Protein AF-0000000066040208 (afdb_homodimer)

InterPro domains:
  IPR049735 NovE/LmbU-like transcriptional regulators [NF038070] (48-216)

Nearest PDB structures (foldseek):
  8dt0-assembly2_B  TM=1.950E-01  e=4.871E+00  synthetic construct
  1vz0-assembly3_D  TM=4.448E-01  e=1.339E+00  Thermus thermophilus HB27
  8dt0-assembly2_B  TM=1.892E-01  e=8.301E+00  synthetic construct

Structure (mmCIF, N/CA/C/O backbone):
data_AF-0000000066040208-model_v1
#
loop_
_entity.id
_entity.type
_entity.pdbx_description
1 polymer 'Transcriptional regulator NovE'
#
loop_
_atom_site.group_PDB
_atom_site.id
_atom_site.type_symbol
_atom_site.label_atom_id
_atom_site.label_alt_id
_atom_site.label_comp_id
_atom_site.label_asym_id
_atom_site.label_entity_id
_atom_site.lab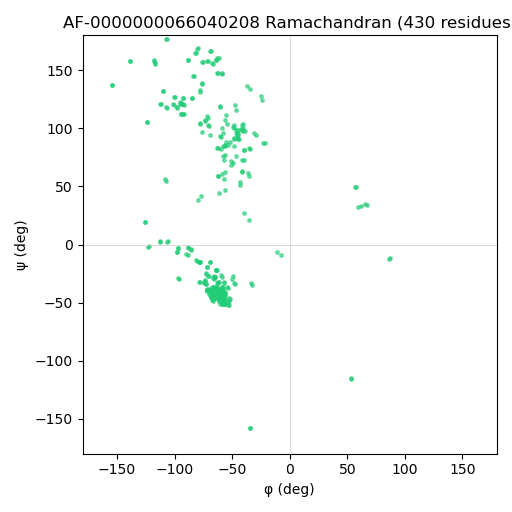el_seq_id
_atom_site.pdbx_PDB_ins_code
_atom_site.Cartn_x
_atom_site.Cartn_y
_atom_site.Cartn_z
_atom_site.occupancy
_atom_site.B_iso_or_equiv
_atom_site.auth_seq_id
_atom_site.auth_comp_id
_atom_site.auth_asym_id
_atom_site.auth_atom_id
_atom_site.pdbx_PDB_model_num
ATOM 1 N N . MET A 1 1 ? 72.5 6.465 -45.469 1 25.77 1 MET A N 1
ATOM 2 C CA . MET A 1 1 ? 71.562 6.246 -44.375 1 25.77 1 MET A CA 1
ATOM 3 C C . MET A 1 1 ? 70.188 6.02 -44.906 1 25.77 1 MET A C 1
ATOM 5 O O . MET A 1 1 ? 69.562 6.938 -45.438 1 25.77 1 MET A O 1
ATOM 9 N N . VAL A 1 2 ? 69.875 4.695 -45.406 1 23.52 2 VAL A N 1
ATOM 10 C CA . VAL A 1 2 ? 69 4.055 -46.406 1 23.52 2 VAL A CA 1
ATOM 11 C C . VAL A 1 2 ? 67.562 4.02 -45.844 1 23.52 2 VAL A C 1
ATOM 13 O O . VAL A 1 2 ? 67.312 3.521 -44.75 1 23.52 2 VAL A O 1
ATOM 16 N N . ALA A 1 3 ? 66.688 5.008 -46.219 1 26.25 3 ALA A N 1
ATOM 17 C CA . ALA A 1 3 ? 65.312 5.48 -46 1 26.25 3 ALA A CA 1
ATOM 18 C C . ALA A 1 3 ? 64.312 4.434 -46.438 1 26.25 3 ALA A C 1
ATOM 20 O O . ALA A 1 3 ? 63.969 4.352 -47.625 1 26.25 3 ALA A O 1
ATOM 21 N N . SER A 1 4 ? 64.625 3.104 -46.031 1 24.42 4 SER A N 1
ATOM 22 C CA . SER A 1 4 ? 63.812 2.021 -46.594 1 24.42 4 SER A CA 1
ATOM 23 C C . SER A 1 4 ? 62.344 2.186 -46.281 1 24.42 4 SER A C 1
ATOM 25 O O . SER A 1 4 ? 62 2.457 -45.125 1 24.42 4 SER A O 1
ATOM 27 N N . GLY A 1 5 ? 61.562 2.684 -47.219 1 23.16 5 GLY A N 1
ATOM 28 C CA . GLY A 1 5 ? 60.188 3.061 -47.375 1 23.16 5 GLY A CA 1
ATOM 29 C C . GLY A 1 5 ? 59.219 1.918 -47.125 1 23.16 5 GLY A C 1
ATOM 30 O O . GLY A 1 5 ? 59.094 1 -47.938 1 23.16 5 GLY A O 1
ATOM 31 N N . ARG A 1 6 ? 59.25 1.332 -45.844 1 22.78 6 ARG A N 1
ATOM 32 C CA . ARG A 1 6 ? 58.5 0.112 -45.594 1 22.78 6 ARG A CA 1
ATOM 33 C C . ARG A 1 6 ? 57.031 0.295 -45.938 1 22.78 6 ARG A C 1
ATOM 35 O O . ARG A 1 6 ? 56.438 1.33 -45.625 1 22.78 6 ARG A O 1
ATOM 42 N N . THR A 1 7 ? 56.594 -0.316 -47.062 1 23.72 7 THR A N 1
ATOM 43 C CA . THR A 1 7 ? 55.312 -0.448 -47.719 1 23.72 7 THR A CA 1
ATOM 44 C C . THR A 1 7 ? 54.25 -0.99 -46.781 1 23.72 7 THR A C 1
ATOM 46 O O . THR A 1 7 ? 54.375 -2.086 -46.219 1 23.72 7 THR A O 1
ATOM 49 N N . ALA A 1 8 ? 53.562 -0.103 -45.969 1 25.5 8 ALA A N 1
ATOM 50 C CA . ALA A 1 8 ? 52.531 -0.403 -45 1 25.5 8 ALA A CA 1
ATOM 51 C C . ALA A 1 8 ? 51.344 -1.074 -45.656 1 25.5 8 ALA A C 1
ATOM 53 O O . ALA A 1 8 ? 50.719 -0.506 -46.562 1 25.5 8 ALA A O 1
ATOM 54 N N . SER A 1 9 ? 51.438 -2.428 -45.875 1 20.25 9 SER A N 1
ATOM 55 C CA . SER A 1 9 ? 50.375 -3.238 -46.469 1 20.25 9 SER A CA 1
ATOM 56 C C . SER A 1 9 ? 49.062 -3.082 -45.688 1 20.25 9 SER A C 1
ATOM 58 O O . SER A 1 9 ? 49.031 -3.281 -44.469 1 20.25 9 SER A O 1
ATOM 60 N N . LYS A 1 10 ? 48.25 -2.1 -46.031 1 25.98 10 LYS A N 1
ATOM 61 C CA . LYS A 1 10 ? 46.938 -1.775 -45.5 1 25.98 10 LYS A CA 1
ATOM 62 C C . LYS A 1 10 ? 46 -2.963 -45.625 1 25.98 10 LYS A C 1
ATOM 64 O O . LYS A 1 10 ?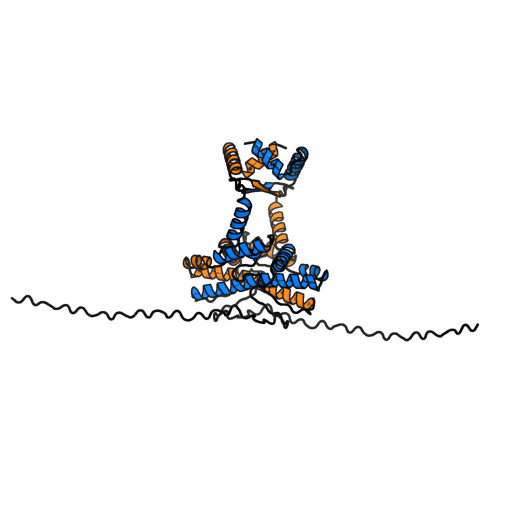 45.625 -3.373 -46.719 1 25.98 10 LYS A O 1
ATOM 69 N N . GLY A 1 11 ? 46.312 -4.117 -44.938 1 19.62 11 GLY A N 1
ATOM 70 C CA . GLY A 1 11 ? 45.406 -5.23 -45.031 1 19.62 11 GLY A CA 1
ATOM 71 C C . GLY A 1 11 ? 43.938 -4.832 -44.812 1 19.62 11 GLY A C 1
ATOM 72 O O . GLY A 1 11 ? 43.688 -3.85 -44.125 1 19.62 11 GLY A O 1
ATOM 73 N N . ARG A 1 12 ? 43.062 -5.062 -45.812 1 23.22 12 ARG A N 1
ATOM 74 C CA . ARG A 1 12 ? 41.656 -4.906 -46 1 23.22 12 ARG A CA 1
ATOM 75 C C . ARG A 1 12 ? 40.844 -5.555 -44.875 1 23.22 12 ARG A C 1
ATOM 77 O O . ARG A 1 12 ? 41.062 -6.734 -44.562 1 23.22 12 ARG A O 1
ATOM 84 N N . GLY A 1 13 ? 40.594 -4.723 -43.781 1 21.97 13 GLY A N 1
ATOM 85 C CA . GLY A 1 13 ? 39.781 -5.082 -42.656 1 21.97 13 GLY A CA 1
ATOM 86 C C . GLY A 1 13 ? 38.438 -5.684 -43.031 1 21.97 13 GLY A C 1
ATOM 87 O O . GLY A 1 13 ? 37.719 -5.141 -43.875 1 21.97 13 GLY A O 1
ATOM 88 N N . ASN A 1 14 ? 38.438 -7.066 -43.281 1 24.3 14 ASN A N 1
ATOM 89 C CA . ASN A 1 14 ? 37.188 -7.824 -43.5 1 24.3 14 ASN A CA 1
ATOM 90 C C . ASN A 1 14 ? 36.094 -7.379 -42.562 1 24.3 14 ASN A C 1
ATOM 92 O O . ASN A 1 14 ? 36.312 -7.23 -41.344 1 24.3 14 ASN A O 1
ATOM 96 N N . GLY A 1 15 ? 35.219 -6.496 -43.094 1 23.95 15 GLY A N 1
ATOM 97 C CA . GLY A 1 15 ? 34 -5.953 -42.469 1 23.95 15 GLY A CA 1
ATOM 98 C C . GLY A 1 15 ? 33.094 -7.02 -41.906 1 23.95 15 GLY A C 1
ATOM 99 O O . GLY A 1 15 ? 32.594 -7.883 -42.625 1 23.95 15 GLY A O 1
ATOM 100 N N . ALA A 1 16 ? 33.562 -7.676 -40.719 1 26.22 16 ALA A N 1
ATOM 101 C CA . ALA A 1 16 ? 32.688 -8.586 -40 1 26.22 16 ALA A CA 1
ATOM 102 C C . ALA A 1 16 ? 31.266 -8.039 -39.938 1 26.22 16 ALA A C 1
ATOM 104 O O . ALA A 1 16 ? 31.062 -6.855 -39.656 1 26.22 16 ALA A O 1
ATOM 105 N N . THR A 1 17 ? 30.375 -8.641 -40.812 1 28.53 17 THR A N 1
ATOM 106 C CA . THR A 1 17 ? 28.938 -8.422 -40.875 1 28.53 17 THR A CA 1
ATOM 107 C C . THR A 1 17 ? 28.328 -8.531 -39.469 1 28.53 17 THR A C 1
ATOM 109 O O . THR A 1 17 ? 28.594 -9.477 -38.75 1 28.53 17 THR A O 1
ATOM 112 N N . PRO A 1 18 ? 28.047 -7.371 -38.844 1 27.77 18 PRO A N 1
ATOM 113 C CA . PRO A 1 18 ? 27.422 -7.414 -37.531 1 27.77 18 PRO A CA 1
ATOM 114 C C . PRO A 1 18 ? 26.219 -8.352 -37.469 1 27.77 18 PRO A C 1
ATOM 116 O O . PRO A 1 18 ? 25.359 -8.32 -38.344 1 27.77 18 PRO A O 1
ATOM 119 N N . VAL A 1 19 ? 26.484 -9.594 -37.125 1 27.17 19 VAL A N 1
ATOM 120 C CA . VAL A 1 19 ? 25.359 -10.492 -36.875 1 27.17 19 VAL A CA 1
ATOM 121 C C . VAL A 1 19 ? 24.328 -9.789 -36 1 27.17 19 VAL A C 1
ATOM 123 O O . VAL A 1 19 ? 24.656 -9.336 -34.906 1 27.17 19 VAL A O 1
ATOM 126 N N . ARG A 1 20 ? 23.375 -9.148 -36.656 1 24.7 20 ARG A N 1
ATOM 127 C CA . ARG A 1 20 ? 22.219 -8.578 -35.969 1 24.7 20 ARG A CA 1
ATOM 128 C C . ARG A 1 20 ? 21.609 -9.57 -34.969 1 24.7 20 ARG A C 1
ATOM 130 O O . ARG A 1 20 ? 21.281 -10.695 -35.344 1 24.7 20 ARG A O 1
ATOM 137 N N . PRO A 1 21 ? 21.984 -9.477 -33.719 1 24.02 21 PRO A N 1
ATOM 138 C CA . PRO A 1 21 ? 21.359 -10.43 -32.812 1 24.02 21 PRO A CA 1
ATOM 139 C C . PRO A 1 21 ? 19.844 -10.547 -33.031 1 24.02 21 PRO A C 1
ATOM 141 O O . PRO A 1 21 ? 19.172 -9.547 -33.281 1 24.02 21 PRO A O 1
ATOM 144 N N . THR A 1 22 ? 19.391 -11.531 -33.75 1 22.77 22 THR A N 1
ATOM 145 C CA . THR A 1 22 ? 17.969 -11.812 -33.875 1 22.77 22 THR A CA 1
ATOM 146 C C . THR A 1 22 ? 17.281 -11.766 -32.531 1 22.77 22 THR A C 1
ATOM 148 O O . THR A 1 22 ? 17.734 -12.414 -31.578 1 22.77 22 THR A O 1
ATOM 151 N N . ALA A 1 23 ? 16.719 -10.609 -32.188 1 24.62 23 ALA A N 1
ATOM 152 C CA . ALA A 1 23 ? 15.836 -10.422 -31.047 1 24.62 23 ALA A CA 1
ATOM 153 C C . ALA A 1 23 ? 14.875 -11.602 -30.891 1 24.62 23 ALA A C 1
ATOM 155 O O . ALA A 1 23 ? 14.023 -11.828 -31.75 1 24.62 23 ALA A O 1
ATOM 156 N N . GLY A 1 24 ? 15.383 -12.75 -30.453 1 20.69 24 GLY A N 1
ATOM 157 C CA . GLY A 1 24 ? 14.508 -13.883 -30.203 1 20.69 24 GLY A CA 1
ATOM 158 C C . GLY A 1 24 ? 13.148 -13.484 -29.672 1 20.69 24 GLY A C 1
ATOM 159 O O . GLY A 1 24 ? 13 -12.414 -29.078 1 20.69 24 GLY A O 1
ATOM 160 N N . ASP A 1 25 ? 12.078 -14.047 -30.219 1 24.59 25 ASP A N 1
ATOM 161 C CA . ASP A 1 25 ? 10.641 -13.938 -29.984 1 24.59 25 ASP A CA 1
ATOM 162 C C . ASP A 1 25 ? 10.312 -14.078 -28.5 1 24.59 25 ASP A C 1
ATOM 164 O O . ASP A 1 25 ? 10.547 -15.125 -27.906 1 24.59 25 ASP A O 1
ATOM 168 N N . ALA A 1 26 ? 10.664 -13.109 -27.688 1 26.81 26 ALA A N 1
ATOM 169 C CA . ALA A 1 26 ? 10.172 -13.125 -26.312 1 26.81 26 ALA A CA 1
ATOM 170 C C . ALA A 1 26 ? 8.719 -13.578 -26.25 1 26.81 26 ALA A C 1
ATOM 172 O O . ALA A 1 26 ? 7.824 -12.891 -26.766 1 26.81 26 ALA A O 1
ATOM 173 N N . THR A 1 27 ? 8.453 -14.891 -26.297 1 26.38 27 THR A N 1
ATOM 174 C CA . THR A 1 27 ? 7.117 -15.422 -26.078 1 26.38 27 THR A CA 1
ATOM 175 C C . THR A 1 27 ? 6.43 -14.695 -24.922 1 26.38 27 THR A C 1
ATOM 177 O O . THR A 1 27 ? 6.996 -14.562 -23.844 1 26.38 27 THR A O 1
ATOM 180 N N . PRO A 1 28 ? 5.617 -13.773 -25.219 1 28.23 28 PRO A N 1
ATOM 181 C CA . PRO A 1 28 ? 4.828 -13.094 -24.188 1 28.23 28 PRO A CA 1
ATOM 182 C C . PRO A 1 28 ? 4.305 -14.047 -23.125 1 28.23 28 PRO A C 1
ATOM 184 O O . PRO A 1 28 ? 3.949 -15.188 -23.438 1 28.23 28 PRO A O 1
ATOM 187 N N . VAL A 1 29 ? 4.848 -14.156 -22.047 1 33.56 29 VAL A N 1
ATOM 188 C CA . VAL A 1 29 ? 4.094 -14.828 -20.984 1 33.56 29 VAL A CA 1
ATOM 189 C C . VAL A 1 29 ? 2.598 -14.609 -21.203 1 33.56 29 VAL A C 1
ATOM 191 O O . VAL A 1 29 ? 2.146 -13.477 -21.375 1 33.56 29 VAL A O 1
ATOM 194 N N . ASP A 1 30 ? 1.855 -15.516 -21.875 1 32.94 30 ASP A N 1
ATOM 195 C CA . ASP A 1 30 ? 0.416 -15.531 -22.109 1 32.94 30 ASP A CA 1
ATOM 196 C C . ASP A 1 30 ? -0.35 -14.977 -20.922 1 32.94 30 ASP A C 1
ATOM 198 O O . ASP A 1 30 ? -0.497 -15.656 -19.891 1 32.94 30 ASP A O 1
ATOM 202 N N . SER A 1 31 ? -0.16 -13.82 -20.5 1 38.56 31 SER A N 1
ATOM 203 C CA . SER A 1 31 ? -0.802 -13 -19.469 1 38.56 31 SER A CA 1
ATOM 204 C C . SER A 1 31 ? -2.291 -13.312 -19.375 1 38.56 31 SER A C 1
ATOM 206 O O . SER A 1 31 ? -2.922 -13.031 -18.359 1 38.56 31 SER A O 1
ATOM 208 N N . GLY A 1 32 ? -2.973 -13.664 -20.469 1 37.25 32 GLY A N 1
ATOM 209 C CA . GLY A 1 32 ? -4.414 -13.773 -20.625 1 37.25 32 GLY A CA 1
ATOM 210 C C . GLY A 1 32 ? -4.977 -15.062 -20.047 1 37.25 32 GLY A C 1
ATOM 211 O O . GLY A 1 32 ? -6.172 -15.344 -20.188 1 37.25 32 GLY A O 1
ATOM 212 N N . GLN A 1 33 ? -4.273 -16.125 -20.062 1 38.84 33 GLN A N 1
ATOM 213 C CA . GLN A 1 33 ? -5.039 -17.328 -19.797 1 38.84 33 GLN A CA 1
ATOM 214 C C . GLN A 1 33 ? -5.426 -17.438 -18.328 1 38.84 33 GLN A C 1
ATOM 216 O O . GLN A 1 33 ? -4.578 -17.25 -17.453 1 38.84 33 GLN A O 1
ATOM 221 N N . PRO A 1 34 ? -6.703 -17.203 -18.047 1 44.62 34 PRO A N 1
ATOM 222 C CA . PRO A 1 34 ? -7.109 -17.578 -16.688 1 44.62 34 PRO A CA 1
ATOM 223 C C . PRO A 1 34 ? -6.387 -18.828 -16.188 1 44.62 34 PRO A C 1
ATOM 225 O O . PRO A 1 34 ? -6.266 -19.812 -16.906 1 44.62 34 PRO A O 1
ATOM 228 N N . SER A 1 35 ? -5.23 -18.75 -15.695 1 45.94 35 SER A N 1
ATOM 229 C CA . SER A 1 35 ? -4.785 -20.016 -15.133 1 45.94 35 SER A CA 1
ATOM 230 C C . SER A 1 35 ? -5.719 -20.484 -14.016 1 45.94 35 SER A C 1
ATOM 232 O O . SER A 1 35 ? -5.961 -19.75 -13.055 1 45.94 35 SER A O 1
ATOM 234 N N . ASP A 1 36 ? -6.656 -21.266 -14.414 1 47.22 36 ASP A N 1
ATOM 235 C CA . ASP A 1 36 ? -7.391 -22 -13.383 1 47.22 36 ASP A CA 1
ATOM 236 C C . ASP A 1 36 ? -6.445 -22.516 -12.305 1 47.22 36 ASP A C 1
ATOM 238 O O . ASP A 1 36 ? -5.672 -23.453 -12.547 1 47.22 36 ASP A O 1
ATOM 242 N N . THR A 1 37 ? -5.875 -21.578 -11.719 1 52.66 37 THR A N 1
ATOM 243 C CA . THR A 1 37 ? -5.047 -22.109 -10.641 1 52.66 37 THR A CA 1
ATOM 244 C C . THR A 1 37 ? -5.918 -22.656 -9.516 1 52.66 37 THR A C 1
ATOM 246 O O . THR A 1 37 ? -6.852 -22 -9.062 1 52.66 37 THR A O 1
ATOM 249 N N . THR A 1 38 ? -6.016 -23.984 -9.508 1 50.84 38 THR A N 1
ATOM 250 C CA . THR A 1 38 ? -6.637 -24.656 -8.375 1 50.84 38 THR A CA 1
ATOM 251 C C . THR A 1 38 ? -5.941 -24.281 -7.066 1 50.84 38 THR A C 1
ATOM 253 O O . THR A 1 38 ? -4.742 -24.516 -6.902 1 50.84 38 THR A O 1
ATOM 256 N N . TYR A 1 39 ? -6.402 -23.25 -6.629 1 51.97 39 TYR A N 1
ATOM 257 C CA . TYR A 1 39 ? -5.883 -22.984 -5.293 1 51.97 39 TYR A CA 1
ATOM 258 C C . TYR A 1 39 ? -6.488 -23.938 -4.273 1 51.97 39 TYR A C 1
ATOM 260 O O . TYR A 1 39 ? -7.699 -23.906 -4.035 1 51.97 39 TYR A O 1
ATOM 268 N N . GLY A 1 40 ? -5.68 -24.781 -3.797 1 51.97 40 GLY A N 1
ATOM 269 C CA . GLY A 1 40 ? -6.039 -25.672 -2.713 1 51.97 40 GLY A CA 1
ATOM 270 C C . GLY A 1 40 ? -7.219 -26.578 -3.045 1 51.97 40 GLY A C 1
ATOM 271 O O . GLY A 1 40 ? -8.062 -26.844 -2.189 1 51.97 40 GLY A O 1
ATOM 272 N N . GLY A 1 41 ? -7.367 -26.953 -4.238 1 57.03 41 GLY A N 1
ATOM 273 C CA . GLY A 1 41 ? -8.469 -27.828 -4.59 1 57.03 41 GLY A CA 1
ATOM 274 C C . GLY A 1 41 ? -9.75 -27.078 -4.918 1 57.03 41 GLY A C 1
ATOM 275 O O . GLY A 1 41 ? -10.773 -27.703 -5.219 1 57.03 41 GLY A O 1
ATOM 276 N N . LEU A 1 42 ? -9.656 -25.875 -4.59 1 63.47 42 LEU A N 1
ATOM 277 C CA . LEU A 1 42 ? -10.844 -25.078 -4.891 1 63.47 42 LEU A CA 1
ATOM 278 C C . LEU A 1 42 ? -10.812 -24.578 -6.328 1 63.47 42 LEU A C 1
ATOM 280 O O . LEU A 1 42 ? -9.742 -24.281 -6.863 1 63.47 42 LEU A O 1
ATOM 284 N N . GLU A 1 43 ? -11.812 -24.828 -7.074 1 73.75 43 GLU A N 1
ATOM 285 C CA . GLU A 1 43 ? -11.938 -24.344 -8.445 1 73.75 43 GLU A CA 1
ATOM 286 C C . GLU A 1 43 ? -11.984 -22.812 -8.492 1 73.75 43 GLU A C 1
ATOM 288 O O . GLU A 1 43 ? -13.047 -22.219 -8.664 1 73.75 43 GLU A O 1
ATOM 293 N N . VAL A 1 44 ? -11.008 -22.188 -8.016 1 82.5 44 VAL A N 1
ATOM 294 C CA . VAL A 1 44 ? -10.906 -20.734 -8.086 1 82.5 44 VAL A CA 1
ATOM 295 C C . VAL A 1 44 ? -10.133 -20.328 -9.336 1 82.5 44 VAL A C 1
ATOM 297 O O . VAL A 1 44 ? -9.125 -20.953 -9.68 1 82.5 44 VAL A O 1
ATOM 300 N N . SER A 1 45 ? -10.75 -19.484 -10.086 1 85.56 45 SER A N 1
ATOM 301 C CA . SER A 1 45 ? -10.078 -18.953 -11.266 1 85.56 45 SER A CA 1
ATOM 302 C C . SER A 1 45 ? -9.547 -17.547 -11.008 1 85.56 45 SER A C 1
ATOM 304 O O . SER A 1 45 ? -10.281 -16.672 -10.539 1 85.56 45 SER A O 1
ATOM 306 N N . ALA A 1 46 ? -8.258 -17.406 -11.164 1 87.56 46 ALA A N 1
ATOM 307 C CA . ALA A 1 46 ? -7.59 -16.125 -10.938 1 87.56 46 ALA A CA 1
ATOM 308 C C . ALA A 1 46 ? -7.164 -15.5 -12.258 1 87.56 46 ALA A C 1
ATOM 310 O O . ALA A 1 46 ? -6.508 -16.141 -13.086 1 87.56 46 ALA A O 1
ATOM 311 N N . GLU A 1 47 ? -7.695 -14.359 -12.555 1 88.25 47 GLU A N 1
ATOM 312 C CA . GLU A 1 47 ? -7.289 -13.508 -13.664 1 88.25 47 GLU A CA 1
ATOM 313 C C . GLU A 1 47 ? -6.523 -12.281 -13.172 1 88.25 47 GLU A C 1
ATOM 315 O O . GLU A 1 47 ? -6.336 -12.102 -11.969 1 88.25 47 GLU A O 1
ATOM 320 N N . ARG A 1 48 ? -6.07 -11.508 -14.141 1 88 48 ARG A N 1
ATOM 321 C CA . ARG A 1 48 ? -5.25 -10.344 -13.805 1 88 48 ARG A CA 1
ATOM 322 C C . ARG A 1 48 ? -5.996 -9.398 -12.867 1 88 48 ARG A C 1
ATOM 324 O O . ARG A 1 48 ? -5.43 -8.922 -11.883 1 88 48 ARG A O 1
ATOM 331 N N . THR A 1 49 ? -7.258 -9.219 -13.164 1 92.56 49 THR A N 1
ATOM 332 C CA . THR A 1 49 ? -7.961 -8.234 -12.344 1 92.56 49 THR A CA 1
ATOM 333 C C . THR A 1 49 ? -9.211 -8.852 -11.719 1 92.56 49 THR A C 1
ATOM 335 O O . THR A 1 49 ? -10.156 -8.141 -11.367 1 92.56 49 THR A O 1
ATOM 338 N N . ARG A 1 50 ? -9.234 -10.195 -11.664 1 91.88 50 ARG A N 1
ATOM 339 C CA . ARG A 1 50 ? -10.461 -10.797 -11.164 1 91.88 50 ARG A CA 1
ATOM 340 C C . ARG A 1 50 ? -10.188 -12.172 -10.562 1 91.88 50 ARG A C 1
ATOM 342 O O . ARG A 1 50 ? -9.391 -12.945 -11.094 1 91.88 50 ARG A O 1
ATOM 349 N N . LEU A 1 51 ? -10.805 -12.391 -9.453 1 92.44 51 LEU A N 1
ATOM 350 C CA . LEU A 1 51 ? -10.852 -13.719 -8.844 1 92.44 51 LEU A CA 1
ATOM 351 C C . LEU A 1 51 ? -12.266 -14.289 -8.883 1 92.44 51 LEU A C 1
ATOM 353 O O . LEU A 1 51 ? -13.211 -13.664 -8.398 1 92.44 51 LEU A O 1
ATOM 357 N N . ARG A 1 52 ? -12.383 -15.367 -9.484 1 90.88 52 ARG A N 1
ATOM 358 C CA . ARG A 1 52 ? -13.68 -16.047 -9.539 1 90.88 52 ARG A CA 1
ATOM 359 C C . ARG A 1 52 ? -13.766 -17.141 -8.492 1 90.88 52 ARG A C 1
ATOM 361 O O . ARG A 1 52 ? -12.969 -18.078 -8.5 1 90.88 52 ARG A O 1
ATOM 368 N N . ILE A 1 53 ? -14.695 -16.938 -7.641 1 90.94 53 ILE A N 1
ATOM 369 C CA . ILE A 1 53 ? -14.867 -17.859 -6.527 1 90.94 53 ILE A CA 1
ATOM 370 C C . ILE A 1 53 ? -16.156 -18.656 -6.707 1 90.94 53 ILE A C 1
ATOM 372 O O . ILE A 1 53 ? -17.219 -18.078 -6.988 1 90.94 53 ILE A O 1
ATOM 376 N N . PRO A 1 54 ? -16.016 -19.891 -6.539 1 87.94 54 PRO A N 1
ATOM 377 C CA . PRO A 1 54 ? -17.25 -20.688 -6.652 1 87.94 54 PRO A CA 1
ATOM 378 C C . PRO A 1 54 ? -18.297 -20.328 -5.598 1 87.94 54 PRO A C 1
ATOM 380 O O . PRO A 1 54 ? -17.938 -19.969 -4.477 1 87.94 54 PRO A O 1
ATOM 383 N N . ARG A 1 55 ? -19.562 -20.422 -5.895 1 84.94 55 ARG A N 1
ATOM 384 C CA . ARG A 1 55 ? -20.688 -19.969 -5.066 1 84.94 55 ARG A CA 1
ATOM 385 C C . ARG A 1 55 ? -20.766 -20.781 -3.777 1 84.94 55 ARG A C 1
ATOM 387 O O . ARG A 1 55 ? -21.203 -20.266 -2.742 1 84.94 55 ARG A O 1
ATOM 394 N N . ASP A 1 56 ? -20.312 -22.031 -3.748 1 85.06 56 ASP A N 1
ATOM 395 C CA . ASP A 1 56 ? -20.516 -22.859 -2.562 1 85.06 56 ASP A CA 1
ATOM 396 C C . ASP A 1 56 ? -19.219 -23.078 -1.806 1 85.06 56 ASP A C 1
ATOM 398 O O . ASP A 1 56 ? -18.906 -24.188 -1.376 1 85.06 56 ASP A O 1
ATOM 402 N N . LEU A 1 57 ? -18.609 -22.016 -1.448 1 88.56 57 LEU A N 1
ATOM 403 C CA . LEU A 1 57 ? -17.359 -22.109 -0.709 1 88.56 57 LEU A CA 1
ATOM 404 C C . LEU A 1 57 ? -17.609 -22.016 0.793 1 88.56 57 LEU A C 1
ATOM 406 O O . LEU A 1 57 ? -18.297 -21.109 1.257 1 88.56 57 LEU A O 1
ATOM 410 N N . SER A 1 58 ? -17.156 -23.078 1.506 1 90.19 58 SER A N 1
ATOM 411 C CA . SER A 1 58 ? -17.297 -23.031 2.957 1 90.19 58 SER A CA 1
ATOM 412 C C . SER A 1 58 ? -16.484 -21.891 3.553 1 90.19 58 SER A C 1
ATOM 414 O O . SER A 1 58 ? -15.562 -21.375 2.916 1 90.19 58 SER A O 1
ATOM 416 N N . LEU A 1 59 ? -16.828 -21.5 4.766 1 91.44 59 LEU A N 1
ATOM 417 C CA . LEU A 1 59 ? -16.109 -20.438 5.465 1 91.44 59 LEU A CA 1
ATOM 418 C C . LEU A 1 59 ? -14.641 -20.828 5.668 1 91.44 59 LEU A C 1
ATOM 420 O O . LEU A 1 59 ? -13.75 -19.984 5.512 1 91.44 59 LEU A O 1
ATOM 424 N N . GLU A 1 60 ? -14.469 -22.016 6.016 1 90.31 60 GLU A N 1
ATOM 425 C CA . GLU A 1 60 ? -13.102 -22.484 6.234 1 90.31 60 GLU A CA 1
ATOM 426 C C . GLU A 1 60 ? -12.281 -22.406 4.949 1 90.31 60 GLU A C 1
ATOM 428 O O . GLU A 1 60 ? -11.133 -21.969 4.969 1 90.31 60 GLU A O 1
ATOM 433 N N . ALA A 1 61 ? -12.906 -22.875 3.896 1 90.25 61 ALA A N 1
ATOM 434 C CA . ALA A 1 61 ? -12.219 -22.812 2.605 1 90.25 61 ALA A CA 1
ATOM 435 C C . ALA A 1 61 ? -11.977 -21.375 2.172 1 90.25 61 ALA A C 1
ATOM 437 O O . ALA A 1 61 ? -10.945 -21.078 1.564 1 90.25 61 ALA A O 1
ATOM 438 N N . TRP A 1 62 ? -12.906 -20.516 2.449 1 92.75 62 TRP A N 1
ATOM 439 C CA . TRP A 1 62 ? -12.773 -19.094 2.158 1 92.75 62 TRP A CA 1
ATOM 440 C C . TRP A 1 62 ? -11.617 -18.484 2.941 1 92.75 62 TRP A C 1
ATOM 442 O O . TRP A 1 62 ? -10.82 -17.719 2.391 1 92.75 62 TRP A O 1
ATOM 452 N N . CYS A 1 63 ? -11.484 -18.844 4.16 1 91.62 63 CYS A N 1
ATOM 453 C CA . CYS A 1 63 ? -10.398 -18.328 4.988 1 91.62 63 CYS A CA 1
ATOM 454 C C . CYS A 1 63 ? -9.047 -18.812 4.48 1 91.62 63 CYS A C 1
ATOM 456 O O . CYS A 1 63 ? -8.086 -18.047 4.434 1 91.62 63 CYS A O 1
ATOM 458 N N . ARG A 1 64 ? -9.016 -20.047 4.125 1 90 64 ARG A N 1
ATOM 459 C CA . ARG A 1 64 ? -7.781 -20.625 3.594 1 90 64 ARG A CA 1
ATOM 460 C C . ARG A 1 64 ? -7.363 -19.922 2.307 1 90 64 ARG A C 1
ATOM 462 O O . ARG A 1 64 ? -6.184 -19.625 2.109 1 90 64 ARG A O 1
ATOM 469 N N . LEU A 1 65 ? -8.344 -19.703 1.499 1 91.19 65 LEU A N 1
ATOM 470 C CA . LEU A 1 65 ? -8.086 -18.984 0.257 1 91.19 65 LEU A CA 1
ATOM 471 C C . LEU A 1 65 ? -7.539 -17.578 0.539 1 91.19 65 LEU A C 1
ATOM 473 O O . LEU A 1 65 ? -6.547 -17.172 -0.063 1 91.19 65 LEU A O 1
ATOM 477 N N . GLY A 1 66 ? -8.164 -16.891 1.426 1 91.94 66 GLY A N 1
ATOM 478 C CA . GLY A 1 66 ? -7.688 -15.578 1.816 1 91.94 66 GLY A CA 1
ATOM 479 C C . GLY A 1 66 ? -6.266 -15.586 2.346 1 91.94 66 GLY A C 1
ATOM 480 O O . GLY A 1 66 ? -5.457 -14.734 1.98 1 91.94 66 GLY A O 1
ATOM 481 N N . GLY A 1 67 ? -6.02 -16.547 3.18 1 89.12 67 GLY A N 1
ATOM 482 C CA . GLY A 1 67 ? -4.668 -16.703 3.695 1 89.12 67 GLY A CA 1
ATOM 483 C C . GLY A 1 67 ? -3.627 -16.859 2.604 1 89.12 67 GLY A C 1
ATOM 484 O O . GLY A 1 67 ? -2.559 -16.25 2.666 1 89.12 67 GLY A O 1
ATOM 485 N N . ARG A 1 68 ? -3.918 -17.578 1.654 1 88.81 68 ARG A N 1
ATOM 486 C CA . ARG A 1 68 ? -2.998 -17.812 0.547 1 88.81 68 ARG A CA 1
ATOM 487 C C . ARG A 1 68 ? -2.797 -16.547 -0.278 1 88.81 68 ARG A C 1
ATOM 489 O O . ARG A 1 68 ? -1.667 -16.219 -0.644 1 88.81 68 ARG A O 1
ATOM 496 N N . ILE A 1 69 ? -3.869 -15.898 -0.564 1 91.06 69 ILE A N 1
ATOM 497 C CA . ILE A 1 69 ? -3.785 -14.688 -1.373 1 91.06 69 ILE A CA 1
ATOM 498 C C . ILE A 1 69 ? -2.988 -13.625 -0.623 1 91.06 69 ILE A C 1
ATOM 500 O O . ILE A 1 69 ? -2.123 -12.961 -1.203 1 91.06 69 ILE A O 1
ATOM 504 N N . LEU A 1 70 ? -3.336 -13.516 0.614 1 90.44 70 LEU A N 1
ATOM 505 C CA . LEU A 1 70 ? -2.652 -12.516 1.429 1 90.44 70 LEU A CA 1
ATOM 506 C C . LEU A 1 70 ? -1.167 -12.844 1.554 1 90.44 70 LEU A C 1
ATOM 508 O O . LEU A 1 70 ? -0.327 -11.938 1.559 1 90.44 70 LEU A O 1
ATOM 512 N N . ALA A 1 71 ? -0.82 -14.109 1.644 1 87.31 71 ALA A N 1
ATOM 513 C CA . ALA A 1 71 ? 0.576 -14.531 1.701 1 87.31 71 ALA A CA 1
ATOM 514 C C . ALA A 1 71 ? 1.311 -14.18 0.411 1 87.31 71 ALA A C 1
ATOM 516 O O . ALA A 1 71 ? 2.441 -13.688 0.447 1 87.31 71 ALA A O 1
ATOM 517 N N . VAL A 1 72 ? 0.682 -14.422 -0.657 1 87.5 72 VAL A N 1
ATOM 518 C CA . VAL A 1 72 ? 1.277 -14.094 -1.948 1 87.5 72 VAL A CA 1
ATOM 519 C C . VAL A 1 72 ? 1.466 -12.586 -2.064 1 87.5 72 VAL A C 1
ATOM 521 O O . VAL A 1 72 ? 2.504 -12.117 -2.535 1 87.5 72 VAL A O 1
ATOM 524 N N . CYS A 1 73 ? 0.507 -11.906 -1.694 1 90.12 73 CYS A N 1
ATOM 525 C CA . CYS A 1 73 ? 0.557 -10.453 -1.741 1 90.12 73 CYS A CA 1
ATOM 526 C C . CYS A 1 73 ? 1.729 -9.922 -0.924 1 90.12 73 CYS A C 1
ATOM 528 O O . CYS A 1 73 ? 2.5 -9.086 -1.407 1 90.12 73 CYS A O 1
ATOM 530 N N . ASP A 1 74 ? 1.831 -10.406 0.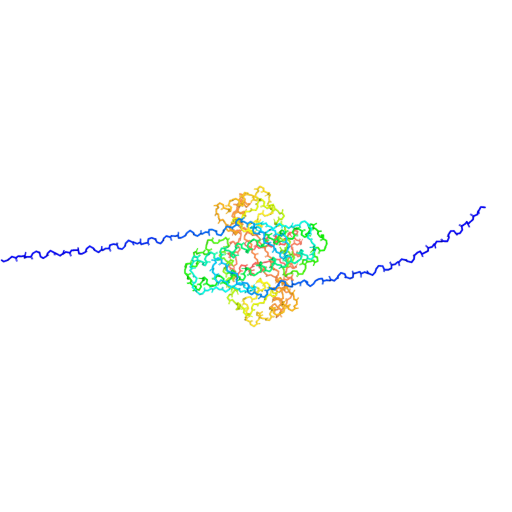226 1 90.12 74 ASP A N 1
ATOM 531 C CA . ASP A 1 74 ? 2.91 -9.945 1.095 1 90.12 74 ASP A CA 1
ATOM 532 C C . ASP A 1 74 ? 4.273 -10.375 0.552 1 90.12 74 ASP A C 1
ATOM 534 O O . ASP A 1 74 ? 5.219 -9.586 0.542 1 90.12 74 ASP A O 1
ATOM 538 N N . SER A 1 75 ? 4.414 -11.57 0.139 1 90.69 75 SER A N 1
ATOM 539 C CA . SER A 1 75 ? 5.672 -12.086 -0.398 1 90.69 75 SER A CA 1
ATOM 540 C C . SER A 1 75 ? 6.113 -11.289 -1.621 1 90.69 75 SER A C 1
ATOM 542 O O . SER A 1 75 ? 7.305 -11.008 -1.788 1 90.69 75 SER A O 1
ATOM 544 N N . SER A 1 76 ? 5.203 -10.969 -2.4 1 91.25 76 SER A N 1
ATOM 545 C CA . SER A 1 76 ? 5.531 -10.305 -3.656 1 91.25 76 SER A CA 1
ATOM 546 C C . SER A 1 76 ? 6.195 -8.953 -3.412 1 91.25 76 SER A C 1
ATOM 548 O O . SER A 1 76 ? 7.066 -8.539 -4.18 1 91.25 76 SER A O 1
ATOM 550 N N . VAL A 1 77 ? 5.812 -8.344 -2.389 1 92.88 77 VAL A N 1
ATOM 551 C CA . VAL A 1 77 ? 6.43 -7.059 -2.078 1 92.88 77 VAL A CA 1
ATOM 552 C C . VAL A 1 77 ? 7.895 -7.266 -1.699 1 92.88 77 VAL A C 1
ATOM 554 O O . VAL A 1 77 ? 8.766 -6.496 -2.113 1 92.88 77 VAL A O 1
ATOM 557 N N . TRP A 1 78 ? 8.203 -8.289 -0.896 1 94.06 78 TRP A N 1
ATOM 558 C CA . TRP A 1 78 ? 9.594 -8.656 -0.611 1 94.06 78 TRP A CA 1
ATOM 559 C C . TRP A 1 78 ? 10.336 -8.992 -1.896 1 94.06 78 TRP A C 1
ATOM 561 O O . TRP A 1 78 ? 11.492 -8.594 -2.078 1 94.06 78 TRP A O 1
ATOM 571 N N . TRP A 1 79 ? 9.719 -9.719 -2.773 1 94.31 79 TRP A N 1
ATOM 572 C CA . TRP A 1 79 ? 10.328 -10.086 -4.047 1 94.31 79 TRP A CA 1
ATOM 573 C C . TRP A 1 79 ? 10.664 -8.852 -4.867 1 94.31 79 TRP A C 1
ATOM 575 O O . TRP A 1 79 ? 11.742 -8.773 -5.469 1 94.31 79 TRP A O 1
ATOM 585 N N . ILE A 1 80 ? 9.742 -7.895 -4.883 1 93.88 80 ILE A N 1
ATOM 586 C CA . ILE A 1 80 ? 10 -6.637 -5.578 1 93.88 80 ILE A CA 1
ATOM 587 C C . ILE A 1 80 ? 11.227 -5.953 -4.969 1 93.88 80 ILE A C 1
ATOM 589 O O . ILE A 1 80 ? 12.102 -5.473 -5.695 1 93.88 80 ILE A O 1
ATOM 593 N N . GLY A 1 81 ? 11.242 -5.906 -3.664 1 95.75 81 GLY A N 1
ATOM 594 C CA . GLY A 1 81 ? 12.383 -5.316 -2.992 1 95.75 81 GLY A CA 1
ATOM 595 C C . GLY A 1 81 ? 13.703 -5.973 -3.365 1 95.75 81 GLY A C 1
ATOM 596 O O . GLY A 1 81 ? 14.656 -5.289 -3.74 1 95.75 81 GLY A O 1
ATOM 597 N N . ASP A 1 82 ? 13.773 -7.25 -3.275 1 95.25 82 ASP A N 1
ATOM 598 C CA . ASP A 1 82 ? 14.977 -7.996 -3.609 1 95.25 82 ASP A CA 1
ATOM 599 C C . ASP A 1 82 ? 15.336 -7.828 -5.082 1 95.25 82 ASP A C 1
ATOM 601 O O . ASP A 1 82 ? 16.516 -7.723 -5.43 1 95.25 82 ASP A O 1
ATOM 605 N N . TRP A 1 83 ? 14.352 -7.832 -5.918 1 94.81 83 TRP A N 1
ATOM 606 C CA . TRP A 1 83 ? 14.516 -7.609 -7.352 1 94.81 83 TRP A CA 1
ATOM 607 C C . TRP A 1 83 ? 15.141 -6.242 -7.617 1 94.81 83 TRP A C 1
ATOM 609 O O . TRP A 1 83 ? 16.094 -6.129 -8.383 1 94.81 83 TRP A O 1
ATOM 619 N N . LEU A 1 84 ? 14.656 -5.246 -6.957 1 94.62 84 LEU A N 1
ATOM 620 C CA . LEU A 1 84 ? 15.156 -3.883 -7.113 1 94.62 84 LEU A CA 1
ATOM 621 C C . LEU A 1 84 ? 16.594 -3.773 -6.613 1 94.62 84 LEU A C 1
ATOM 623 O O . LEU A 1 84 ? 17.438 -3.166 -7.273 1 94.62 84 LEU A O 1
ATOM 627 N N . VAL A 1 85 ? 16.828 -4.355 -5.43 1 94.31 85 VAL A N 1
ATOM 628 C CA . VAL A 1 85 ? 18.156 -4.312 -4.848 1 94.31 85 VAL A CA 1
ATOM 629 C C . VAL A 1 85 ? 19.156 -4.988 -5.789 1 94.31 85 VAL A C 1
ATOM 631 O O . VAL A 1 85 ? 20.25 -4.465 -6.035 1 94.31 85 VAL A O 1
ATOM 634 N N . PHE A 1 86 ? 18.828 -6.113 -6.34 1 94.5 86 PHE A N 1
ATOM 635 C CA . PHE A 1 86 ? 19.672 -6.809 -7.309 1 94.5 86 PHE A CA 1
ATOM 636 C C . PHE A 1 86 ? 19.969 -5.918 -8.508 1 94.5 86 PHE A C 1
ATOM 638 O O . PHE A 1 86 ? 21.125 -5.777 -8.922 1 94.5 86 PHE A O 1
ATOM 645 N N . GLY A 1 87 ? 18.906 -5.352 -9.086 1 93.69 87 GLY A N 1
ATOM 646 C CA . GLY A 1 87 ? 19.062 -4.508 -10.258 1 93.69 87 GLY A CA 1
ATOM 647 C C . GLY A 1 87 ? 19.953 -3.305 -10.016 1 93.69 87 GLY A C 1
ATOM 648 O O . GLY A 1 87 ? 20.781 -2.967 -10.852 1 93.69 87 GLY A O 1
ATOM 649 N N . GLN A 1 88 ? 19.703 -2.721 -8.906 1 91.12 88 GLN A N 1
ATOM 650 C CA . GLN A 1 88 ? 20.5 -1.55 -8.547 1 91.12 88 GLN A CA 1
ATOM 651 C C . GLN A 1 88 ? 21.984 -1.9 -8.445 1 91.12 88 GLN A C 1
ATOM 653 O O . GLN A 1 88 ? 22.844 -1.138 -8.891 1 91.12 88 GLN A O 1
ATOM 658 N N . ASN A 1 89 ? 22.281 -2.992 -7.898 1 91.75 89 ASN A N 1
ATOM 659 C CA . ASN A 1 89 ? 23.656 -3.438 -7.707 1 91.75 89 ASN A CA 1
ATOM 660 C C . ASN A 1 89 ? 24.297 -3.885 -9.023 1 91.75 89 ASN A C 1
ATOM 662 O O . ASN A 1 89 ? 25.484 -3.686 -9.242 1 91.75 89 ASN A O 1
ATOM 666 N N . GLN A 1 90 ? 23.516 -4.387 -9.867 1 92.31 90 GLN A N 1
ATOM 667 C CA . GLN A 1 90 ? 24.062 -5.074 -11.031 1 92.31 90 GLN A CA 1
ATOM 668 C C . GLN A 1 90 ? 24.125 -4.141 -12.242 1 92.31 90 GLN A C 1
ATOM 670 O O . GLN A 1 90 ? 25.016 -4.262 -13.078 1 92.31 90 GLN A O 1
ATOM 675 N N . TYR A 1 91 ? 23.234 -3.18 -12.328 1 92.44 91 TYR A N 1
ATOM 676 C CA . TYR A 1 91 ? 23.078 -2.537 -13.633 1 92.44 91 TYR A CA 1
ATOM 677 C C . TYR A 1 91 ? 23.328 -1.035 -13.523 1 92.44 91 TYR A C 1
ATOM 679 O O . TYR A 1 91 ? 23.219 -0.315 -14.523 1 92.44 91 TYR A O 1
ATOM 687 N N . GLY A 1 92 ? 23.594 -0.499 -12.438 1 86.25 92 GLY A N 1
ATOM 688 C CA . GLY A 1 92 ? 23.922 0.907 -12.281 1 86.25 92 GLY A CA 1
ATOM 689 C C . GLY A 1 92 ? 22.891 1.84 -12.883 1 86.25 92 GLY A C 1
ATOM 690 O O . GLY A 1 92 ? 21.703 1.728 -12.586 1 86.25 92 GLY A O 1
ATOM 691 N N . ASP A 1 93 ? 23.234 2.605 -13.891 1 84.25 93 ASP A N 1
ATOM 692 C CA . ASP A 1 93 ? 22.406 3.65 -14.477 1 84.25 93 ASP A CA 1
ATOM 693 C C . ASP A 1 93 ? 21.25 3.049 -15.281 1 84.25 93 ASP A C 1
ATOM 695 O O . ASP A 1 93 ? 20.188 3.664 -15.406 1 84.25 93 ASP A O 1
ATOM 699 N N . ARG A 1 94 ? 21.531 1.9 -15.891 1 87 94 ARG A N 1
ATOM 700 C CA . ARG A 1 94 ? 20.5 1.27 -16.688 1 87 94 ARG A CA 1
ATOM 701 C C . ARG A 1 94 ? 19.312 0.84 -15.828 1 87 94 ARG A C 1
ATOM 703 O O . ARG A 1 94 ? 18.188 0.702 -16.328 1 87 94 ARG A O 1
ATOM 710 N N . TYR A 1 95 ? 19.531 0.67 -14.578 1 88 95 TYR A N 1
ATOM 711 C CA . TYR A 1 95 ? 18.516 0.342 -13.586 1 88 95 TYR A CA 1
ATOM 712 C C . TYR A 1 95 ? 17.453 1.432 -13.516 1 88 95 TYR A C 1
ATOM 714 O O . TYR A 1 95 ? 16.25 1.144 -13.555 1 88 95 TYR A O 1
ATOM 722 N N . ARG A 1 96 ? 17.844 2.609 -13.461 1 83.62 96 ARG A N 1
ATOM 723 C CA . ARG A 1 96 ? 16.922 3.725 -13.305 1 83.62 96 ARG A CA 1
ATOM 724 C C . ARG A 1 96 ? 16.031 3.867 -14.531 1 83.62 96 ARG A C 1
ATOM 726 O O . ARG A 1 96 ? 14.828 4.133 -14.406 1 83.62 96 ARG A O 1
ATOM 733 N N . ARG A 1 97 ? 16.562 3.676 -15.594 1 83.19 97 ARG A N 1
ATOM 734 C CA . ARG A 1 97 ? 15.805 3.777 -16.828 1 83.19 97 ARG A CA 1
ATOM 735 C C . ARG A 1 97 ? 14.75 2.678 -16.922 1 83.19 97 ARG A C 1
ATOM 737 O O . ARG A 1 97 ? 13.617 2.924 -17.344 1 83.19 97 ARG A O 1
ATOM 744 N N . ALA A 1 98 ? 15.18 1.551 -16.531 1 85 98 ALA A N 1
ATOM 745 C CA . ALA A 1 98 ? 14.273 0.407 -16.578 1 85 98 ALA A CA 1
ATOM 746 C C . ALA A 1 98 ? 13.125 0.571 -15.586 1 85 98 ALA A C 1
ATOM 748 O O . ALA A 1 98 ? 11.992 0.168 -15.867 1 85 98 ALA A O 1
ATOM 749 N N . MET A 1 99 ? 13.336 1.287 -14.477 1 84.94 99 MET A N 1
ATOM 750 C CA . MET A 1 99 ? 12.32 1.485 -13.445 1 84.94 99 MET A CA 1
ATOM 751 C C . MET A 1 99 ? 11.219 2.41 -13.938 1 84.94 99 MET A C 1
ATOM 753 O O . MET A 1 99 ? 10.062 2.271 -13.539 1 84.94 99 MET A O 1
ATOM 757 N N . LYS A 1 100 ? 11.57 3.248 -14.836 1 78.06 100 LYS A N 1
ATOM 758 C CA . LYS A 1 100 ? 10.609 4.23 -15.336 1 78.06 100 LYS A CA 1
ATOM 759 C C . LYS A 1 100 ? 9.508 3.557 -16.156 1 78.06 100 LYS A C 1
ATOM 761 O O . LYS A 1 100 ? 8.445 4.141 -16.375 1 78.06 100 LYS A O 1
ATOM 766 N N . GLU A 1 101 ? 9.797 2.367 -16.5 1 77.44 101 GLU A N 1
ATOM 767 C CA . GLU A 1 101 ? 8.844 1.651 -17.344 1 77.44 101 GLU A CA 1
ATOM 768 C C . GLU A 1 101 ? 7.801 0.924 -16.516 1 77.44 101 GLU A C 1
ATOM 770 O O . GLU A 1 101 ? 6.828 0.386 -17.047 1 77.44 101 GLU A O 1
ATOM 775 N N . THR A 1 102 ? 7.992 1.021 -15.219 1 78.31 102 THR A N 1
ATOM 776 C CA . THR A 1 102 ? 7.027 0.35 -14.352 1 78.31 102 THR A CA 1
ATOM 777 C C . THR A 1 102 ? 5.852 1.269 -14.039 1 78.31 102 THR A C 1
ATOM 779 O O . THR A 1 102 ? 5.938 2.484 -14.227 1 78.31 102 THR A O 1
ATOM 782 N N . LYS A 1 103 ? 4.711 0.675 -13.648 1 75.81 103 LYS A N 1
ATOM 783 C CA . LYS A 1 103 ? 3.516 1.449 -13.336 1 75.81 103 LYS A CA 1
ATOM 784 C C . LYS A 1 103 ? 3.588 2.025 -11.93 1 75.81 103 LYS A C 1
ATOM 786 O O . LYS A 1 103 ? 2.768 2.865 -11.547 1 75.81 103 LYS A O 1
ATOM 791 N N . LEU A 1 104 ? 4.508 1.54 -11.117 1 79.75 104 LEU A N 1
ATOM 792 C CA . LEU A 1 104 ? 4.699 2.078 -9.781 1 79.75 104 LEU A CA 1
ATOM 793 C C . LEU A 1 104 ? 5.578 3.322 -9.812 1 79.75 104 LEU A C 1
ATOM 795 O O . LEU A 1 104 ? 6.469 3.434 -10.656 1 79.75 104 LEU A O 1
ATOM 799 N N . ASP A 1 105 ? 5.262 4.195 -8.961 1 80.88 105 ASP A N 1
ATOM 800 C CA . ASP A 1 105 ? 6.082 5.402 -8.914 1 80.88 105 ASP A CA 1
ATOM 801 C C . ASP A 1 105 ? 7.461 5.105 -8.328 1 80.88 105 ASP A C 1
ATOM 803 O O . ASP A 1 105 ? 7.629 4.141 -7.578 1 80.88 105 ASP A O 1
ATOM 807 N N . TYR A 1 106 ? 8.344 5.973 -8.664 1 81.44 106 TYR A N 1
ATOM 808 C CA . TYR A 1 106 ? 9.75 5.789 -8.328 1 81.44 106 TYR A CA 1
ATOM 809 C C . TYR A 1 106 ? 9.953 5.75 -6.82 1 81.44 106 TYR A C 1
ATOM 811 O O . TYR A 1 106 ? 10.75 4.961 -6.316 1 81.44 106 TYR A O 1
ATOM 819 N N . GLN A 1 107 ? 9.25 6.562 -6.109 1 84.12 107 GLN A N 1
ATOM 820 C CA . GLN A 1 107 ? 9.414 6.633 -4.66 1 84.12 107 GLN A CA 1
ATOM 821 C C . GLN A 1 107 ? 8.992 5.324 -3.998 1 84.12 107 GLN A C 1
ATOM 823 O O . GLN A 1 107 ? 9.641 4.859 -3.062 1 84.12 107 GLN A O 1
ATOM 828 N N . THR A 1 108 ? 7.918 4.781 -4.41 1 86.06 108 THR A N 1
ATOM 829 C CA . THR A 1 108 ? 7.453 3.492 -3.904 1 86.06 108 THR A CA 1
ATOM 830 C C . THR A 1 108 ? 8.508 2.412 -4.125 1 86.06 108 THR A C 1
ATOM 832 O O . THR A 1 108 ? 8.836 1.661 -3.203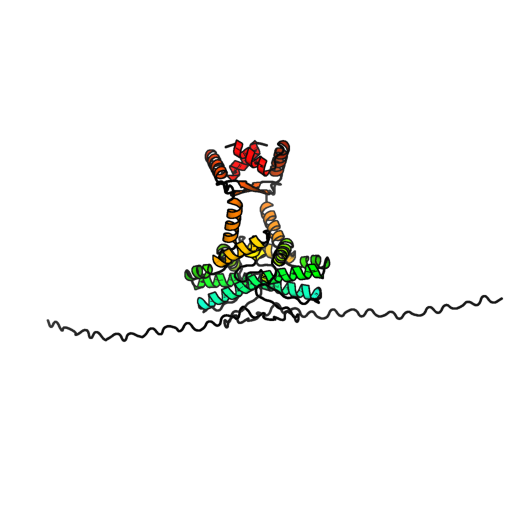 1 86.06 108 THR A O 1
ATOM 835 N N . LEU A 1 109 ? 9.055 2.381 -5.324 1 89.44 109 LEU A N 1
ATOM 836 C CA . LEU A 1 109 ? 10.078 1.396 -5.66 1 89.44 109 LEU A CA 1
ATOM 837 C C . LEU A 1 109 ? 11.336 1.613 -4.824 1 89.44 109 LEU A C 1
ATOM 839 O O . LEU A 1 109 ? 11.93 0.653 -4.336 1 89.44 109 LEU A O 1
ATOM 843 N N . ARG A 1 110 ? 11.664 2.822 -4.605 1 89 110 ARG A N 1
ATOM 844 C CA . ARG A 1 110 ? 12.828 3.139 -3.789 1 89 110 ARG A CA 1
ATOM 845 C C . ARG A 1 110 ? 12.617 2.715 -2.34 1 89 110 ARG A C 1
ATOM 847 O O . ARG A 1 110 ? 13.539 2.211 -1.692 1 89 110 ARG A O 1
ATOM 854 N N . ASN A 1 111 ? 11.406 2.906 -1.896 1 90.19 111 ASN A N 1
ATOM 855 C CA . ASN A 1 111 ? 11.078 2.496 -0.536 1 90.19 111 ASN A CA 1
ATOM 856 C C . ASN A 1 111 ? 11.164 0.982 -0.369 1 90.19 111 ASN A C 1
ATOM 858 O O . ASN A 1 111 ? 11.688 0.495 0.634 1 90.19 111 ASN A O 1
ATOM 862 N N . TYR A 1 112 ? 10.656 0.295 -1.345 1 92.75 112 TYR A N 1
ATOM 863 C CA . TYR A 1 112 ? 10.719 -1.161 -1.295 1 92.75 112 TYR A CA 1
ATOM 864 C C . TYR A 1 112 ? 12.164 -1.642 -1.256 1 92.75 112 TYR A C 1
ATOM 866 O O . TYR A 1 112 ? 12.516 -2.516 -0.459 1 92.75 112 TYR A O 1
ATOM 874 N N . ALA A 1 113 ? 12.977 -1.027 -2.076 1 94.19 113 ALA A N 1
ATOM 875 C CA . ALA A 1 113 ? 14.391 -1.388 -2.104 1 94.19 113 ALA A CA 1
ATOM 876 C C . ALA A 1 113 ? 15.07 -1.041 -0.781 1 94.19 113 ALA A C 1
ATOM 878 O O . ALA A 1 113 ? 15.898 -1.809 -0.28 1 94.19 113 ALA A O 1
ATOM 879 N N . TRP A 1 114 ? 14.758 0.087 -0.253 1 95.88 114 TRP A N 1
ATOM 880 C CA . TRP A 1 114 ? 15.336 0.554 1.004 1 95.88 114 TRP A CA 1
ATOM 881 C C . TRP A 1 114 ? 15.039 -0.424 2.137 1 95.88 114 TRP A C 1
ATOM 883 O O . TRP A 1 114 ? 15.945 -0.815 2.879 1 95.88 114 TRP A O 1
ATOM 893 N N . VAL A 1 115 ? 13.859 -0.851 2.248 1 96.38 115 VAL A N 1
ATOM 894 C CA . VAL A 1 115 ? 13.477 -1.781 3.303 1 96.38 115 VAL A CA 1
ATOM 895 C C . VAL A 1 115 ? 14.172 -3.123 3.088 1 96.38 115 VAL A C 1
ATOM 897 O O . VAL A 1 115 ? 14.695 -3.717 4.035 1 96.38 115 VAL A O 1
ATOM 900 N N . ALA A 1 116 ? 14.133 -3.615 1.861 1 96.19 116 ALA A N 1
ATOM 901 C CA . ALA A 1 116 ? 14.781 -4.887 1.548 1 96.19 116 ALA A CA 1
ATOM 902 C C . ALA A 1 116 ? 16.266 -4.855 1.908 1 96.19 116 ALA A C 1
ATOM 904 O O . ALA A 1 116 ? 16.828 -5.871 2.322 1 96.19 116 ALA A O 1
ATOM 905 N N . ARG A 1 117 ? 16.875 -3.707 1.781 1 95.06 117 ARG A N 1
ATOM 906 C CA . ARG A 1 117 ? 18.297 -3.559 2.125 1 95.06 117 ARG A CA 1
ATOM 907 C C . ARG A 1 117 ? 18.484 -3.549 3.637 1 95.06 117 ARG A C 1
ATOM 909 O O . ARG A 1 117 ? 19.516 -4.012 4.137 1 95.06 117 ARG A O 1
ATOM 916 N N . LYS A 1 118 ? 17.531 -3.047 4.297 1 96.31 118 LYS A N 1
ATOM 917 C CA . LYS A 1 118 ? 17.641 -2.883 5.746 1 96.31 118 LYS A CA 1
ATOM 918 C C . LYS A 1 118 ? 17.547 -4.227 6.461 1 96.31 118 LYS A C 1
ATOM 920 O O . LYS A 1 118 ? 18.078 -4.391 7.562 1 96.31 118 LYS A O 1
ATOM 925 N N . PHE A 1 119 ? 16.906 -5.156 5.812 1 97 119 PHE A N 1
ATOM 926 C CA . PHE A 1 119 ? 16.672 -6.434 6.473 1 97 119 PHE A CA 1
ATOM 927 C C . PHE A 1 119 ? 17.234 -7.582 5.641 1 97 119 PHE A C 1
ATOM 929 O O . PHE A 1 119 ? 16.609 -7.996 4.656 1 97 119 PHE A O 1
ATOM 936 N N . GLU A 1 120 ? 18.406 -8.109 6.156 1 94 120 GLU A N 1
ATOM 937 C CA . GLU A 1 120 ? 18.844 -9.359 5.547 1 94 120 GLU A CA 1
ATOM 938 C C . GLU A 1 120 ? 17.797 -10.445 5.688 1 94 120 GLU A C 1
ATOM 940 O O . GLU A 1 120 ? 17.031 -10.469 6.664 1 94 120 GLU A O 1
ATOM 945 N N . PRO A 1 121 ? 17.734 -11.328 4.668 1 92.44 121 PRO A N 1
ATOM 946 C CA . PRO A 1 121 ? 16.672 -12.336 4.641 1 92.44 121 PRO A CA 1
ATOM 947 C C . PRO A 1 121 ? 16.516 -13.062 5.973 1 92.44 121 PRO A C 1
ATOM 949 O O . PRO A 1 121 ? 15.391 -13.352 6.395 1 92.44 121 PRO A O 1
ATOM 952 N N . SER A 1 122 ? 17.562 -13.289 6.707 1 92.81 122 SER A N 1
ATOM 953 C CA . SER A 1 122 ? 17.5 -14.031 7.965 1 92.81 122 SER A CA 1
ATOM 954 C C . SER A 1 122 ? 16.828 -13.211 9.062 1 92.81 122 SER A C 1
ATOM 956 O O . SER A 1 122 ? 16.359 -13.758 10.062 1 92.81 122 SER A O 1
ATOM 958 N N . ARG A 1 123 ? 16.766 -11.93 8.883 1 96.12 123 ARG A N 1
ATOM 959 C CA . ARG A 1 123 ? 16.188 -11.055 9.898 1 96.12 123 ARG A CA 1
ATOM 960 C C . ARG A 1 123 ? 14.742 -10.711 9.578 1 96.12 123 ARG A C 1
ATOM 962 O O . ARG A 1 123 ? 14.07 -10.039 10.367 1 96.12 123 ARG A O 1
ATOM 969 N N . ARG A 1 124 ? 14.32 -11.125 8.453 1 95.62 124 ARG A N 1
ATOM 970 C CA . ARG A 1 124 ? 12.938 -10.875 8.047 1 95.62 124 ARG A CA 1
ATOM 971 C C . ARG A 1 124 ? 11.984 -11.844 8.742 1 95.62 124 ARG A C 1
ATOM 973 O O . ARG A 1 124 ? 12.297 -13.023 8.898 1 95.62 124 ARG A O 1
ATOM 980 N N . ARG A 1 125 ? 10.914 -11.289 9.281 1 94.69 125 ARG A N 1
ATOM 981 C CA . ARG A 1 125 ? 9.906 -12.102 9.969 1 94.69 125 ARG A CA 1
ATOM 982 C C . ARG A 1 125 ? 8.758 -12.453 9.023 1 94.69 125 ARG A C 1
ATOM 984 O O . ARG A 1 125 ? 8.047 -11.57 8.547 1 94.69 125 ARG A O 1
ATOM 991 N N . ASP A 1 126 ? 8.555 -13.734 8.852 1 90.38 126 ASP A N 1
ATOM 992 C CA . ASP A 1 126 ? 7.535 -14.172 7.902 1 90.38 126 ASP A CA 1
ATOM 993 C C . ASP A 1 126 ? 6.137 -14.055 8.5 1 90.38 126 ASP A C 1
ATOM 995 O O . ASP A 1 126 ? 5.141 -14.102 7.781 1 90.38 126 ASP A O 1
ATOM 999 N N . SER A 1 127 ? 6.062 -13.891 9.805 1 89.56 127 SER A N 1
ATOM 1000 C CA . SER A 1 127 ? 4.773 -13.766 10.469 1 89.56 127 SER A CA 1
ATOM 1001 C C . SER A 1 127 ? 4.289 -12.312 10.461 1 89.56 127 SER A C 1
ATOM 1003 O O . SER A 1 127 ? 3.184 -12.023 10.922 1 89.56 127 SER A O 1
ATOM 1005 N N . LEU A 1 128 ? 5.078 -11.414 9.977 1 93.06 128 LEU A N 1
ATOM 1006 C CA . LEU A 1 128 ? 4.73 -10 9.852 1 93.06 128 LEU A CA 1
ATOM 1007 C C . LEU A 1 128 ? 4.746 -9.57 8.391 1 93.06 128 LEU A C 1
ATOM 1009 O O . LEU A 1 128 ? 5.328 -10.25 7.539 1 93.06 128 LEU A O 1
ATOM 1013 N N . THR A 1 129 ? 4.031 -8.492 8.141 1 91.88 129 THR A N 1
ATOM 1014 C CA . THR A 1 129 ? 4 -8 6.766 1 91.88 129 THR A CA 1
ATOM 1015 C C . THR A 1 129 ? 5.242 -7.164 6.461 1 91.88 129 THR A C 1
ATOM 1017 O O . THR A 1 129 ? 5.961 -6.758 7.375 1 91.88 129 THR A O 1
ATOM 1020 N N . PHE A 1 130 ? 5.473 -6.941 5.141 1 93.94 130 PHE A N 1
ATOM 1021 C CA . PHE A 1 130 ? 6.52 -6.043 4.664 1 93.94 130 PHE A CA 1
ATOM 1022 C C . PHE A 1 130 ? 6.379 -4.664 5.301 1 93.94 130 PHE A C 1
ATOM 1024 O O . PHE A 1 130 ? 7.379 -4.047 5.68 1 93.94 130 PHE A O 1
ATOM 1031 N N . GLN A 1 131 ? 5.148 -4.234 5.48 1 92.88 131 GLN A N 1
ATOM 1032 C CA . GLN A 1 131 ? 4.863 -2.906 6.016 1 92.88 131 GLN A CA 1
ATOM 1033 C C . GLN A 1 131 ? 5.301 -2.795 7.473 1 92.88 131 GLN A C 1
ATOM 1035 O O . GLN A 1 131 ? 5.723 -1.726 7.918 1 92.88 131 GLN A O 1
ATOM 1040 N N . HIS A 1 132 ? 5.152 -3.812 8.25 1 95.25 132 HIS A N 1
ATOM 1041 C CA . HIS A 1 132 ? 5.707 -3.816 9.594 1 95.25 132 HIS A CA 1
ATOM 1042 C C . HIS A 1 132 ? 7.195 -3.482 9.586 1 95.25 132 HIS A C 1
ATOM 1044 O O . HIS A 1 132 ? 7.656 -2.648 10.367 1 95.25 132 HIS A O 1
ATOM 1050 N N . HIS A 1 133 ? 7.91 -4.156 8.727 1 97.19 133 HIS A N 1
ATOM 1051 C CA . HIS A 1 133 ? 9.352 -3.936 8.602 1 97.19 133 HIS A CA 1
ATOM 1052 C C . HIS A 1 133 ? 9.648 -2.51 8.156 1 97.19 133 HIS A C 1
ATOM 1054 O O . HIS A 1 133 ? 10.586 -1.884 8.656 1 97.19 133 HIS A O 1
ATOM 1060 N N . MET A 1 134 ? 8.836 -2.018 7.258 1 95.69 134 MET A N 1
ATOM 1061 C CA . MET A 1 134 ? 8.992 -0.642 6.797 1 95.69 134 MET A CA 1
ATOM 1062 C C . MET A 1 134 ? 8.883 0.34 7.957 1 95.69 134 MET A C 1
ATOM 1064 O O . MET A 1 134 ? 9.633 1.317 8.023 1 95.69 134 MET A O 1
ATOM 1068 N N . GLU A 1 135 ? 8.008 0.047 8.914 1 93.81 135 GLU A N 1
ATOM 1069 C CA . GLU A 1 135 ? 7.758 0.938 10.047 1 93.81 135 GLU A CA 1
ATOM 1070 C C . GLU A 1 135 ? 8.992 1.084 10.922 1 93.81 135 GLU A C 1
ATOM 1072 O O . GLU A 1 135 ? 9.195 2.121 11.562 1 93.81 135 GLU A O 1
ATOM 1077 N N . VAL A 1 136 ? 9.812 0.114 10.945 1 96.38 136 VAL A N 1
ATOM 1078 C CA . VAL A 1 136 ? 10.93 0.125 11.883 1 96.38 136 VAL A CA 1
ATOM 1079 C C . VAL A 1 136 ? 12.242 0.246 11.117 1 96.38 136 VAL A C 1
ATOM 1081 O O . VAL A 1 136 ? 13.32 0.215 11.719 1 96.38 136 VAL A O 1
ATOM 1084 N N . ALA A 1 137 ? 12.203 0.385 9.836 1 96.56 137 ALA A N 1
ATOM 1085 C CA . ALA A 1 137 ? 13.383 0.283 8.977 1 96.56 137 ALA A CA 1
ATOM 1086 C C . ALA A 1 137 ? 14.406 1.361 9.32 1 96.56 137 ALA A C 1
ATOM 1088 O O . ALA A 1 137 ? 15.609 1.141 9.203 1 96.56 137 ALA A O 1
ATOM 1089 N N . ALA A 1 138 ? 13.938 2.486 9.734 1 94.88 138 ALA A N 1
ATOM 1090 C CA . ALA A 1 138 ? 14.82 3.623 9.992 1 94.88 138 ALA A CA 1
ATOM 1091 C C . ALA A 1 138 ? 15.547 3.471 11.32 1 94.88 138 ALA A C 1
ATOM 1093 O O . ALA A 1 138 ? 16.516 4.184 11.594 1 94.88 138 ALA A O 1
ATOM 1094 N N . LEU A 1 139 ? 15.156 2.605 12.18 1 93.62 139 LEU A N 1
ATOM 1095 C CA . LEU A 1 139 ? 15.727 2.408 13.516 1 93.62 139 LEU A CA 1
ATOM 1096 C C . LEU A 1 139 ? 17 1.575 13.438 1 93.62 139 LEU A C 1
ATOM 1098 O O . LEU A 1 139 ? 17.344 1.061 12.375 1 93.62 139 LEU A O 1
ATOM 1102 N N . SER A 1 140 ? 17.719 1.56 14.602 1 94.94 140 SER A N 1
ATOM 1103 C CA . SER A 1 140 ? 18.891 0.693 14.672 1 94.94 140 SER A CA 1
ATOM 1104 C C . SER A 1 140 ? 18.5 -0.776 14.555 1 94.94 140 SER A C 1
ATOM 1106 O O . SER A 1 140 ? 17.344 -1.141 14.812 1 94.94 140 SER A O 1
ATOM 1108 N N . GLU A 1 141 ? 19.406 -1.646 14.188 1 95.44 141 GLU A N 1
ATOM 1109 C CA . GLU A 1 141 ? 19.125 -3.068 14.008 1 95.44 141 GLU A CA 1
ATOM 1110 C C . GLU A 1 141 ? 18.578 -3.686 15.289 1 95.44 141 GLU A C 1
ATOM 1112 O O . GLU A 1 141 ? 17.641 -4.488 15.242 1 95.44 141 GLU A O 1
ATOM 1117 N N . ALA A 1 142 ? 19.172 -3.275 16.391 1 94.19 142 ALA A N 1
ATOM 1118 C CA . ALA A 1 142 ? 18.703 -3.809 17.656 1 94.19 142 ALA A CA 1
ATOM 1119 C C . ALA A 1 142 ? 17.266 -3.387 17.953 1 94.19 142 ALA A C 1
ATOM 1121 O O . ALA A 1 142 ? 16.453 -4.195 18.406 1 94.19 142 ALA A O 1
ATOM 1122 N N . GLU A 1 143 ? 16.969 -2.172 17.672 1 94.69 143 GLU A N 1
ATOM 1123 C CA . GLU A 1 143 ? 15.617 -1.671 17.875 1 94.69 143 GLU A CA 1
ATOM 1124 C C . GLU A 1 143 ? 14.641 -2.32 16.906 1 94.69 143 GLU A C 1
ATOM 1126 O O . GLU A 1 143 ? 13.5 -2.617 17.281 1 94.69 143 GLU A O 1
ATOM 1131 N N . GLN A 1 144 ? 15.086 -2.477 15.719 1 96.62 144 GLN A N 1
ATOM 1132 C CA . GLN A 1 144 ? 14.266 -3.18 14.742 1 96.62 144 GLN A CA 1
ATOM 1133 C C . GLN A 1 144 ? 13.828 -4.547 15.266 1 96.62 144 GLN A C 1
ATOM 1135 O O . GLN A 1 144 ? 12.641 -4.859 15.289 1 96.62 144 GLN A O 1
ATOM 1140 N N . ASP A 1 145 ? 14.828 -5.277 15.695 1 96.19 145 ASP A N 1
ATOM 1141 C CA . ASP A 1 145 ? 14.539 -6.629 16.172 1 96.19 145 ASP A CA 1
ATOM 1142 C C . ASP A 1 145 ? 13.648 -6.602 17.406 1 96.19 145 ASP A C 1
ATOM 1144 O O . ASP A 1 145 ? 12.742 -7.43 17.547 1 96.19 145 ASP A O 1
ATOM 1148 N N . HIS A 1 146 ? 13.875 -5.648 18.203 1 95.44 146 HIS A N 1
ATOM 1149 C CA . HIS A 1 146 ? 13.078 -5.492 19.422 1 95.44 146 HIS A CA 1
ATOM 1150 C C . HIS A 1 146 ? 11.602 -5.293 19.078 1 95.44 146 HIS A C 1
ATOM 1152 O O . HIS A 1 146 ? 10.75 -6.027 19.578 1 95.44 146 HIS A O 1
ATOM 1158 N N . TRP A 1 147 ? 11.375 -4.387 18.234 1 96.25 147 TRP A N 1
ATOM 1159 C CA . TRP A 1 147 ? 10 -4.027 17.906 1 96.25 147 TRP A CA 1
ATOM 1160 C C . TRP A 1 147 ? 9.328 -5.125 17.094 1 96.25 147 TRP A C 1
ATOM 1162 O O . TRP A 1 147 ? 8.156 -5.441 17.297 1 96.25 147 TRP A O 1
ATOM 1172 N N . LEU A 1 148 ? 10.039 -5.727 16.188 1 97.06 148 LEU A N 1
ATOM 1173 C CA . LEU A 1 148 ? 9.469 -6.801 15.383 1 97.06 148 LEU A CA 1
ATOM 1174 C C . LEU A 1 148 ? 9.156 -8.023 16.25 1 97.06 148 LEU A C 1
ATOM 1176 O O . LEU A 1 148 ? 8.133 -8.68 16.047 1 97.06 148 LEU A O 1
ATOM 1180 N N . ASP A 1 149 ? 10.039 -8.281 17.156 1 95.5 149 ASP A N 1
ATOM 1181 C CA . ASP A 1 149 ? 9.781 -9.398 18.062 1 95.5 149 ASP A CA 1
ATOM 1182 C C . ASP A 1 149 ? 8.516 -9.164 18.891 1 95.5 149 ASP A C 1
ATOM 1184 O O . ASP A 1 149 ? 7.715 -10.078 19.078 1 95.5 149 ASP A O 1
ATOM 1188 N N . PHE A 1 150 ? 8.312 -7.973 19.297 1 94.69 150 PHE A N 1
ATOM 1189 C CA . PHE A 1 150 ? 7.109 -7.633 20.047 1 94.69 150 PHE A CA 1
ATOM 1190 C C . PHE A 1 150 ? 5.875 -7.73 19.156 1 94.69 150 PHE A C 1
ATOM 1192 O O . PHE A 1 150 ? 4.828 -8.219 19.594 1 94.69 150 PHE A O 1
ATOM 1199 N N . ALA A 1 151 ? 6.02 -7.195 18.031 1 94.19 151 ALA A N 1
ATOM 1200 C CA . ALA A 1 151 ? 4.887 -7.246 17.109 1 94.19 151 ALA A CA 1
ATOM 1201 C C . ALA A 1 151 ? 4.465 -8.688 16.844 1 94.19 151 ALA A C 1
ATOM 1203 O O . ALA A 1 151 ? 3.271 -8.984 16.734 1 94.19 151 ALA A O 1
ATOM 1204 N N . VAL A 1 152 ? 5.473 -9.602 16.734 1 92.56 152 VAL A N 1
ATOM 1205 C CA . VAL A 1 152 ? 5.18 -11.016 16.516 1 92.56 152 VAL A CA 1
ATOM 1206 C C . VAL A 1 152 ? 4.492 -11.586 17.75 1 92.56 152 VAL A C 1
ATOM 1208 O O . VAL A 1 152 ? 3.439 -12.227 17.641 1 92.56 152 VAL A O 1
ATOM 1211 N N . ARG A 1 153 ? 5.035 -11.328 18.875 1 92.31 153 ARG A N 1
ATOM 1212 C CA . ARG A 1 153 ? 4.566 -11.914 20.125 1 92.31 153 ARG A CA 1
ATOM 1213 C C . ARG A 1 153 ? 3.16 -11.43 20.469 1 92.31 153 ARG A C 1
ATOM 1215 O O . ARG A 1 153 ? 2.324 -12.203 20.938 1 92.31 153 ARG A O 1
ATOM 1222 N N . LEU A 1 154 ? 2.904 -10.18 20.156 1 91.31 154 LEU A N 1
ATOM 1223 C CA . LEU A 1 154 ? 1.639 -9.586 20.578 1 91.31 154 LEU A CA 1
ATOM 1224 C C . LEU A 1 154 ? 0.689 -9.438 19.391 1 91.31 154 LEU A C 1
ATOM 1226 O O . LEU A 1 154 ? -0.375 -8.828 19.516 1 91.31 154 LEU A O 1
ATOM 1230 N N . ASN A 1 155 ? 1.163 -9.914 18.266 1 88.25 155 ASN A N 1
ATOM 1231 C CA . ASN A 1 155 ? 0.339 -9.914 17.062 1 88.25 155 ASN A CA 1
ATOM 1232 C C . ASN A 1 155 ? -0.155 -8.508 16.719 1 88.25 155 ASN A C 1
ATOM 1234 O O . ASN A 1 155 ? -1.348 -8.305 16.484 1 88.25 155 ASN A O 1
ATOM 1238 N N . TRP A 1 156 ? 0.744 -7.551 16.688 1 88.12 156 TRP A N 1
ATOM 1239 C CA . TRP A 1 156 ? 0.391 -6.168 16.375 1 88.12 156 TRP A CA 1
ATOM 1240 C C . TRP A 1 156 ? 0.162 -5.988 14.883 1 88.12 156 TRP A C 1
ATOM 1242 O O . TRP A 1 156 ? 0.897 -6.547 14.062 1 88.12 156 TRP A O 1
ATOM 1252 N N . SER A 1 157 ? -0.898 -5.211 14.617 1 85.38 157 SER A N 1
ATOM 1253 C CA . SER A 1 157 ? -0.993 -4.676 13.266 1 85.38 157 SER A CA 1
ATOM 1254 C C . SER A 1 157 ? 0.102 -3.646 13 1 85.38 157 SER A C 1
ATOM 1256 O O . SER A 1 157 ? 0.79 -3.211 13.93 1 85.38 157 SER A O 1
ATOM 1258 N N . ARG A 1 158 ? 0.286 -3.312 11.758 1 89.75 158 ARG A N 1
ATOM 1259 C CA . ARG A 1 158 ? 1.256 -2.277 11.414 1 89.75 158 ARG A CA 1
ATOM 1260 C C . ARG A 1 158 ? 0.949 -0.973 12.141 1 89.75 158 ARG A C 1
ATOM 1262 O O . ARG A 1 158 ? 1.855 -0.315 12.656 1 89.75 158 ARG A O 1
ATOM 1269 N N . ASN A 1 159 ? -0.34 -0.612 12.172 1 85.19 159 ASN A N 1
ATOM 1270 C CA . ASN A 1 159 ? -0.735 0.623 12.836 1 85.19 159 ASN A CA 1
ATOM 1271 C C . ASN A 1 159 ? -0.454 0.562 14.336 1 85.19 159 ASN A C 1
ATOM 1273 O O . ASN A 1 159 ? -0.016 1.549 14.93 1 85.19 159 ASN A O 1
ATOM 1277 N N . GLU A 1 160 ? -0.805 -0.537 14.875 1 85.19 160 GLU A N 1
ATOM 1278 C CA . GLU A 1 160 ? -0.521 -0.706 16.297 1 85.19 160 GLU A CA 1
ATOM 1279 C C . GLU A 1 160 ? 0.977 -0.62 16.578 1 85.19 160 GLU A C 1
ATOM 1281 O O . GLU A 1 160 ? 1.398 0.008 17.547 1 85.19 160 GLU A O 1
ATOM 1286 N N . LEU A 1 161 ? 1.817 -1.192 15.836 1 92.75 161 LEU A N 1
ATOM 1287 C CA . LEU A 1 161 ? 3.27 -1.105 15.953 1 92.75 161 LEU A CA 1
ATOM 1288 C C . LEU A 1 161 ? 3.734 0.345 15.883 1 92.75 161 LEU A C 1
ATOM 1290 O O . LEU A 1 161 ? 4.527 0.789 16.719 1 92.75 161 LEU A O 1
ATOM 1294 N N . ARG A 1 162 ? 3.254 1.037 14.891 1 90.38 162 ARG A N 1
ATOM 1295 C CA . ARG A 1 162 ? 3.588 2.447 14.727 1 90.38 162 ARG A CA 1
ATOM 1296 C C . ARG A 1 162 ? 3.232 3.248 15.969 1 90.38 162 ARG A C 1
ATOM 1298 O O . ARG A 1 162 ? 4.02 4.082 16.422 1 90.38 162 ARG A O 1
ATOM 1305 N N . LYS A 1 163 ? 2.068 2.994 16.406 1 85.81 163 LYS A N 1
ATOM 1306 C CA . LYS A 1 163 ? 1.608 3.672 17.625 1 85.81 163 LYS A CA 1
ATOM 1307 C C . LYS A 1 163 ? 2.553 3.41 18.797 1 85.81 163 LYS A C 1
ATOM 1309 O O . LYS A 1 163 ? 2.91 4.332 19.531 1 85.81 163 LYS A O 1
ATOM 1314 N N . GLN A 1 164 ? 2.908 2.182 19.016 1 88 164 GLN A N 1
ATOM 1315 C CA . GLN A 1 164 ? 3.775 1.785 20.109 1 88 164 GLN A CA 1
ATOM 1316 C C . GLN A 1 164 ? 5.164 2.406 19.969 1 88 164 GLN A C 1
ATOM 1318 O O . GLN A 1 164 ? 5.754 2.85 20.969 1 88 164 GLN A O 1
ATOM 1323 N N . ILE A 1 165 ? 5.703 2.436 18.875 1 90.38 165 ILE A N 1
ATOM 1324 C CA . ILE A 1 165 ? 7.008 3.035 18.609 1 90.38 165 ILE A CA 1
ATOM 1325 C C . ILE A 1 165 ? 6.965 4.523 18.938 1 90.38 165 ILE A C 1
ATOM 1327 O O . ILE A 1 165 ? 7.863 5.043 19.609 1 90.38 165 ILE A O 1
ATOM 1331 N N . ARG A 1 166 ? 5.934 5.156 18.422 1 85 166 ARG A N 1
ATOM 1332 C CA . ARG A 1 166 ? 5.777 6.586 18.688 1 85 166 ARG A CA 1
ATOM 1333 C C . ARG A 1 166 ? 5.664 6.863 20.172 1 85 166 ARG A C 1
ATOM 1335 O O . ARG A 1 166 ? 6.23 7.836 20.672 1 85 166 ARG A O 1
ATOM 1342 N N . ALA A 1 167 ? 4.883 6.09 20.844 1 80.38 167 ALA A N 1
ATOM 1343 C CA . ALA A 1 167 ? 4.699 6.223 22.281 1 80.38 167 ALA A CA 1
ATOM 1344 C C . ALA A 1 167 ? 6.02 6.027 23.031 1 80.38 167 ALA A C 1
ATOM 1346 O O . ALA A 1 167 ? 6.273 6.691 24.031 1 80.38 167 ALA A O 1
ATOM 1347 N N . SER A 1 168 ? 6.836 5.086 22.625 1 78.44 168 SER A N 1
ATOM 1348 C CA . SER A 1 168 ? 8.117 4.809 23.266 1 78.44 168 SER A CA 1
ATOM 1349 C C . SER A 1 168 ? 9.102 5.957 23.062 1 78.44 168 SER A C 1
ATOM 1351 O O . SER A 1 168 ? 9.938 6.23 23.922 1 78.44 168 SER A O 1
ATOM 1353 N N . LEU A 1 169 ? 9.023 6.426 21.891 1 71.06 169 LEU A N 1
ATOM 1354 C CA . LEU A 1 169 ? 9.898 7.551 21.578 1 71.06 169 LEU A CA 1
ATOM 1355 C C . LEU A 1 169 ? 9.445 8.805 22.328 1 71.06 169 LEU A C 1
ATOM 1357 O O . LEU A 1 169 ? 10.273 9.633 22.719 1 71.06 169 LEU A O 1
ATOM 1361 N N . SER A 1 170 ? 8.062 8.93 22.359 1 60.34 170 SER A N 1
ATOM 1362 C CA . SER A 1 170 ? 7.516 10.055 23.109 1 60.34 170 SER A CA 1
ATOM 1363 C C . SER A 1 170 ? 7.684 9.844 24.609 1 60.34 170 SER A C 1
ATOM 1365 O O . SER A 1 170 ? 7.68 10.812 25.375 1 60.34 170 SER A O 1
ATOM 1367 N N . GLY A 1 171 ? 7.5 8.633 25.141 1 53.12 171 GLY A N 1
ATOM 1368 C CA . GLY A 1 171 ? 7.617 8.375 26.578 1 53.12 171 GLY A CA 1
ATOM 1369 C C . GLY A 1 171 ? 8.891 8.93 27.172 1 53.12 171 GLY A C 1
ATOM 1370 O O . GLY A 1 171 ? 9.164 8.727 28.359 1 53.12 171 GLY A O 1
ATOM 1371 N N . GLU A 1 172 ? 10.055 9.203 26.781 1 44.84 172 GLU A N 1
ATOM 1372 C CA . GLU A 1 172 ? 10.633 10.211 27.656 1 44.84 172 GLU A CA 1
ATOM 1373 C C . GLU A 1 172 ? 9.562 11.195 28.141 1 44.84 172 GLU A C 1
ATOM 1375 O O . GLU A 1 172 ? 8.43 11.172 27.656 1 44.84 172 GLU A O 1
ATOM 1380 N N . GLU A 1 173 ? 9.844 12.672 28.672 1 36.91 173 GLU A N 1
ATOM 1381 C CA . GLU A 1 173 ? 8.773 13.484 29.25 1 36.91 173 GLU A CA 1
ATOM 1382 C C . GLU A 1 173 ? 7.492 13.375 28.438 1 36.91 173 GLU A C 1
ATOM 1384 O O . GLU A 1 173 ? 7.375 13.984 27.375 1 36.91 173 GLU A O 1
ATOM 1389 N N . ASP A 1 174 ? 7.059 12.398 28.219 1 40.81 174 ASP A N 1
ATOM 1390 C CA . ASP A 1 174 ? 5.742 12.117 27.656 1 40.81 174 ASP A CA 1
ATOM 1391 C C . ASP A 1 174 ? 4.703 13.117 28.156 1 40.81 174 ASP A C 1
ATOM 1393 O O . ASP A 1 174 ? 4.094 12.922 29.203 1 40.81 174 ASP A O 1
ATOM 1397 N N . ASP A 1 175 ? 5.02 14.25 28.625 1 37.22 175 ASP A N 1
ATOM 1398 C CA . ASP A 1 175 ? 4.016 15.312 28.703 1 37.22 175 ASP A CA 1
ATOM 1399 C C . ASP A 1 175 ? 2.908 15.094 27.672 1 37.22 175 ASP A C 1
ATOM 1401 O O . ASP A 1 175 ? 3.139 14.492 26.625 1 37.22 175 ASP A O 1
ATOM 1405 N N . LEU A 1 176 ? 1.56 15.086 28.016 1 39.53 176 LEU A N 1
ATOM 1406 C CA . LEU A 1 176 ? 0.23 15.227 27.422 1 39.53 176 LEU A CA 1
ATOM 1407 C C . LEU A 1 176 ? 0.317 15.734 25.984 1 39.53 176 LEU A C 1
ATOM 1409 O O . LEU A 1 176 ? -0.702 16.078 25.375 1 39.53 176 LEU A O 1
ATOM 1413 N N . ARG A 1 177 ? 1.435 16.094 25.5 1 38.53 177 ARG A N 1
ATOM 1414 C CA . ARG A 1 177 ? 1.47 16.906 24.281 1 38.53 177 ARG A CA 1
ATOM 1415 C C . ARG A 1 177 ? 1.265 16.031 23.047 1 38.53 177 ARG A C 1
ATOM 1417 O O . ARG A 1 177 ? 2.229 15.516 22.484 1 38.53 177 ARG A O 1
ATOM 1424 N N . CYS A 1 178 ? 0.407 15.023 23.094 1 41.41 178 CYS A N 1
ATOM 1425 C CA . CYS A 1 178 ? -0.129 14.391 21.906 1 41.41 178 CYS A CA 1
ATOM 1426 C C . CYS A 1 178 ? -0.061 15.328 20.703 1 41.41 178 CYS A C 1
ATOM 1428 O O . CYS A 1 178 ? -0.676 16.406 20.719 1 41.41 178 CYS A O 1
ATOM 1430 N N . GLU A 1 179 ? 0.97 15.273 20.125 1 43.88 179 GLU A N 1
ATOM 1431 C CA . GLU A 1 179 ? 1.115 16.141 18.953 1 43.88 179 GLU A CA 1
ATOM 1432 C C . GLU A 1 179 ? 0.097 15.781 17.875 1 43.88 179 GLU A C 1
ATOM 1434 O O . GLU A 1 179 ? -0.03 14.617 17.5 1 43.88 179 GLU A O 1
ATOM 1439 N N . VAL A 1 180 ? -1.013 16.328 18.109 1 50.03 180 VAL A N 1
ATOM 1440 C CA . VAL A 1 180 ? -2.051 16.25 17.078 1 50.03 180 VAL A CA 1
ATOM 1441 C C . VAL A 1 180 ? -1.564 16.922 15.805 1 50.03 180 VAL A C 1
ATOM 1443 O O . VAL A 1 180 ? -0.979 18 15.844 1 50.03 180 VAL A O 1
ATOM 1446 N N . GLN A 1 181 ? -1.502 16.172 14.797 1 54.34 181 GLN A N 1
ATOM 1447 C CA . GLN A 1 181 ? -1.24 16.734 13.477 1 54.34 181 GLN A CA 1
ATOM 1448 C C . GLN A 1 181 ? -2.496 17.375 12.898 1 54.34 181 GLN A C 1
ATOM 1450 O O . GLN A 1 181 ? -3.557 16.75 12.852 1 54.34 181 GLN A O 1
ATOM 1455 N N . LEU A 1 182 ? -2.559 18.656 12.914 1 60.75 182 LEU A N 1
ATOM 1456 C CA . LEU A 1 182 ? -3.65 19.406 12.297 1 60.75 182 LEU A CA 1
ATOM 1457 C C . LEU A 1 182 ? -3.303 19.781 10.859 1 60.75 182 LEU A C 1
ATOM 1459 O O . LEU A 1 182 ? -2.236 20.344 10.602 1 60.75 182 LEU A O 1
ATOM 1463 N N . ASN A 1 183 ? -4.09 19.344 9.914 1 59.59 183 ASN A N 1
ATOM 1464 C CA . ASN A 1 183 ? -3.924 19.641 8.5 1 59.59 183 ASN A CA 1
ATOM 1465 C C . ASN A 1 183 ? -4.727 20.859 8.078 1 59.59 183 ASN A C 1
ATOM 1467 O O . ASN A 1 183 ? -5.953 20.875 8.211 1 59.59 183 ASN A O 1
ATOM 1471 N N . LEU A 1 184 ? -4.004 21.906 7.734 1 69.12 184 LEU A N 1
ATOM 1472 C CA . LEU A 1 184 ? -4.633 23.125 7.23 1 69.12 184 LEU A CA 1
ATOM 1473 C C . LEU A 1 184 ? -4.551 23.188 5.711 1 69.12 184 LEU A C 1
ATOM 1475 O O . LEU A 1 184 ? -3.486 22.953 5.133 1 69.12 184 LEU A O 1
ATOM 1479 N N . GLN A 1 185 ? -5.605 23.359 5.145 1 63.22 185 GLN A N 1
ATOM 1480 C CA . GLN A 1 185 ? -5.668 23.578 3.703 1 63.22 185 GLN A CA 1
ATOM 1481 C C . GLN A 1 185 ? -5.684 25.078 3.371 1 63.22 185 GLN A C 1
ATOM 1483 O O . GLN A 1 185 ? -6.547 25.812 3.848 1 63.22 185 GLN A O 1
ATOM 1488 N N . LEU A 1 186 ? -4.621 25.516 2.766 1 70.88 186 LEU A N 1
ATOM 1489 C CA . LEU A 1 186 ? -4.609 26.938 2.424 1 70.88 186 LEU A CA 1
ATOM 1490 C C . LEU A 1 186 ? -4.027 27.156 1.031 1 70.88 186 LEU A C 1
ATOM 1492 O O . LEU A 1 186 ? -3.383 26.266 0.477 1 70.88 186 LEU A O 1
ATOM 1496 N N . ASP A 1 187 ? -4.375 28.297 0.458 1 67.44 187 ASP A N 1
ATOM 1497 C CA . ASP A 1 187 ? -3.869 28.641 -0.866 1 67.44 187 ASP A CA 1
ATOM 1498 C C . ASP A 1 187 ? -2.412 29.094 -0.797 1 67.44 187 ASP A C 1
ATOM 1500 O O . ASP A 1 187 ? -1.911 29.422 0.278 1 67.44 187 ASP A O 1
ATOM 1504 N N . GLU A 1 188 ? -1.696 29 -1.897 1 68.88 188 GLU A N 1
ATOM 1505 C CA . GLU A 1 188 ? -0.275 29.328 -1.987 1 68.88 188 GLU A CA 1
ATOM 1506 C C . GLU A 1 188 ? -0.014 30.781 -1.615 1 68.88 188 GLU A C 1
ATOM 1508 O O . GLU A 1 188 ? 1.006 31.094 -0.999 1 68.88 188 GLU A O 1
ATOM 1513 N N . LEU A 1 189 ? -0.834 31.641 -2.047 1 72.31 189 LEU A N 1
ATOM 1514 C CA . LEU A 1 189 ? -0.648 33.062 -1.747 1 72.31 189 LEU A CA 1
ATOM 1515 C C . LEU A 1 189 ? -0.678 33.312 -0.243 1 72.31 189 LEU A C 1
ATOM 1517 O O . LEU A 1 189 ? 0.153 34.031 0.285 1 72.31 189 LEU A O 1
ATOM 1521 N N . ARG A 1 190 ? -1.639 32.656 0.405 1 78 190 ARG A N 1
ATOM 1522 C CA . ARG A 1 190 ? -1.742 32.781 1.856 1 78 190 ARG A CA 1
ATOM 1523 C C . ARG A 1 190 ? -0.502 32.188 2.535 1 78 190 ARG A C 1
ATOM 1525 O O . ARG A 1 190 ? 0.032 32.781 3.471 1 78 190 ARG A O 1
ATOM 1532 N N . LEU A 1 191 ? -0.101 31.062 1.982 1 80.19 191 LEU A N 1
ATOM 1533 C CA . LEU A 1 191 ? 1.08 30.422 2.551 1 80.19 191 LEU A CA 1
ATOM 1534 C C . LEU A 1 191 ? 2.305 31.328 2.414 1 80.19 191 LEU A C 1
ATOM 1536 O O . LEU A 1 191 ? 3.117 31.422 3.338 1 80.19 191 LEU A O 1
ATOM 1540 N N . GLU A 1 192 ? 2.436 31.953 1.345 1 80.06 192 GLU A N 1
ATOM 1541 C CA . GLU A 1 192 ? 3.582 32.812 1.126 1 80.06 192 GLU A CA 1
ATOM 1542 C C . GLU A 1 192 ? 3.547 34.031 2.066 1 80.06 192 GLU A C 1
ATOM 1544 O O . GLU A 1 192 ? 4.586 34.438 2.582 1 80.06 192 GLU A O 1
ATOM 1549 N N . ARG A 1 193 ? 2.404 34.594 2.27 1 84.56 193 ARG A N 1
ATOM 1550 C CA . ARG A 1 193 ? 2.258 35.688 3.213 1 84.56 193 ARG A CA 1
ATOM 1551 C C . ARG A 1 193 ? 2.66 35.25 4.621 1 84.56 193 ARG A C 1
ATOM 1553 O O . ARG A 1 193 ? 3.33 36 5.332 1 84.56 193 ARG A O 1
ATOM 1560 N N . TRP A 1 194 ? 2.217 34 4.949 1 86 194 TRP A N 1
ATOM 1561 C CA . TRP A 1 194 ? 2.553 33.469 6.273 1 86 194 TRP A CA 1
ATOM 1562 C C . TRP A 1 194 ? 4.051 33.219 6.395 1 86 194 TRP A C 1
ATOM 1564 O O . TRP A 1 194 ? 4.652 33.531 7.434 1 86 194 TRP A O 1
ATOM 1574 N N . ARG A 1 195 ? 4.625 32.75 5.379 1 84.56 195 ARG A N 1
ATOM 1575 C CA . ARG A 1 195 ? 6.059 32.469 5.383 1 84.56 195 ARG A CA 1
ATOM 1576 C C . ARG A 1 195 ? 6.871 33.75 5.547 1 84.56 195 ARG A C 1
ATOM 1578 O O . ARG A 1 195 ? 7.871 33.75 6.27 1 84.56 195 ARG A O 1
ATOM 1585 N N . GLU A 1 196 ? 6.434 34.781 4.859 1 87.06 196 GLU A N 1
ATOM 1586 C CA . GLU A 1 196 ? 7.105 36.062 4.973 1 87.06 196 GLU A CA 1
ATOM 1587 C C . GLU A 1 196 ? 7.004 36.625 6.391 1 87.06 196 GLU A C 1
ATOM 1589 O O . GLU A 1 196 ? 7.98 37.156 6.926 1 87.06 196 GLU A O 1
ATOM 1594 N N . ALA A 1 197 ? 5.844 36.5 6.945 1 89.62 197 ALA A N 1
ATOM 1595 C CA . ALA A 1 197 ? 5.652 36.969 8.312 1 89.62 197 ALA A CA 1
ATOM 1596 C C . ALA A 1 197 ? 6.516 36.156 9.289 1 89.62 197 ALA A C 1
ATOM 1598 O O . ALA A 1 197 ? 7.105 36.75 10.211 1 89.62 197 ALA A O 1
ATOM 1599 N N . ALA A 1 198 ? 6.598 34.875 9.062 1 88.62 198 ALA A N 1
ATOM 1600 C CA . ALA A 1 198 ? 7.414 34 9.906 1 88.62 198 ALA A CA 1
ATOM 1601 C C . ALA A 1 198 ? 8.891 34.375 9.805 1 88.62 198 ALA A C 1
ATOM 1603 O O . ALA A 1 198 ? 9.602 34.438 10.812 1 88.62 198 ALA A O 1
ATOM 1604 N N . ARG A 1 199 ? 9.273 34.625 8.648 1 84.5 199 ARG A N 1
ATOM 1605 C CA . ARG A 1 199 ? 10.656 35.031 8.398 1 84.5 199 ARG A CA 1
ATOM 1606 C C . ARG A 1 199 ? 10.992 36.344 9.102 1 84.5 199 ARG A C 1
ATOM 1608 O O . ARG A 1 199 ? 12.086 36.5 9.648 1 84.5 199 ARG A O 1
ATOM 1615 N N . GLY A 1 200 ? 10.062 37.25 8.969 1 87.06 200 GLY A N 1
ATOM 1616 C CA . GLY A 1 200 ? 10.234 38.531 9.633 1 87.06 200 GLY A CA 1
ATOM 1617 C C . GLY A 1 200 ? 10.391 38.406 11.141 1 87.06 200 GLY A C 1
ATOM 1618 O O . GLY A 1 200 ? 11 39.281 11.781 1 87.06 200 GLY A O 1
ATOM 1619 N N . SER A 1 201 ? 9.836 37.375 11.734 1 88 201 SER A N 1
ATOM 1620 C CA . SER A 1 201 ? 9.898 37.156 13.172 1 88 201 SER A CA 1
ATOM 1621 C C . SER A 1 201 ? 11.016 36.188 13.531 1 88 201 SER A C 1
ATOM 1623 O O . SER A 1 201 ? 11.133 35.75 14.688 1 88 201 SER A O 1
ATOM 1625 N N . ASN A 1 202 ? 11.781 35.594 12.492 1 88.88 202 ASN A N 1
ATOM 1626 C CA . ASN A 1 202 ? 12.883 34.656 12.633 1 88.88 202 ASN A CA 1
ATOM 1627 C C . ASN A 1 202 ? 12.414 33.312 13.195 1 88.88 202 ASN A C 1
ATOM 1629 O O . ASN A 1 202 ? 13.062 32.75 14.062 1 88.88 202 ASN A O 1
ATOM 1633 N N . LEU A 1 203 ? 11.227 32.844 12.891 1 85.88 203 LEU A N 1
ATOM 1634 C CA . LEU A 1 203 ? 10.664 31.562 13.273 1 85.88 203 LEU A CA 1
ATOM 1635 C C . LEU A 1 203 ? 10.383 30.719 12.039 1 85.88 203 LEU A C 1
ATOM 1637 O O . LEU A 1 203 ? 10.234 31.234 10.938 1 85.88 203 LEU A O 1
ATOM 1641 N N . THR A 1 204 ? 10.359 29.438 12.25 1 86 204 THR A N 1
ATOM 1642 C CA . THR A 1 204 ? 9.82 28.578 11.211 1 86 204 THR A CA 1
ATOM 1643 C C . THR A 1 204 ? 8.32 28.828 11.023 1 86 204 THR A C 1
ATOM 1645 O O . THR A 1 204 ? 7.648 29.312 11.938 1 86 204 THR A O 1
ATOM 1648 N N . LEU A 1 205 ? 7.848 28.5 9.82 1 87.25 205 LEU A N 1
ATOM 1649 C CA . LEU A 1 205 ? 6.43 28.688 9.531 1 87.25 205 LEU A CA 1
ATOM 1650 C C . LEU A 1 205 ? 5.566 28.016 10.602 1 87.25 205 LEU A C 1
ATOM 1652 O O . LEU A 1 205 ? 4.637 28.625 11.125 1 87.25 205 LEU A O 1
ATOM 1656 N N . THR A 1 206 ? 5.871 26.875 10.93 1 84 206 THR A N 1
ATOM 1657 C CA . THR A 1 206 ? 5.051 26.125 11.867 1 84 206 THR A CA 1
ATOM 1658 C C . THR A 1 206 ? 5.152 26.703 13.273 1 84 206 THR A C 1
ATOM 1660 O O . THR A 1 206 ? 4.148 26.828 13.984 1 84 206 THR A O 1
ATOM 1663 N N . ASP A 1 207 ? 6.297 27.016 13.633 1 84.44 207 ASP A N 1
ATOM 1664 C CA . ASP A 1 207 ? 6.48 27.625 14.945 1 84.44 207 ASP A CA 1
ATOM 1665 C C . ASP A 1 207 ? 5.762 28.969 15.031 1 84.44 207 ASP A C 1
ATOM 1667 O O . ASP A 1 207 ? 5.188 29.312 16.062 1 84.44 207 ASP A O 1
ATOM 1671 N N . TRP A 1 208 ? 5.957 29.703 13.945 1 88.62 208 TRP A N 1
ATOM 1672 C CA . TRP A 1 208 ? 5.285 31 13.906 1 88.62 208 TRP A CA 1
ATOM 1673 C C . TRP A 1 208 ? 3.775 30.844 14.039 1 88.62 208 TRP A C 1
ATOM 1675 O O . TRP A 1 208 ? 3.137 31.547 14.828 1 88.62 208 TRP A O 1
ATOM 1685 N N . ILE A 1 209 ? 3.197 29.938 13.281 1 86.94 209 ILE A N 1
ATOM 1686 C CA . ILE A 1 209 ? 1.762 29.688 13.32 1 86.94 209 ILE A CA 1
ATOM 1687 C C . ILE A 1 209 ? 1.343 29.312 14.742 1 86.94 209 ILE A C 1
ATOM 1689 O O . ILE A 1 209 ? 0.355 29.844 15.258 1 86.94 209 ILE A O 1
ATOM 1693 N N . LEU A 1 210 ? 2.041 28.438 15.352 1 85.75 210 LEU A N 1
ATOM 1694 C CA . LEU A 1 210 ? 1.722 28.016 16.719 1 85.75 210 LEU A CA 1
ATOM 1695 C C . LEU A 1 210 ? 1.742 29.203 17.672 1 85.75 210 LEU A C 1
ATOM 1697 O O . LEU A 1 210 ? 0.853 29.344 18.516 1 85.75 210 LEU A O 1
ATOM 1701 N N . SER A 1 211 ? 2.748 30.031 17.516 1 88.19 211 SER A N 1
ATOM 1702 C CA . SER A 1 211 ? 2.887 31.188 18.391 1 88.19 211 SER A CA 1
ATOM 1703 C C . SER A 1 211 ? 1.73 32.156 18.188 1 88.19 211 SER A C 1
ATOM 1705 O O . SER A 1 211 ? 1.202 32.719 19.156 1 88.19 211 SER A O 1
ATOM 1707 N N . VAL A 1 212 ? 1.391 32.438 16.922 1 89.38 212 VAL A N 1
ATOM 1708 C CA . VAL A 1 212 ? 0.324 33.375 16.594 1 89.38 212 VAL A CA 1
ATOM 1709 C C . VAL A 1 212 ? -1.004 32.844 17.156 1 89.38 212 VAL A C 1
ATOM 1711 O O . VAL A 1 212 ? -1.764 33.625 17.766 1 89.38 212 VAL A O 1
ATOM 1714 N N . VAL A 1 213 ? -1.306 31.562 17 1 88.31 213 VAL A N 1
ATOM 1715 C CA . VAL A 1 213 ? -2.582 30.984 17.406 1 88.31 213 VAL A CA 1
ATOM 1716 C C . VAL A 1 213 ? -2.65 30.906 18.922 1 88.31 213 VAL A C 1
ATOM 1718 O O . VAL A 1 213 ? -3.693 31.172 19.531 1 88.31 213 VAL A O 1
ATOM 1721 N N . ASP A 1 214 ? -1.515 30.578 19.469 1 87.88 214 ASP A N 1
ATOM 1722 C CA . ASP A 1 214 ? -1.456 30.562 20.922 1 87.88 214 ASP A CA 1
ATOM 1723 C C . ASP A 1 214 ? -1.735 31.938 21.516 1 87.88 214 ASP A C 1
ATOM 1725 O O . ASP A 1 214 ? -2.352 32.062 22.562 1 87.88 214 ASP A O 1
ATOM 1729 N N . GLY A 1 215 ? -1.16 32.906 20.875 1 85 215 GLY A N 1
ATOM 1730 C CA . GLY A 1 215 ? -1.344 34.281 21.328 1 85 215 GLY A CA 1
ATOM 1731 C C . GLY A 1 215 ? -2.783 34.75 21.234 1 85 215 GLY A C 1
ATOM 1732 O O . GLY A 1 215 ? -3.162 35.75 21.875 1 85 215 GLY A O 1
ATOM 1733 N N . ALA A 1 216 ? -3.549 34.062 20.359 1 84.31 216 ALA A N 1
ATOM 1734 C CA . ALA A 1 216 ? -4.934 34.469 20.141 1 84.31 216 ALA A CA 1
ATOM 1735 C C . ALA A 1 216 ? -5.867 33.781 21.125 1 84.31 216 ALA A C 1
ATOM 1737 O O . ALA A 1 216 ? -7.066 34.062 21.172 1 84.31 216 ALA A O 1
ATOM 1738 N N . VAL A 1 217 ? -5.328 32.812 21.859 1 83.12 217 VAL A N 1
ATOM 1739 C CA . VAL A 1 217 ? -6.137 32.125 22.859 1 83.12 217 VAL A CA 1
ATOM 1740 C C . VAL A 1 217 ? -6.059 32.844 24.188 1 83.12 217 VAL A C 1
ATOM 1742 O O . VAL A 1 217 ? -4.996 33.344 24.562 1 83.12 217 VAL A O 1
ATOM 1745 N N . MET B 1 1 ? -62.281 -51.312 44.125 1 24.72 1 MET B N 1
ATOM 1746 C CA . MET B 1 1 ? -61.812 -51.75 42.812 1 24.72 1 MET B CA 1
ATOM 1747 C C . MET B 1 1 ? -60.469 -51.094 42.469 1 24.72 1 MET B C 1
ATOM 1749 O O . MET B 1 1 ? -60.188 -50 42.906 1 24.72 1 MET B O 1
ATOM 1753 N N . VAL B 1 2 ? -59.531 -51.906 41.844 1 23.95 2 VAL B N 1
ATOM 1754 C CA . VAL B 1 2 ? -58.125 -52.188 41.562 1 23.95 2 VAL B CA 1
ATOM 1755 C C . VAL B 1 2 ? -57.531 -51.125 40.625 1 23.95 2 VAL B C 1
ATOM 1757 O O . VAL B 1 2 ? -58.062 -50.906 39.531 1 23.95 2 VAL B O 1
ATOM 1760 N N . ALA B 1 3 ? -56.875 -50.062 41.188 1 28.3 3 ALA B N 1
ATOM 1761 C CA . ALA B 1 3 ? -56.156 -48.844 40.812 1 28.3 3 ALA B CA 1
ATOM 1762 C C . ALA B 1 3 ? -55 -49.156 39.875 1 28.3 3 ALA B C 1
ATOM 1764 O O . ALA B 1 3 ? -53.906 -49.562 40.344 1 28.3 3 ALA B O 1
ATOM 1765 N N . SER B 1 4 ? -55.312 -50.031 38.781 1 24.8 4 SER B N 1
ATOM 1766 C CA . SER B 1 4 ? -54.25 -50.656 38.031 1 24.8 4 SER B CA 1
ATOM 1767 C C . SER B 1 4 ? -53.281 -49.594 37.469 1 24.8 4 SER B C 1
ATOM 1769 O O . SER B 1 4 ? -53.719 -48.531 37.031 1 24.8 4 SER B O 1
ATOM 1771 N N . GLY B 1 5 ? -52.031 -49.531 37.969 1 24.02 5 GLY B N 1
ATOM 1772 C CA . GLY B 1 5 ? -50.75 -48.875 37.938 1 24.02 5 GLY B CA 1
ATOM 1773 C C . GLY B 1 5 ? -50.094 -48.875 36.594 1 24.02 5 GLY B C 1
ATOM 1774 O O . GLY B 1 5 ? -49.562 -49.875 36.125 1 24.02 5 GLY B O 1
ATOM 1775 N N . ARG B 1 6 ? -50.844 -48.312 35.5 1 22.94 6 ARG B N 1
ATOM 1776 C CA . ARG B 1 6 ? -50.312 -48.469 34.125 1 22.94 6 ARG B CA 1
ATOM 1777 C C . ARG B 1 6 ? -48.906 -47.938 34.062 1 22.94 6 ARG B C 1
ATOM 1779 O O . ARG B 1 6 ? -48.625 -46.812 34.5 1 22.94 6 ARG B O 1
ATOM 1786 N N . THR B 1 7 ? -47.875 -48.844 34.031 1 24.69 7 THR B N 1
ATOM 1787 C CA . THR B 1 7 ? -46.406 -48.844 33.938 1 24.69 7 THR B CA 1
ATOM 1788 C C . THR B 1 7 ? -45.938 -48.125 32.656 1 24.69 7 THR B C 1
ATOM 1790 O O . THR B 1 7 ? -46.219 -48.594 31.562 1 24.69 7 THR B O 1
ATOM 1793 N N . ALA B 1 8 ? -45.969 -46.75 32.594 1 25.92 8 ALA B N 1
ATOM 1794 C CA . ALA B 1 8 ? -45.562 -45.969 31.438 1 25.92 8 ALA B CA 1
ATOM 1795 C C . ALA B 1 8 ? -44.125 -46.25 31.047 1 25.92 8 ALA B C 1
ATOM 1797 O O . ALA B 1 8 ? -43.219 -46.062 31.844 1 25.92 8 ALA B O 1
ATOM 1798 N N . SER B 1 9 ? -43.906 -47.344 30.219 1 20.83 9 SER B N 1
ATOM 1799 C CA . SER B 1 9 ? -42.562 -47.781 29.766 1 20.83 9 SER B CA 1
ATOM 1800 C C . SER B 1 9 ? -41.875 -46.656 29.016 1 20.83 9 SER B C 1
ATOM 1802 O O . SER B 1 9 ? -42.438 -46.062 28.094 1 20.83 9 SER B O 1
ATOM 1804 N N . LYS B 1 10 ? -41.031 -45.875 29.672 1 27 10 LYS B N 1
ATOM 1805 C CA . LYS B 1 10 ? -40.156 -44.781 29.25 1 27 10 LYS B CA 1
ATOM 1806 C C . LYS B 1 10 ? -39.219 -45.25 28.141 1 27 10 LYS B C 1
ATOM 1808 O O . LYS B 1 10 ? -38.438 -46.188 28.344 1 27 10 LYS B O 1
ATOM 1813 N N . GLY B 1 11 ? -39.75 -45.375 26.859 1 20.02 11 GLY B N 1
ATOM 1814 C CA . GLY B 1 11 ? -38.875 -45.75 25.734 1 20.02 11 GLY B CA 1
ATOM 1815 C C . GLY B 1 11 ? -37.594 -44.969 25.688 1 20.02 11 GLY B C 1
ATOM 1816 O O . GLY B 1 11 ? -37.531 -43.812 26.109 1 20.02 11 GLY B O 1
ATOM 1817 N N . ARG B 1 12 ? -36.406 -45.688 25.875 1 23.73 12 ARG B N 1
ATOM 1818 C CA . ARG B 1 12 ? -35 -45.375 25.891 1 23.73 12 ARG B CA 1
ATOM 1819 C C . ARG B 1 12 ? -34.562 -44.719 24.594 1 23.73 12 ARG B C 1
ATOM 1821 O O . ARG B 1 12 ? -34.656 -45.312 23.516 1 23.73 12 ARG B O 1
ATOM 1828 N N . GLY B 1 13 ? -34.969 -43.406 24.406 1 22.72 13 GLY B N 1
ATOM 1829 C CA . GLY B 1 13 ? -34.531 -42.719 23.188 1 22.72 13 GLY B CA 1
ATOM 1830 C C . GLY B 1 13 ? -33.031 -42.875 22.938 1 22.72 13 GLY B C 1
ATOM 1831 O O . GLY B 1 13 ? -32.25 -42.906 23.875 1 22.72 13 GLY B O 1
ATOM 1832 N N . ASN B 1 14 ? -32.656 -43.781 21.969 1 24.75 14 ASN B N 1
ATOM 1833 C CA . ASN B 1 14 ? -31.328 -44.094 21.422 1 24.75 14 ASN B CA 1
ATOM 1834 C C . ASN B 1 14 ? -30.547 -42.812 21.141 1 24.75 14 ASN B C 1
ATOM 1836 O O . ASN B 1 14 ? -31.047 -41.875 20.5 1 24.75 14 ASN B O 1
ATOM 1840 N N . GLY B 1 15 ? -29.781 -42.375 22.156 1 24.08 15 GLY B N 1
ATOM 1841 C CA . GLY B 1 15 ? -28.844 -41.281 22.141 1 24.08 15 GLY B CA 1
ATOM 1842 C C . GLY B 1 15 ? -27.922 -41.281 20.938 1 24.08 15 GLY B C 1
ATOM 1843 O O . GLY B 1 15 ? -27.156 -42.219 20.734 1 24.08 15 GLY B O 1
ATOM 1844 N N . ALA B 1 16 ? -28.469 -40.844 19.719 1 27.39 16 ALA B N 1
ATOM 1845 C CA . ALA B 1 16 ? -27.625 -40.625 18.547 1 27.39 16 ALA B CA 1
ATOM 1846 C C . ALA B 1 16 ? -26.297 -40 18.922 1 27.39 16 ALA B C 1
ATOM 1848 O O . ALA B 1 16 ? -26.281 -39 19.672 1 27.39 16 ALA B O 1
ATOM 1849 N N . THR B 1 17 ? -25.266 -40.875 19.047 1 28.7 17 THR B N 1
ATOM 1850 C CA . THR B 1 17 ? -23.875 -40.5 19.266 1 28.7 17 THR B CA 1
ATOM 1851 C C . THR B 1 17 ? -23.453 -39.375 18.297 1 28.7 17 THR B C 1
ATOM 1853 O O . THR B 1 17 ? -23.688 -39.469 17.094 1 28.7 17 THR B O 1
ATOM 1856 N N . PRO B 1 18 ? -23.469 -38.125 18.766 1 28.16 18 PRO B N 1
ATOM 1857 C CA . PRO B 1 18 ? -23.031 -37.031 17.875 1 28.16 18 PRO B CA 1
ATOM 1858 C C . PRO B 1 18 ? -21.703 -37.344 17.188 1 28.16 18 PRO B C 1
ATOM 1860 O O . PRO B 1 18 ? -20.766 -37.844 17.828 1 28.16 18 PRO B O 1
ATOM 1863 N N . VAL B 1 19 ? -21.797 -37.938 16.016 1 27.33 19 VAL B N 1
ATOM 1864 C CA . VAL B 1 19 ? -20.578 -38.125 15.219 1 27.33 19 VAL B CA 1
ATOM 1865 C C . VAL B 1 19 ? -19.766 -36.812 15.227 1 27.33 19 VAL B C 1
ATOM 1867 O O . VAL B 1 19 ? -20.25 -35.781 14.82 1 27.33 19 VAL B O 1
ATOM 1870 N N . ARG B 1 20 ? -18.859 -36.719 16.219 1 25.48 20 ARG B N 1
ATOM 1871 C CA . ARG B 1 20 ? -17.906 -35.625 16.234 1 25.48 20 ARG B CA 1
ATOM 1872 C C . ARG B 1 20 ? -17.234 -35.438 14.875 1 25.48 20 ARG B C 1
ATOM 1874 O O . ARG B 1 20 ? -16.688 -36.406 14.32 1 25.48 20 ARG B O 1
ATOM 1881 N N . PRO B 1 21 ? -17.703 -34.469 14.094 1 24.3 21 PRO B N 1
ATOM 1882 C CA . PRO B 1 21 ? -17.016 -34.281 12.812 1 24.3 21 PRO B CA 1
ATOM 1883 C C . PRO B 1 21 ? -15.5 -34.312 12.938 1 24.3 21 PRO B C 1
ATOM 1885 O O . PRO B 1 21 ? -14.945 -33.781 13.906 1 24.3 21 PRO B O 1
ATOM 1888 N N . THR B 1 22 ? -14.867 -35.438 12.695 1 23.2 22 THR B N 1
ATOM 1889 C CA . THR B 1 22 ? -13.406 -35.5 12.648 1 23.2 22 THR B CA 1
ATOM 1890 C C . THR B 1 22 ? -12.836 -34.344 11.836 1 23.2 22 THR B C 1
ATOM 1892 O O . THR B 1 22 ? -13.25 -34.094 10.695 1 23.2 22 THR B O 1
ATOM 1895 N N . ALA B 1 23 ? -12.477 -33.25 12.531 1 25.11 23 ALA B N 1
ATOM 1896 C CA . ALA B 1 23 ? -11.711 -32.125 11.977 1 25.11 23 ALA B CA 1
ATOM 1897 C C . ALA B 1 23 ? -10.594 -32.656 11.07 1 25.11 23 ALA B C 1
ATOM 1899 O O . ALA B 1 23 ? -9.648 -33.281 11.531 1 25.11 23 ALA B O 1
ATOM 1900 N N . GLY B 1 24 ? -10.961 -33.156 9.883 1 21.03 24 GLY B N 1
ATOM 1901 C CA . GLY B 1 24 ? -9.945 -33.594 8.938 1 21.03 24 GLY B CA 1
ATOM 1902 C C . GLY B 1 24 ? -8.703 -32.719 8.945 1 21.03 24 GLY B C 1
ATOM 1903 O O . GLY B 1 24 ? -8.758 -31.547 9.367 1 21.03 24 GLY B O 1
ATOM 1904 N N . ASP B 1 25 ? -7.52 -33.312 8.914 1 25.08 25 ASP B N 1
ATOM 1905 C CA . ASP B 1 25 ? -6.125 -32.875 8.93 1 25.08 25 ASP B CA 1
ATOM 1906 C C . ASP B 1 25 ? -5.883 -31.812 7.875 1 25.08 25 ASP B C 1
ATOM 1908 O O . ASP B 1 25 ? -5.996 -32.062 6.676 1 25.08 25 ASP B O 1
ATOM 1912 N N . ALA B 1 26 ? -6.441 -30.625 8.031 1 26.7 26 ALA B N 1
ATOM 1913 C CA . ALA B 1 26 ? -6.035 -29.531 7.152 1 26.7 26 ALA B CA 1
ATOM 1914 C C . ALA B 1 26 ? -4.527 -29.562 6.898 1 26.7 26 ALA B C 1
ATOM 1916 O O . ALA B 1 26 ? -3.734 -29.359 7.82 1 26.7 26 ALA B O 1
ATOM 1917 N N . THR B 1 27 ? -4.07 -30.406 5.969 1 26.5 27 THR B N 1
ATOM 1918 C CA . THR B 1 27 ? -2.68 -30.391 5.527 1 26.5 27 THR B CA 1
ATOM 1919 C C . THR B 1 27 ? -2.189 -28.953 5.344 1 26.5 27 THR B C 1
ATOM 1921 O O . THR B 1 27 ? -2.834 -28.156 4.664 1 26.5 27 THR B O 1
ATOM 1924 N N . PRO B 1 28 ? -1.517 -28.453 6.27 1 28.34 28 PRO B N 1
ATOM 1925 C CA . PRO B 1 28 ? -0.911 -27.125 6.145 1 28.34 28 PRO B CA 1
ATOM 1926 C C . PRO B 1 28 ? -0.296 -26.875 4.77 1 28.34 28 PRO B C 1
ATOM 1928 O O . PRO B 1 28 ? 0.249 -27.797 4.16 1 28.34 28 PRO B O 1
ATOM 1931 N N . VAL B 1 29 ? -0.87 -26.188 3.932 1 33.56 29 VAL B N 1
ATOM 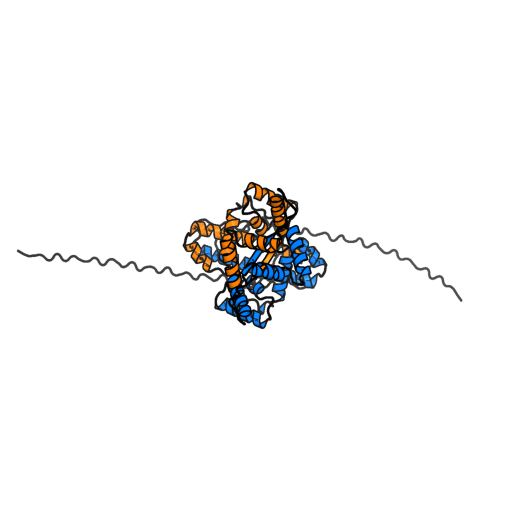1932 C CA . VAL B 1 29 ? -0.091 -25.75 2.779 1 33.56 29 VAL B CA 1
ATOM 1933 C C . VAL B 1 29 ? 1.371 -25.578 3.182 1 33.56 29 VAL B C 1
ATOM 1935 O O . VAL B 1 29 ? 1.67 -24.922 4.184 1 33.56 29 VAL B O 1
ATOM 1938 N N . ASP B 1 30 ? 2.264 -26.547 2.986 1 32.88 30 ASP B N 1
ATOM 1939 C CA . ASP B 1 30 ? 3.707 -26.531 3.209 1 32.88 30 ASP B CA 1
ATOM 1940 C C . ASP B 1 30 ? 4.305 -25.172 2.855 1 32.88 30 ASP B C 1
ATOM 1942 O O . ASP B 1 30 ? 4.445 -24.828 1.679 1 32.88 30 ASP B O 1
ATOM 1946 N N . SER B 1 31 ? 3.975 -24.141 3.43 1 38.16 31 SER B N 1
ATOM 1947 C CA . SER B 1 31 ? 4.438 -22.766 3.383 1 38.16 31 SER B CA 1
ATOM 1948 C C . SER B 1 31 ? 5.938 -22.688 3.117 1 38.16 31 SER B C 1
ATOM 1950 O O . SER B 1 31 ? 6.449 -21.656 2.684 1 38.16 31 SER B O 1
ATOM 1952 N N . GLY B 1 32 ? 6.762 -23.609 3.615 1 37.03 32 GLY B N 1
ATOM 1953 C CA . GLY B 1 32 ? 8.211 -23.578 3.709 1 37.03 32 GLY B CA 1
ATOM 1954 C C . GLY B 1 32 ? 8.906 -23.891 2.396 1 37.03 32 GLY B C 1
ATOM 1955 O O . GLY B 1 32 ? 10.133 -23.969 2.342 1 37.03 32 GLY B O 1
ATOM 1956 N N . GLN B 1 33 ? 8.359 -24.703 1.579 1 39.03 33 GLN B N 1
ATOM 1957 C CA . GLN B 1 33 ? 9.281 -25.172 0.552 1 39.03 33 GLN B CA 1
ATOM 1958 C C . GLN B 1 33 ? 9.562 -24.094 -0.48 1 39.03 33 GLN B C 1
ATOM 1960 O O . GLN B 1 33 ? 8.633 -23.453 -0.987 1 39.03 33 GLN B O 1
ATOM 1965 N N . PRO B 1 34 ? 10.781 -23.531 -0.431 1 44.28 34 PRO B N 1
ATOM 1966 C CA . PRO B 1 34 ? 11.133 -22.703 -1.588 1 44.28 34 PRO B CA 1
ATOM 1967 C C . PRO B 1 34 ? 10.562 -23.25 -2.896 1 44.28 34 PRO B C 1
ATOM 1969 O O . PRO B 1 34 ? 10.633 -24.453 -3.152 1 44.28 34 PRO B O 1
ATOM 1972 N N . SER B 1 35 ? 9.375 -23 -3.227 1 46.03 35 SER B N 1
ATOM 1973 C CA . SER B 1 35 ? 9.078 -23.484 -4.57 1 46.03 35 SER B CA 1
ATOM 1974 C C . SER B 1 35 ? 9.984 -22.828 -5.605 1 46.03 35 SER B C 1
ATOM 1976 O O . SER B 1 35 ? 10.047 -21.594 -5.688 1 46.03 35 SER B O 1
ATOM 1978 N N . ASP B 1 36 ? 11.062 -23.5 -5.875 1 47.06 36 ASP B N 1
ATOM 1979 C CA . ASP B 1 36 ? 11.812 -23.094 -7.055 1 47.06 36 ASP B CA 1
ATOM 1980 C C . ASP B 1 36 ? 10.883 -22.766 -8.219 1 47.06 36 ASP B C 1
ATOM 1982 O O . ASP B 1 36 ? 10.25 -23.656 -8.789 1 47.06 36 ASP B O 1
ATOM 1986 N N . THR B 1 37 ? 10.141 -21.781 -7.938 1 53.06 37 THR B N 1
ATOM 1987 C CA . THR B 1 37 ? 9.344 -21.453 -9.109 1 53.06 37 THR B CA 1
ATOM 1988 C C . THR B 1 37 ? 10.203 -20.828 -10.203 1 53.06 37 THR B C 1
ATOM 1990 O O . THR B 1 37 ? 10.992 -19.922 -9.93 1 53.06 37 THR B O 1
ATOM 1993 N N . THR B 1 38 ? 10.492 -21.656 -11.188 1 51.47 38 THR B N 1
ATOM 1994 C CA . THR B 1 38 ? 11.133 -21.141 -12.398 1 51.47 38 THR B CA 1
ATOM 1995 C C . THR B 1 38 ? 10.305 -20.016 -13.016 1 51.47 38 THR B C 1
ATOM 1997 O O . THR B 1 38 ? 9.156 -20.234 -13.398 1 51.47 38 THR B O 1
ATOM 2000 N N . TYR B 1 39 ? 10.578 -18.953 -12.5 1 52.69 39 TYR B N 1
ATOM 2001 C CA . TYR B 1 39 ? 9.938 -17.859 -13.211 1 52.69 39 TYR B CA 1
ATOM 2002 C C . TYR B 1 39 ? 10.586 -17.625 -14.578 1 52.69 39 TYR B C 1
ATOM 2004 O O . TYR B 1 39 ? 11.758 -17.25 -14.664 1 52.69 39 TYR B O 1
ATOM 2012 N N . GLY B 1 40 ? 9.867 -17.969 -15.555 1 52.34 40 GLY B N 1
ATOM 2013 C CA . GLY B 1 40 ? 10.266 -17.688 -16.938 1 52.34 40 GLY B CA 1
ATOM 2014 C C . GLY B 1 40 ? 11.562 -18.359 -17.328 1 52.34 40 GLY B C 1
ATOM 2015 O O . GLY B 1 40 ? 12.375 -17.781 -18.047 1 52.34 40 GLY B O 1
ATOM 2016 N N . GLY B 1 41 ? 11.836 -19.5 -16.812 1 57.12 41 GLY B N 1
ATOM 2017 C CA . GLY B 1 41 ? 13.062 -20.188 -17.188 1 57.12 41 GLY B CA 1
ATOM 2018 C C . GLY B 1 41 ? 14.258 -19.766 -16.344 1 57.12 41 GLY B C 1
ATOM 2019 O O . GLY B 1 41 ? 15.367 -20.25 -16.562 1 57.12 41 GLY B O 1
ATOM 2020 N N . LEU B 1 42 ? 13.992 -18.734 -15.664 1 63.28 42 LEU B N 1
ATOM 2021 C CA . LEU B 1 42 ? 15.086 -18.281 -14.812 1 63.28 42 LEU B CA 1
ATOM 2022 C C . LEU B 1 42 ? 15.086 -19.016 -13.484 1 63.28 42 LEU B C 1
ATOM 2024 O O . LEU B 1 42 ? 14.023 -19.359 -12.953 1 63.28 42 LEU B O 1
ATOM 2028 N N . GLU B 1 43 ? 16.156 -19.594 -13.125 1 73.19 43 GLU B N 1
ATOM 2029 C CA . GLU B 1 43 ? 16.312 -20.281 -11.852 1 73.19 43 GLU B CA 1
ATOM 2030 C C . GLU B 1 43 ? 16.141 -19.312 -10.68 1 73.19 43 GLU B C 1
ATOM 2032 O O . GLU B 1 43 ? 17.125 -18.891 -10.07 1 73.19 43 GLU B O 1
ATOM 2037 N N . VAL B 1 44 ? 15.078 -18.703 -10.586 1 82.44 44 VAL B N 1
ATOM 2038 C CA . VAL B 1 44 ? 14.781 -17.812 -9.461 1 82.44 44 VAL B CA 1
ATOM 2039 C C . VAL B 1 44 ? 14.039 -18.594 -8.375 1 82.44 44 VAL B C 1
ATOM 2041 O O . VAL B 1 44 ? 13.156 -19.391 -8.672 1 82.44 44 VAL B O 1
ATOM 2044 N N . SER B 1 45 ? 14.578 -18.516 -7.219 1 85.25 45 SER B N 1
ATOM 2045 C CA . SER B 1 45 ? 13.914 -19.141 -6.078 1 85.25 45 SER B CA 1
ATOM 2046 C C . SER B 1 45 ? 13.164 -18.109 -5.242 1 85.25 45 SER B C 1
ATOM 2048 O O . SER B 1 45 ? 13.734 -17.078 -4.855 1 85.25 45 SER B O 1
ATOM 2050 N N . ALA B 1 46 ? 11.883 -18.312 -5.137 1 87.38 46 ALA B N 1
ATOM 2051 C CA . ALA B 1 46 ? 11.023 -17.406 -4.379 1 87.38 46 ALA B CA 1
ATOM 2052 C C . ALA B 1 46 ? 10.594 -18.031 -3.059 1 87.38 46 ALA B C 1
ATOM 2054 O O . ALA B 1 46 ? 10.078 -19.156 -3.035 1 87.38 46 ALA B O 1
ATOM 2055 N N . GLU B 1 47 ? 10.977 -17.422 -1.979 1 88.19 47 GLU B N 1
ATOM 2056 C CA . GLU B 1 47 ? 10.523 -17.766 -0.633 1 88.19 47 GLU B CA 1
ATOM 2057 C C . GLU B 1 47 ? 9.555 -16.703 -0.096 1 88.19 47 GLU B C 1
ATOM 2059 O O . GLU B 1 47 ? 9.281 -15.711 -0.771 1 88.19 47 GLU B O 1
ATOM 2064 N N . ARG B 1 48 ? 9.047 -16.984 1.099 1 88.06 48 ARG B N 1
ATOM 2065 C CA . ARG B 1 48 ? 8.047 -16.109 1.684 1 88.06 48 ARG B CA 1
ATOM 2066 C C . ARG B 1 48 ? 8.586 -14.68 1.814 1 88.06 48 ARG B C 1
ATOM 2068 O O . ARG B 1 48 ? 7.895 -13.719 1.485 1 88.06 48 ARG B O 1
ATOM 2075 N N . THR B 1 49 ? 9.828 -14.594 2.229 1 92.69 49 THR B N 1
ATOM 2076 C CA . THR B 1 49 ? 10.328 -13.242 2.463 1 92.69 49 THR B CA 1
ATOM 2077 C C . THR B 1 49 ? 11.609 -13 1.675 1 92.69 49 THR B C 1
ATOM 2079 O O . THR B 1 49 ? 12.422 -12.141 2.039 1 92.69 49 THR B O 1
ATOM 2082 N N . ARG B 1 50 ? 11.828 -13.828 0.637 1 91.81 50 ARG B N 1
ATOM 2083 C CA . ARG B 1 50 ? 13.094 -13.672 -0.063 1 91.81 50 ARG B CA 1
ATOM 2084 C C . ARG B 1 50 ? 12.992 -14.156 -1.506 1 91.81 50 ARG B C 1
ATOM 2086 O O . ARG B 1 50 ? 12.344 -15.172 -1.78 1 91.81 50 ARG B O 1
ATOM 2093 N N . LEU B 1 51 ? 13.562 -13.391 -2.359 1 92.31 51 LEU B N 1
ATOM 2094 C CA . LEU B 1 51 ? 13.758 -13.797 -3.748 1 92.31 51 LEU B CA 1
ATOM 2095 C C . LEU B 1 51 ? 15.242 -13.992 -4.051 1 92.31 51 LEU B C 1
ATOM 2097 O O . LEU B 1 51 ? 16.047 -13.086 -3.846 1 92.31 51 LEU B O 1
ATOM 2101 N N . ARG B 1 52 ? 15.562 -15.125 -4.441 1 90.75 52 ARG B N 1
ATOM 2102 C CA . ARG B 1 52 ? 16.938 -15.414 -4.816 1 90.75 52 ARG B CA 1
ATOM 2103 C C . ARG B 1 52 ? 17.125 -15.336 -6.328 1 90.75 52 ARG B C 1
ATOM 2105 O O . ARG B 1 52 ? 16.484 -16.078 -7.078 1 90.75 52 ARG B O 1
ATOM 2112 N N . ILE B 1 53 ? 17.938 -14.438 -6.676 1 90.88 53 ILE B N 1
ATOM 2113 C CA . ILE B 1 53 ? 18.172 -14.188 -8.094 1 90.88 53 ILE B CA 1
ATOM 2114 C C . ILE B 1 53 ? 19.578 -14.648 -8.477 1 90.88 53 ILE B C 1
ATOM 2116 O O . ILE B 1 53 ? 20.547 -14.32 -7.793 1 90.88 53 ILE B O 1
ATOM 2120 N N . PRO B 1 54 ? 19.594 -15.344 -9.523 1 87.88 54 PRO B N 1
ATOM 2121 C CA . PRO B 1 54 ? 20.938 -15.773 -9.961 1 87.88 54 PRO B CA 1
ATOM 2122 C C . PRO B 1 54 ? 21.844 -14.594 -10.328 1 87.88 54 PRO B C 1
ATOM 2124 O O . PRO B 1 54 ? 21.359 -13.578 -10.828 1 87.88 54 PRO B O 1
ATOM 2127 N N . ARG B 1 55 ? 23.141 -14.688 -10.117 1 85 55 ARG B N 1
ATOM 2128 C CA . ARG B 1 55 ? 24.109 -13.617 -10.258 1 85 55 ARG B CA 1
ATOM 2129 C C . ARG B 1 55 ? 24.234 -13.172 -11.711 1 85 55 ARG B C 1
ATOM 2131 O O . ARG B 1 55 ? 24.531 -12.008 -11.984 1 85 55 ARG B O 1
ATOM 2138 N N . ASP B 1 56 ? 23.969 -14.039 -12.68 1 85 56 ASP B N 1
ATOM 2139 C CA . ASP B 1 56 ? 24.219 -13.68 -14.078 1 85 56 ASP B CA 1
ATOM 2140 C C . ASP B 1 56 ? 22.906 -13.438 -14.82 1 85 56 ASP B C 1
ATOM 2142 O O . ASP B 1 56 ? 22.75 -13.883 -15.961 1 85 56 ASP B O 1
ATOM 2146 N N . LEU B 1 57 ? 22.125 -12.578 -14.305 1 88.25 57 LEU B N 1
ATOM 2147 C CA . LEU B 1 57 ? 20.859 -12.281 -14.953 1 88.25 57 LEU B CA 1
ATOM 2148 C C . LEU B 1 57 ? 21 -11.062 -15.867 1 88.25 57 LEU B C 1
ATOM 2150 O O . LEU B 1 57 ? 21.516 -10.023 -15.453 1 88.25 57 LEU B O 1
ATOM 2154 N N . SER B 1 58 ? 20.688 -11.289 -17.188 1 90 58 SER B N 1
ATOM 2155 C CA . SER B 1 58 ? 20.719 -10.164 -18.109 1 90 58 SER B CA 1
ATOM 2156 C C . SER B 1 58 ? 19.703 -9.086 -17.703 1 90 58 SER B C 1
ATOM 2158 O O . SER B 1 58 ? 18.766 -9.359 -16.969 1 90 58 SER B O 1
ATOM 2160 N N . LEU B 1 59 ? 19.906 -7.887 -18.188 1 91.19 59 LEU B N 1
ATOM 2161 C CA . LEU B 1 59 ? 19 -6.781 -17.922 1 91.19 59 LEU B CA 1
ATOM 2162 C C . LEU B 1 59 ? 17.594 -7.094 -18.438 1 91.19 59 LEU B C 1
ATOM 2164 O O . LEU B 1 59 ? 16.609 -6.793 -17.766 1 91.19 59 LEU B O 1
ATOM 2168 N N . GLU B 1 60 ? 17.578 -7.637 -19.578 1 89.94 60 GLU B N 1
ATOM 2169 C CA . GLU B 1 60 ? 16.297 -7.98 -20.156 1 89.94 60 GLU B CA 1
ATOM 2170 C C . GLU B 1 60 ? 15.555 -9.008 -19.312 1 89.94 60 GLU B C 1
ATOM 2172 O O . GLU B 1 60 ? 14.352 -8.867 -19.062 1 89.94 60 GLU B O 1
ATOM 2177 N N . ALA B 1 61 ? 16.297 -10 -18.906 1 89.88 61 ALA B N 1
ATOM 2178 C CA . ALA B 1 61 ? 15.695 -11.031 -18.047 1 89.88 61 ALA B CA 1
ATOM 2179 C C . ALA B 1 61 ? 15.266 -10.445 -16.703 1 89.88 61 ALA B C 1
ATOM 2181 O O . ALA B 1 61 ? 14.25 -10.844 -16.141 1 89.88 61 ALA B O 1
ATOM 2182 N N . TRP B 1 62 ? 16.047 -9.539 -16.203 1 92.5 62 TRP B N 1
ATOM 2183 C CA . TRP B 1 62 ? 15.719 -8.844 -14.953 1 92.5 62 TRP B CA 1
ATOM 2184 C C . TRP B 1 62 ? 14.438 -8.031 -15.102 1 92.5 62 TRP B C 1
ATOM 2186 O O . TRP B 1 62 ? 13.57 -8.062 -14.219 1 92.5 62 TRP B O 1
ATOM 2196 N N . CYS B 1 63 ? 14.281 -7.383 -16.188 1 91.38 63 CYS B N 1
ATOM 2197 C CA . CYS B 1 63 ? 13.078 -6.598 -16.438 1 91.38 63 CYS B CA 1
ATOM 2198 C C . CYS B 1 63 ? 11.852 -7.496 -16.547 1 91.38 63 CYS B C 1
ATOM 2200 O O . CYS B 1 63 ? 10.789 -7.172 -16.016 1 91.38 63 CYS B O 1
ATOM 2202 N N . ARG B 1 64 ? 12.023 -8.57 -17.234 1 89.69 64 ARG B N 1
ATOM 2203 C CA . ARG B 1 64 ? 10.922 -9.523 -17.375 1 89.69 64 ARG B CA 1
ATOM 2204 C C . ARG B 1 64 ? 10.492 -10.07 -16.031 1 89.69 64 ARG B C 1
ATOM 2206 O O . ARG B 1 64 ? 9.297 -10.203 -15.758 1 89.69 64 ARG B O 1
ATOM 2213 N N . LEU B 1 65 ? 11.477 -10.383 -15.25 1 91 65 LEU B N 1
ATOM 2214 C CA . LEU B 1 65 ? 11.203 -10.875 -13.906 1 91 65 LEU B CA 1
ATOM 2215 C C . LEU B 1 65 ? 10.438 -9.828 -13.102 1 91 65 LEU B C 1
ATOM 2217 O O . LEU B 1 65 ? 9.43 -10.148 -12.453 1 91 65 LEU B O 1
ATOM 2221 N N . GLY B 1 66 ? 10.898 -8.625 -13.141 1 91.75 66 GLY B N 1
ATOM 2222 C CA . GLY B 1 66 ? 10.203 -7.543 -12.453 1 91.75 66 GLY B CA 1
ATOM 2223 C C . GLY B 1 66 ? 8.766 -7.371 -12.914 1 91.75 66 GLY B C 1
ATOM 2224 O O . GLY B 1 66 ? 7.863 -7.203 -12.094 1 91.75 66 GLY B O 1
ATOM 2225 N N . GLY B 1 67 ? 8.617 -7.414 -14.203 1 88.88 67 GLY B N 1
ATOM 2226 C CA . GLY B 1 67 ? 7.273 -7.324 -14.75 1 88.88 67 GLY B CA 1
ATOM 2227 C C . GLY B 1 67 ? 6.34 -8.391 -14.211 1 88.88 67 GLY B C 1
ATOM 2228 O O . GLY B 1 67 ? 5.191 -8.109 -13.867 1 88.88 67 GLY B O 1
ATOM 2229 N N . ARG B 1 68 ? 6.805 -9.531 -14.086 1 88.69 68 ARG B N 1
ATOM 2230 C CA . ARG B 1 68 ? 6.004 -10.648 -13.586 1 88.69 68 ARG B CA 1
ATOM 2231 C C . ARG B 1 68 ? 5.668 -10.469 -12.109 1 88.69 68 ARG B C 1
ATOM 2233 O O . ARG B 1 68 ? 4.531 -10.688 -11.695 1 88.69 68 ARG B O 1
ATOM 2240 N N . ILE B 1 69 ? 6.645 -10.102 -11.367 1 91 69 ILE B N 1
ATOM 2241 C CA . ILE B 1 69 ? 6.434 -9.922 -9.93 1 91 69 ILE B CA 1
ATOM 2242 C C . ILE B 1 69 ? 5.441 -8.789 -9.695 1 91 69 ILE B C 1
ATOM 2244 O O . ILE B 1 69 ? 4.523 -8.914 -8.875 1 91 69 ILE B O 1
ATOM 2248 N N . LEU B 1 70 ? 5.68 -7.742 -10.406 1 90.31 70 LEU B N 1
ATOM 2249 C CA . LEU B 1 70 ? 4.801 -6.59 -10.258 1 90.31 70 LEU B CA 1
ATOM 2250 C C . LEU B 1 70 ? 3.377 -6.93 -10.68 1 90.31 70 LEU B C 1
ATOM 2252 O O . LEU B 1 70 ? 2.414 -6.461 -10.07 1 90.31 70 LEU B O 1
ATOM 2256 N N . ALA B 1 71 ? 3.221 -7.73 -11.703 1 87.19 71 ALA B N 1
ATOM 2257 C CA . ALA B 1 71 ? 1.903 -8.172 -12.156 1 87.19 71 ALA B CA 1
ATOM 2258 C C . ALA B 1 71 ? 1.212 -9.008 -11.086 1 87.19 71 ALA B C 1
ATOM 2260 O O . ALA B 1 71 ? 0.02 -8.836 -10.82 1 87.19 71 ALA B O 1
ATOM 2261 N N . VAL B 1 72 ? 1.941 -9.875 -10.516 1 87.44 72 VAL B N 1
ATOM 2262 C CA . VAL B 1 72 ? 1.392 -10.711 -9.453 1 87.44 72 VAL B CA 1
ATOM 2263 C C . VAL B 1 72 ? 0.989 -9.836 -8.266 1 87.44 72 VAL B C 1
ATOM 2265 O O . VAL B 1 72 ? -0.074 -10.039 -7.672 1 87.44 72 VAL B O 1
ATOM 2268 N N . CYS B 1 73 ? 1.805 -8.969 -7.945 1 90.12 73 CYS B N 1
ATOM 2269 C CA . CYS B 1 73 ? 1.54 -8.055 -6.836 1 90.12 73 CYS B CA 1
ATOM 2270 C C . CYS B 1 73 ? 0.247 -7.285 -7.059 1 90.12 73 CYS B C 1
ATOM 2272 O O . CYS B 1 73 ? -0.605 -7.215 -6.172 1 90.12 73 CYS B O 1
ATOM 2274 N N . ASP B 1 74 ? 0.142 -6.773 -8.195 1 90.25 74 ASP B N 1
ATOM 2275 C CA . ASP B 1 74 ? -1.05 -5.988 -8.5 1 90.25 74 ASP B CA 1
ATOM 2276 C C . ASP B 1 74 ? -2.293 -6.875 -8.547 1 90.25 74 ASP B C 1
ATOM 2278 O O . ASP B 1 74 ? -3.342 -6.508 -8.008 1 90.25 74 ASP B O 1
ATOM 2282 N N . SER B 1 75 ? -2.227 -7.98 -9.164 1 90.75 75 SER B N 1
ATOM 2283 C CA . SER B 1 75 ? -3.354 -8.898 -9.266 1 90.75 75 SER B CA 1
ATOM 2284 C C . SER B 1 75 ? -3.824 -9.352 -7.887 1 90.75 75 SER B C 1
ATOM 2286 O O . SER B 1 75 ? -5.027 -9.469 -7.645 1 90.75 75 SER B O 1
ATOM 2288 N N . SER B 1 76 ? -2.92 -9.586 -7.074 1 91.31 76 SER B N 1
ATOM 2289 C CA . SER B 1 76 ? -3.254 -10.133 -5.762 1 91.31 76 SER B CA 1
ATOM 2290 C C . SER B 1 76 ? -4.125 -9.172 -4.965 1 91.31 76 SER B C 1
ATOM 2292 O O . SER B 1 76 ? -4.996 -9.594 -4.203 1 91.31 76 SER B O 1
ATOM 2294 N N . VAL B 1 77 ? -3.904 -7.961 -5.176 1 93 77 VAL B N 1
ATOM 2295 C CA . VAL B 1 77 ? -4.727 -6.984 -4.469 1 93 77 VAL B CA 1
ATOM 2296 C C . VAL B 1 77 ? -6.164 -7.059 -4.973 1 93 77 VAL B C 1
ATOM 2298 O O . VAL B 1 77 ? -7.109 -7 -4.18 1 93 77 VAL B O 1
ATOM 2301 N N . TRP B 1 78 ? -6.375 -7.176 -6.285 1 94.06 78 TRP B N 1
ATOM 2302 C CA . TRP B 1 78 ? -7.707 -7.406 -6.836 1 94.06 78 TRP B CA 1
ATOM 2303 C C . TRP B 1 78 ? -8.305 -8.695 -6.289 1 94.06 78 TRP B C 1
ATOM 2305 O O . TRP B 1 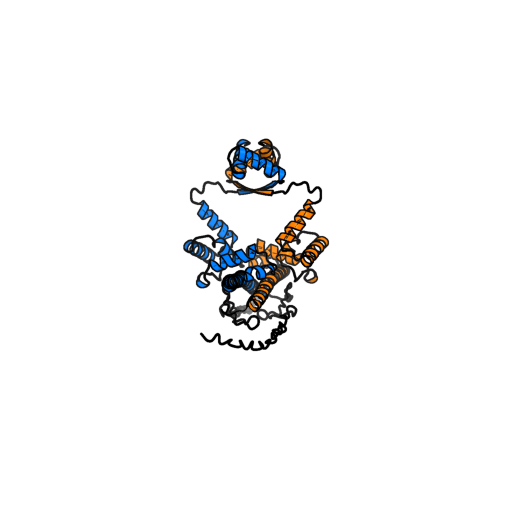78 ? -9.492 -8.742 -5.941 1 94.06 78 TRP B O 1
ATOM 2315 N N . TRP B 1 79 ? -7.531 -9.727 -6.203 1 94.56 79 TRP B N 1
ATOM 2316 C CA . TRP B 1 79 ? -7.992 -11.008 -5.672 1 94.56 79 TRP B CA 1
ATOM 2317 C C . TRP B 1 79 ? -8.453 -10.859 -4.227 1 94.56 79 TRP B C 1
ATOM 2319 O O . TRP B 1 79 ? -9.484 -11.414 -3.84 1 94.56 79 TRP B O 1
ATOM 2329 N N . ILE B 1 80 ? -7.688 -10.117 -3.439 1 94.06 80 ILE B N 1
ATOM 2330 C CA . ILE B 1 80 ? -8.086 -9.852 -2.061 1 94.06 80 ILE B CA 1
ATOM 2331 C C . ILE B 1 80 ? -9.43 -9.141 -2.039 1 94.06 80 ILE B C 1
ATOM 2333 O O . ILE B 1 80 ? -10.32 -9.5 -1.261 1 94.06 80 ILE B O 1
ATOM 2337 N N . GLY B 1 81 ? -9.547 -8.125 -2.869 1 95.88 81 GLY B N 1
ATOM 2338 C CA . GLY B 1 81 ? -10.805 -7.41 -2.953 1 95.88 81 GLY B CA 1
ATOM 2339 C C . GLY B 1 81 ? -11.984 -8.312 -3.281 1 95.88 81 GLY B C 1
ATOM 2340 O O . GLY B 1 81 ? -13 -8.289 -2.588 1 95.88 81 GLY B O 1
ATOM 2341 N N . ASP B 1 82 ? -11.867 -9.094 -4.305 1 95.5 82 ASP B N 1
ATOM 2342 C CA . ASP B 1 82 ? -12.922 -10.008 -4.723 1 95.5 82 ASP B CA 1
ATOM 2343 C C . ASP B 1 82 ? -13.211 -11.047 -3.645 1 95.5 82 ASP B C 1
ATOM 2345 O O . ASP B 1 82 ? -14.367 -11.406 -3.414 1 95.5 82 ASP B O 1
ATOM 2349 N N . TRP B 1 83 ? -12.172 -11.531 -3.037 1 94.94 83 TRP B N 1
ATOM 2350 C CA . TRP B 1 83 ? -12.273 -12.469 -1.931 1 94.94 83 TRP B CA 1
ATOM 2351 C C . TRP B 1 83 ? -13.07 -11.875 -0.778 1 94.94 83 TRP B C 1
ATOM 2353 O O . TRP B 1 83 ? -13.984 -12.516 -0.248 1 94.94 83 TRP B O 1
ATOM 2363 N N . LEU B 1 84 ? -12.781 -10.664 -0.426 1 94.88 84 LEU B N 1
ATOM 2364 C CA . LEU B 1 84 ? -13.469 -9.969 0.659 1 94.88 84 LEU B CA 1
ATOM 2365 C C . LEU B 1 84 ? -14.938 -9.742 0.314 1 94.88 84 LEU B C 1
ATOM 2367 O O . LEU B 1 84 ? -15.82 -9.961 1.147 1 94.88 84 LEU B O 1
ATOM 2371 N N . VAL B 1 85 ? -15.172 -9.273 -0.918 1 94.38 85 VAL B N 1
ATOM 2372 C CA . VAL B 1 85 ? -16.531 -9.008 -1.36 1 94.38 85 VAL B CA 1
ATOM 2373 C C . VAL B 1 85 ? -17.359 -10.297 -1.299 1 94.38 85 VAL B C 1
ATOM 2375 O O . VAL B 1 85 ? -18.484 -10.297 -0.816 1 94.38 85 VAL B O 1
ATOM 2378 N N . PHE B 1 86 ? -16.828 -11.391 -1.75 1 94.69 86 PHE B N 1
ATOM 2379 C CA . PHE B 1 86 ? -17.5 -12.688 -1.68 1 94.69 86 PHE B CA 1
ATOM 2380 C C . PHE B 1 86 ? -17.844 -13.047 -0.238 1 94.69 86 PHE B C 1
ATOM 2382 O O . PHE B 1 86 ? -18.969 -13.422 0.063 1 94.69 86 PHE B O 1
ATOM 2389 N N . GLY B 1 87 ? -16.844 -12.953 0.632 1 93.81 87 GLY B N 1
ATOM 2390 C CA . GLY B 1 87 ? -17.031 -13.297 2.031 1 93.81 87 GLY B CA 1
ATOM 2391 C C . GLY B 1 87 ? -18.109 -12.461 2.707 1 93.81 87 GLY B C 1
ATOM 2392 O O . GLY B 1 87 ? -18.922 -12.992 3.463 1 93.81 87 GLY B O 1
ATOM 2393 N N . GLN B 1 88 ? -18.016 -11.211 2.424 1 91.38 88 GLN B N 1
ATOM 2394 C CA . GLN B 1 88 ? -19 -10.305 3.006 1 91.38 88 GLN B CA 1
ATOM 2395 C C . GLN B 1 88 ? -20.406 -10.672 2.578 1 91.38 88 GLN B C 1
ATOM 2397 O O . GLN B 1 88 ? -21.344 -10.633 3.389 1 91.38 88 GLN B O 1
ATOM 2402 N N . ASN B 1 89 ? -20.594 -11.023 1.385 1 91.94 89 ASN B N 1
ATOM 2403 C CA . ASN B 1 89 ? -21.891 -11.375 0.836 1 91.94 89 ASN B CA 1
ATOM 2404 C C . ASN B 1 89 ? -22.359 -12.742 1.338 1 91.94 89 ASN B C 1
ATOM 2406 O O . ASN B 1 89 ? -23.562 -12.945 1.549 1 91.94 89 ASN B O 1
ATOM 2410 N N . GLN B 1 90 ? -21.469 -13.586 1.59 1 92.5 90 GLN B N 1
ATOM 2411 C CA . GLN B 1 90 ? -21.828 -14.984 1.822 1 92.5 90 GLN B CA 1
ATOM 2412 C C . GLN B 1 90 ? -21.938 -15.281 3.314 1 92.5 90 GLN B C 1
ATOM 2414 O O . GLN B 1 90 ? -22.75 -16.109 3.723 1 92.5 90 GLN B O 1
ATOM 2419 N N . TYR B 1 91 ? -21.203 -14.578 4.137 1 92.69 91 TYR B N 1
ATOM 2420 C CA . TYR B 1 91 ? -21.062 -15.102 5.492 1 92.69 91 TYR B CA 1
ATOM 2421 C C . TYR B 1 91 ? -21.531 -14.078 6.52 1 92.69 91 TYR B C 1
ATOM 2423 O O . TYR B 1 91 ? -21.5 -14.336 7.727 1 92.69 91 TYR B O 1
ATOM 2431 N N . GLY B 1 92 ? -21.938 -12.945 6.18 1 86.88 92 GLY B N 1
ATOM 2432 C CA . GLY B 1 92 ? -22.484 -11.961 7.094 1 86.88 92 GLY B CA 1
ATOM 2433 C C . GLY B 1 92 ? -21.578 -11.656 8.266 1 86.88 92 GLY B C 1
ATOM 2434 O O . GLY B 1 92 ? -20.406 -11.336 8.078 1 86.88 92 GLY B O 1
ATOM 2435 N N . ASP B 1 93 ? -21.969 -11.969 9.477 1 84.75 93 ASP B N 1
ATOM 2436 C CA . ASP B 1 93 ? -21.266 -11.602 10.703 1 84.75 93 ASP B CA 1
ATOM 2437 C C . ASP B 1 93 ? -19.984 -12.414 10.875 1 84.75 93 ASP B C 1
ATOM 2439 O O . ASP B 1 93 ? -19.031 -11.953 11.484 1 84.75 93 ASP B O 1
ATOM 2443 N N . ARG B 1 94 ? -20.062 -13.656 10.414 1 87.69 94 ARG B N 1
ATOM 2444 C CA . ARG B 1 94 ? -18.891 -14.516 10.547 1 87.69 94 ARG B CA 1
ATOM 2445 C C . ARG B 1 94 ? -17.719 -13.969 9.727 1 87.69 94 ARG B C 1
ATOM 2447 O O . ARG B 1 94 ? -16.562 -14.266 10.031 1 87.69 94 ARG B O 1
ATOM 2454 N N . TYR B 1 95 ? -18 -13.18 8.766 1 88.5 95 TYR B N 1
ATOM 2455 C CA . TYR B 1 95 ? -17.016 -12.508 7.926 1 88.5 95 TYR B CA 1
ATOM 2456 C C . TYR B 1 95 ? -16.125 -11.594 8.758 1 88.5 95 TYR B C 1
ATOM 2458 O O . TYR B 1 95 ? -14.898 -11.633 8.641 1 88.5 95 TYR B O 1
ATOM 2466 N N . ARG B 1 96 ? -16.703 -10.836 9.562 1 84.19 96 ARG B N 1
ATOM 2467 C CA . ARG B 1 96 ? -15.953 -9.852 10.344 1 84.19 96 ARG B CA 1
ATOM 2468 C C . ARG B 1 96 ? -15.008 -10.539 11.32 1 84.19 96 ARG B C 1
ATOM 2470 O O . ARG B 1 96 ? -13.867 -10.094 11.508 1 84.19 96 ARG B O 1
ATOM 2477 N N . ARG B 1 97 ? -15.43 -11.531 11.852 1 83.62 97 ARG B N 1
ATOM 2478 C CA . ARG B 1 97 ? -14.609 -12.273 12.805 1 83.62 97 ARG B CA 1
ATOM 2479 C C . ARG B 1 97 ? -13.406 -12.898 12.109 1 83.62 97 ARG B C 1
ATOM 2481 O O . ARG B 1 97 ? -12.297 -12.891 12.641 1 83.62 97 ARG B O 1
ATOM 2488 N N . ALA B 1 98 ? -13.695 -13.414 10.984 1 85.5 98 ALA B N 1
ATOM 2489 C CA . ALA B 1 98 ? -12.633 -14.062 10.219 1 85.5 98 ALA B CA 1
ATOM 2490 C C . ALA B 1 98 ? -11.586 -13.055 9.758 1 85.5 98 ALA B C 1
ATOM 2492 O O . ALA B 1 98 ? -10.391 -13.359 9.719 1 85.5 98 ALA B O 1
ATOM 2493 N N . MET B 1 99 ? -11.969 -11.797 9.531 1 85.25 99 MET B N 1
ATOM 2494 C CA . MET B 1 99 ? -11.062 -10.75 9.062 1 85.25 99 MET B CA 1
ATOM 2495 C C . MET B 1 99 ? -10.07 -10.359 10.156 1 85.25 99 MET B C 1
ATOM 2497 O O . MET B 1 99 ? -8.938 -9.984 9.859 1 85.25 99 MET B O 1
ATOM 2501 N N . LYS B 1 100 ? -10.484 -10.539 11.344 1 78.44 100 LYS B N 1
ATOM 2502 C CA . LYS B 1 100 ? -9.648 -10.133 12.469 1 78.44 100 LYS B CA 1
ATOM 2503 C C . LYS B 1 100 ? -8.414 -11.016 12.586 1 78.44 100 LYS B C 1
ATOM 2505 O O . LYS B 1 100 ? -7.434 -10.641 13.227 1 78.44 100 LYS B O 1
ATOM 2510 N N . GLU B 1 101 ? -8.5 -12.086 11.906 1 78.06 101 GLU B N 1
ATOM 2511 C CA . GLU B 1 101 ? -7.402 -13.039 12 1 78.06 101 GLU B CA 1
ATOM 2512 C C . GLU B 1 101 ? -6.316 -12.734 10.969 1 78.06 101 GLU B C 1
ATOM 2514 O O . GLU B 1 101 ? -5.246 -13.344 10.992 1 78.06 101 GLU B O 1
ATOM 2519 N N . THR B 1 102 ? -6.598 -11.734 10.188 1 78.88 102 THR B N 1
ATOM 2520 C CA . THR B 1 102 ? -5.605 -11.383 9.18 1 78.88 102 THR B CA 1
ATOM 2521 C C . THR B 1 102 ? -4.598 -10.383 9.742 1 78.88 102 THR B C 1
ATOM 2523 O O . THR B 1 102 ? -4.852 -9.742 10.766 1 78.88 102 THR B O 1
ATOM 2526 N N . LYS B 1 103 ? -3.416 -10.305 9.109 1 76.38 103 LYS B N 1
ATOM 2527 C CA . LYS B 1 103 ? -2.371 -9.391 9.562 1 76.38 103 LYS B CA 1
ATOM 2528 C C . LYS B 1 103 ? -2.621 -7.973 9.047 1 76.38 103 LYS B C 1
ATOM 2530 O O . LYS B 1 103 ? -1.957 -7.027 9.477 1 76.38 103 LYS B O 1
ATOM 2535 N N . LEU B 1 104 ? -3.518 -7.824 8.102 1 80.38 104 LEU B N 1
ATOM 2536 C CA . LEU B 1 104 ? -3.875 -6.504 7.598 1 80.38 104 LEU B CA 1
ATOM 2537 C C . LEU B 1 104 ? -4.93 -5.852 8.484 1 80.38 104 LEU B C 1
ATOM 2539 O O . LEU B 1 104 ? -5.77 -6.539 9.062 1 80.38 104 LEU B O 1
ATOM 2543 N N . ASP B 1 105 ? -4.805 -4.594 8.586 1 81.25 105 ASP B N 1
ATOM 2544 C CA . ASP B 1 105 ? -5.801 -3.898 9.398 1 81.25 105 ASP B CA 1
ATOM 2545 C C . ASP B 1 105 ? -7.156 -3.863 8.695 1 81.25 105 ASP B C 1
ATOM 2547 O O . ASP B 1 105 ? -7.227 -3.957 7.465 1 81.25 105 ASP B O 1
ATOM 2551 N N . TYR B 1 106 ? -8.133 -3.678 9.508 1 81.62 106 TYR B N 1
ATOM 2552 C CA . TYR B 1 106 ? -9.516 -3.764 9.047 1 81.62 106 TYR B CA 1
ATOM 2553 C C . TYR B 1 106 ? -9.812 -2.695 8 1 81.62 106 TYR B C 1
ATOM 2555 O O . TYR B 1 106 ? -10.516 -2.953 7.027 1 81.62 106 TYR B O 1
ATOM 2563 N N . GLN B 1 107 ? -9.281 -1.538 8.18 1 84.38 107 GLN B N 1
ATOM 2564 C CA . GLN B 1 107 ? -9.555 -0.439 7.258 1 84.38 107 GLN B CA 1
ATOM 2565 C C . GLN B 1 107 ? -8.984 -0.732 5.871 1 84.38 107 GLN B C 1
ATOM 2567 O O . GLN B 1 107 ? -9.625 -0.438 4.859 1 84.38 107 GLN B O 1
ATOM 2572 N N . THR B 1 108 ? -7.816 -1.23 5.809 1 86.44 108 THR B N 1
ATOM 2573 C CA . THR B 1 108 ? -7.199 -1.624 4.547 1 86.44 108 THR B CA 1
ATOM 2574 C C . THR B 1 108 ? -8.062 -2.65 3.818 1 86.44 108 THR B C 1
ATOM 2576 O O . THR B 1 108 ? -8.336 -2.502 2.625 1 86.44 108 THR B O 1
ATOM 2579 N N . LEU B 1 109 ? -8.508 -3.645 4.555 1 89.5 109 LEU B N 1
ATOM 2580 C CA . LEU B 1 109 ? -9.344 -4.688 3.975 1 89.5 109 LEU B CA 1
ATOM 2581 C C . LEU B 1 109 ? -10.672 -4.113 3.496 1 89.5 109 LEU B C 1
ATOM 2583 O O . LEU B 1 109 ? -11.156 -4.461 2.416 1 89.5 109 LEU B O 1
ATOM 2587 N N . ARG B 1 110 ? -11.203 -3.213 4.227 1 89.38 110 ARG B N 1
ATOM 2588 C CA . ARG B 1 110 ? -12.461 -2.572 3.842 1 89.38 110 ARG B CA 1
ATOM 2589 C C . ARG B 1 110 ? -12.281 -1.74 2.576 1 89.38 110 ARG B C 1
ATOM 2591 O O . ARG B 1 110 ? -13.156 -1.727 1.707 1 89.38 110 ARG B O 1
ATOM 2598 N N . ASN B 1 111 ? -11.141 -1.107 2.51 1 90.44 111 ASN B N 1
ATOM 2599 C CA . ASN B 1 111 ? -10.844 -0.314 1.321 1 90.44 111 ASN B CA 1
ATOM 2600 C C . ASN B 1 111 ? -10.719 -1.191 0.079 1 90.44 111 ASN B C 1
ATOM 2602 O O . ASN B 1 111 ? -11.234 -0.842 -0.986 1 90.44 111 ASN B O 1
ATOM 2606 N N . TYR B 1 112 ? -10.039 -2.281 0.254 1 92.88 112 TYR B N 1
ATOM 2607 C CA . TYR B 1 112 ? -9.891 -3.205 -0.865 1 92.88 112 TYR B CA 1
ATOM 2608 C C . TYR B 1 112 ? -11.25 -3.705 -1.343 1 92.88 112 TYR B C 1
ATOM 2610 O O . TYR B 1 112 ? -11.516 -3.734 -2.547 1 92.88 112 TYR B O 1
ATOM 2618 N N . ALA B 1 113 ? -12.094 -4.039 -0.404 1 94.31 113 ALA B N 1
ATOM 2619 C CA . ALA B 1 113 ? -13.438 -4.504 -0.749 1 94.31 113 ALA B CA 1
ATOM 2620 C C . ALA B 1 113 ? -14.242 -3.395 -1.416 1 94.31 113 ALA B C 1
ATOM 2622 O O . ALA B 1 113 ? -14.984 -3.645 -2.373 1 94.31 113 ALA B O 1
ATOM 2623 N N . TRP B 1 114 ? -14.141 -2.213 -0.912 1 95.94 114 TRP B N 1
ATOM 2624 C CA . TRP B 1 114 ? -14.859 -1.06 -1.44 1 95.94 114 TRP B CA 1
ATOM 2625 C C . TRP B 1 114 ? -14.5 -0.813 -2.9 1 95.94 114 TRP B C 1
ATOM 2627 O O . TRP B 1 114 ? -15.383 -0.656 -3.748 1 95.94 114 TRP B O 1
ATOM 2637 N N . VAL B 1 115 ? -13.273 -0.833 -3.207 1 96.38 115 VAL B N 1
ATOM 2638 C CA . VAL B 1 115 ? -12.828 -0.601 -4.574 1 96.38 115 VAL B CA 1
ATOM 2639 C C . VAL B 1 115 ? -13.297 -1.738 -5.477 1 96.38 115 VAL B C 1
ATOM 2641 O O . VAL B 1 115 ? -13.789 -1.498 -6.582 1 96.38 115 VAL B O 1
ATOM 2644 N N . ALA B 1 116 ? -13.109 -2.969 -5.027 1 96.25 116 ALA B N 1
ATOM 2645 C CA . ALA B 1 116 ? -13.531 -4.125 -5.809 1 96.25 116 ALA B CA 1
ATOM 2646 C C . ALA B 1 116 ? -15.023 -4.059 -6.125 1 96.25 116 ALA B C 1
ATOM 2648 O O . ALA B 1 116 ? -15.461 -4.496 -7.191 1 96.25 116 ALA B O 1
ATOM 2649 N N . ARG B 1 117 ? -15.805 -3.488 -5.227 1 95.06 117 ARG B N 1
ATOM 2650 C CA . ARG B 1 117 ? -17.25 -3.344 -5.438 1 95.06 117 ARG B CA 1
ATOM 2651 C C . ARG B 1 117 ? -17.531 -2.244 -6.453 1 95.06 117 ARG B C 1
ATOM 2653 O O . ARG B 1 117 ? -18.516 -2.326 -7.195 1 95.06 117 ARG B O 1
ATOM 2660 N N . LYS B 1 118 ? -16.719 -1.283 -6.453 1 96.31 118 LYS B N 1
ATOM 2661 C CA . LYS B 1 118 ? -16.953 -0.118 -7.301 1 96.31 118 LYS B CA 1
ATOM 2662 C C . LYS B 1 118 ? -16.703 -0.447 -8.766 1 96.31 118 LYS B C 1
ATOM 2664 O O . LYS B 1 118 ? -17.281 0.181 -9.656 1 96.31 118 LYS B O 1
ATOM 2669 N N . PHE B 1 119 ? -15.883 -1.444 -8.977 1 97 119 PHE B N 1
ATOM 2670 C CA . PHE B 1 119 ? -15.508 -1.751 -10.352 1 97 119 PHE B CA 1
ATOM 2671 C C . PHE B 1 119 ? -15.836 -3.201 -10.688 1 97 119 PHE B C 1
ATOM 2673 O O . PHE B 1 119 ? -15.094 -4.113 -10.312 1 97 119 PHE B O 1
ATOM 2680 N N . GLU B 1 120 ? -16.953 -3.33 -11.5 1 94.12 120 GLU B N 1
ATOM 2681 C CA . GLU B 1 120 ? -17.172 -4.664 -12.055 1 94.12 120 GLU B CA 1
ATOM 2682 C C . GLU B 1 120 ? -15.969 -5.113 -12.891 1 94.12 120 GLU B C 1
ATOM 2684 O O . GLU B 1 120 ? -15.297 -4.285 -13.508 1 94.12 120 GLU B O 1
ATOM 2689 N N . PRO B 1 121 ? -15.711 -6.445 -12.875 1 92.5 121 PRO B N 1
ATOM 2690 C CA . PRO B 1 121 ? -14.508 -6.957 -13.531 1 92.5 121 PRO B CA 1
ATOM 2691 C C . PRO B 1 121 ? -14.336 -6.414 -14.945 1 92.5 121 PRO B C 1
ATOM 2693 O O . PRO B 1 121 ? -13.211 -6.117 -15.367 1 92.5 121 PRO B O 1
ATOM 2696 N N . SER B 1 122 ? -15.391 -6.164 -15.68 1 92.88 122 SER B N 1
ATOM 2697 C CA . SER B 1 122 ? -15.312 -5.699 -17.062 1 92.88 122 SER B CA 1
ATOM 2698 C C . SER B 1 122 ? -14.844 -4.25 -17.141 1 92.88 122 SER B C 1
ATOM 2700 O O . SER B 1 122 ? -14.375 -3.791 -18.172 1 92.88 122 SER B O 1
ATOM 2702 N N . ARG B 1 123 ? -14.961 -3.537 -16.062 1 96.12 123 ARG B N 1
ATOM 2703 C CA . ARG B 1 123 ? -14.602 -2.123 -16.031 1 96.12 123 ARG B CA 1
ATOM 2704 C C . ARG B 1 123 ? -13.195 -1.921 -15.469 1 96.12 123 ARG B C 1
ATOM 2706 O O . ARG B 1 123 ? -12.688 -0.799 -15.445 1 96.12 123 ARG B O 1
ATOM 2713 N N . ARG B 1 124 ? -12.625 -2.98 -15 1 95.62 124 ARG B N 1
ATOM 2714 C CA . ARG B 1 124 ? -11.273 -2.92 -14.453 1 95.62 124 ARG B CA 1
ATOM 2715 C C . ARG B 1 124 ? -10.234 -2.887 -15.57 1 95.62 124 ARG B C 1
ATOM 2717 O O . ARG B 1 124 ? -10.383 -3.58 -16.578 1 95.62 124 ARG B O 1
ATOM 2724 N N . ARG B 1 125 ? -9.297 -1.94 -15.461 1 94.62 125 ARG B N 1
ATOM 2725 C CA . ARG B 1 125 ? -8.234 -1.801 -16.453 1 94.62 125 ARG B CA 1
ATOM 2726 C C . ARG B 1 125 ? -6.98 -2.562 -16.016 1 94.62 125 ARG B C 1
ATOM 2728 O O . ARG B 1 125 ? -6.367 -2.236 -15 1 94.62 125 ARG B O 1
ATOM 2735 N N . ASP B 1 126 ? -6.57 -3.51 -16.844 1 90.44 126 ASP B N 1
ATOM 2736 C CA . ASP B 1 126 ? -5.434 -4.352 -16.484 1 90.44 126 ASP B CA 1
ATOM 2737 C C . ASP B 1 126 ? -4.113 -3.613 -16.703 1 90.44 126 ASP B C 1
ATOM 2739 O O . ASP B 1 126 ? -3.072 -4.035 -16.188 1 90.44 126 ASP B O 1
ATOM 2743 N N . SER B 1 127 ? -4.156 -2.52 -17.438 1 89.62 127 SER B N 1
ATOM 2744 C CA . SER B 1 127 ? -2.951 -1.74 -17.688 1 89.62 127 SER B CA 1
ATOM 2745 C C . SER B 1 127 ? -2.689 -0.734 -16.578 1 89.62 127 SER B C 1
ATOM 2747 O O . SER B 1 127 ? -1.678 -0.03 -16.594 1 89.62 127 SER B O 1
ATOM 2749 N N . LEU B 1 128 ? -3.564 -0.634 -15.641 1 93 128 LEU B N 1
ATOM 2750 C CA . LEU B 1 128 ? -3.426 0.238 -14.477 1 93 128 LEU B CA 1
ATOM 2751 C C . LEU B 1 128 ? -3.404 -0.574 -13.188 1 93 128 LEU B C 1
ATOM 2753 O O . LEU B 1 128 ? -3.818 -1.735 -13.172 1 93 128 LEU B O 1
ATOM 2757 N N . THR B 1 129 ? -2.852 0.049 -12.164 1 91.94 129 THR B N 1
ATOM 2758 C CA . THR B 1 129 ? -2.797 -0.647 -10.883 1 91.94 129 THR B CA 1
ATOM 2759 C C . THR B 1 129 ? -4.121 -0.516 -10.141 1 91.94 129 THR B C 1
ATOM 2761 O O . THR B 1 129 ? -4.957 0.324 -10.484 1 91.94 129 THR B O 1
ATOM 2764 N N . PHE B 1 130 ? -4.285 -1.389 -9.109 1 93.94 130 PHE B N 1
ATOM 2765 C CA . PHE B 1 130 ? -5.414 -1.315 -8.195 1 93.94 130 PHE B CA 1
ATOM 2766 C C . PHE B 1 130 ? -5.527 0.076 -7.578 1 93.94 130 PHE B C 1
ATOM 2768 O O . PHE B 1 130 ? -6.625 0.61 -7.434 1 93.94 130 PHE B O 1
ATOM 2775 N N . GLN B 1 131 ? -4.395 0.67 -7.305 1 92.81 131 GLN B N 1
ATOM 2776 C CA . GLN B 1 131 ? -4.344 1.973 -6.648 1 92.81 131 GLN B CA 1
ATOM 2777 C C . GLN B 1 131 ? -4.891 3.068 -7.559 1 92.81 131 GLN B C 1
ATOM 2779 O O . GLN B 1 131 ? -5.496 4.031 -7.082 1 92.81 131 GLN B O 1
ATOM 2784 N N . HIS B 1 132 ? -4.656 3.008 -8.82 1 95.19 132 HIS B N 1
ATOM 2785 C CA . HIS B 1 132 ? -5.297 3.93 -9.75 1 95.19 132 HIS B CA 1
ATOM 2786 C C . HIS B 1 132 ? -6.812 3.912 -9.586 1 95.19 132 HIS B C 1
ATOM 2788 O O . HIS B 1 132 ? -7.445 4.969 -9.516 1 95.19 132 HIS B O 1
ATOM 2794 N N . HIS B 1 133 ? -7.359 2.729 -9.57 1 97.19 133 HIS B N 1
ATOM 2795 C CA . HIS B 1 133 ? -8.805 2.564 -9.422 1 97.19 133 HIS B CA 1
ATOM 2796 C C . HIS B 1 133 ? -9.281 3.113 -8.086 1 97.19 133 HIS B C 1
ATOM 2798 O O . HIS B 1 133 ? -10.336 3.754 -8.008 1 97.19 133 HIS B O 1
ATOM 2804 N N . MET B 1 134 ? -8.484 2.885 -7.066 1 95.75 134 MET B N 1
ATOM 2805 C CA . MET B 1 134 ? -8.812 3.406 -5.742 1 95.75 134 MET B CA 1
ATOM 2806 C C . MET B 1 134 ? -8.93 4.926 -5.773 1 95.75 134 MET B C 1
ATOM 2808 O O . MET B 1 134 ? -9.82 5.496 -5.141 1 95.75 134 MET B O 1
ATOM 2812 N N . GLU B 1 135 ? -8.094 5.586 -6.566 1 93.75 135 GLU B N 1
ATOM 2813 C CA . GLU B 1 135 ? -8.055 7.047 -6.633 1 93.75 135 GLU B CA 1
ATOM 2814 C C . GLU B 1 135 ? -9.359 7.609 -7.188 1 93.75 135 GLU B C 1
ATOM 2816 O O . GLU B 1 135 ? -9.75 8.727 -6.852 1 93.75 135 GLU B O 1
ATOM 2821 N N . VAL B 1 136 ? -10.023 6.875 -7.98 1 96.38 136 VAL B N 1
ATOM 2822 C CA . VAL B 1 136 ? -11.188 7.414 -8.672 1 96.38 136 VAL B CA 1
ATOM 2823 C C . VAL B 1 136 ? -12.453 6.727 -8.156 1 96.38 136 VAL B C 1
ATOM 2825 O O . VAL B 1 136 ? -13.555 7 -8.641 1 96.38 136 VAL B O 1
ATOM 2828 N N . ALA B 1 137 ? -12.344 5.852 -7.203 1 96.56 137 ALA B N 1
ATOM 2829 C CA . ALA B 1 137 ? -13.43 4.969 -6.789 1 96.56 137 ALA B CA 1
ATOM 2830 C C . ALA B 1 137 ? -14.625 5.773 -6.277 1 96.56 137 ALA B C 1
ATOM 2832 O O . ALA B 1 137 ? -15.773 5.359 -6.441 1 96.56 137 ALA B O 1
ATOM 2833 N N . ALA B 1 138 ? -14.359 6.887 -5.691 1 94.94 138 ALA B N 1
ATOM 2834 C CA . ALA B 1 138 ? -15.414 7.684 -5.066 1 94.94 138 ALA B CA 1
ATOM 2835 C C . ALA B 1 138 ? -16.203 8.469 -6.113 1 94.94 138 ALA B C 1
ATOM 2837 O O . ALA B 1 138 ? -17.281 8.992 -5.824 1 94.94 138 ALA B O 1
ATOM 2838 N N . LEU B 1 139 ? -15.742 8.617 -7.301 1 93.62 139 LEU B N 1
ATOM 2839 C CA . LEU B 1 139 ? -16.375 9.391 -8.367 1 93.62 139 LEU B CA 1
ATOM 2840 C C . LEU B 1 139 ? -17.5 8.602 -9.023 1 93.62 139 LEU B C 1
ATOM 2842 O O . LEU B 1 139 ? -17.688 7.422 -8.727 1 93.62 139 LEU B O 1
ATOM 2846 N N . SER B 1 140 ? -18.281 9.352 -9.852 1 95 140 SER B N 1
ATOM 2847 C CA . SER B 1 140 ? -19.312 8.664 -10.625 1 95 140 SER B CA 1
ATOM 2848 C C . SER B 1 140 ? -18.703 7.68 -11.617 1 95 140 SER B C 1
ATOM 2850 O O . SER B 1 140 ? -17.531 7.809 -11.984 1 95 140 SER B O 1
ATOM 2852 N N . GLU B 1 141 ? -19.453 6.699 -12.078 1 95.38 141 GLU B N 1
ATOM 2853 C CA . GLU B 1 141 ? -18.953 5.688 -13 1 95.38 141 GLU B CA 1
ATOM 2854 C C . GLU B 1 141 ? -18.406 6.324 -14.273 1 95.38 141 GLU B C 1
ATOM 2856 O O . GLU B 1 141 ? -17.359 5.91 -14.781 1 95.38 141 GLU B O 1
ATOM 2861 N N . ALA B 1 142 ? -19.125 7.32 -14.734 1 94.12 142 ALA B N 1
ATOM 2862 C CA . ALA B 1 142 ? -18.672 7.996 -15.945 1 94.12 142 ALA B CA 1
ATOM 2863 C C . ALA B 1 142 ? -17.344 8.695 -15.727 1 94.12 142 ALA B C 1
ATOM 2865 O O . ALA B 1 142 ? -16.453 8.641 -16.578 1 94.12 142 ALA B O 1
ATOM 2866 N N . GLU B 1 143 ? -17.219 9.336 -14.633 1 94.69 143 GLU B N 1
ATOM 2867 C CA . GLU B 1 143 ? -15.961 10.016 -14.305 1 94.69 143 GLU B CA 1
ATOM 2868 C C . GLU B 1 143 ? -14.836 9.016 -14.086 1 94.69 143 GLU B C 1
ATOM 2870 O O . GLU B 1 143 ? -13.688 9.266 -14.469 1 94.69 143 GLU B O 1
ATOM 2875 N N . GLN B 1 144 ? -15.18 7.957 -13.422 1 96.62 144 GLN B N 1
ATOM 2876 C CA . GLN B 1 144 ? -14.203 6.891 -13.242 1 96.62 144 GLN B CA 1
ATOM 2877 C C . GLN B 1 144 ? -13.609 6.457 -14.586 1 96.62 144 GLN B C 1
ATOM 2879 O O . GLN B 1 144 ? -12.391 6.453 -14.758 1 96.62 144 GLN B O 1
ATOM 2884 N N . ASP B 1 145 ? -14.492 6.16 -15.492 1 96.12 145 ASP B N 1
ATOM 2885 C CA . ASP B 1 145 ? -14.047 5.676 -16.797 1 96.12 145 ASP B CA 1
ATOM 2886 C C . ASP B 1 145 ? -13.25 6.75 -17.531 1 96.12 145 ASP B C 1
ATOM 2888 O O . ASP B 1 145 ? -12.25 6.453 -18.188 1 96.12 145 ASP B O 1
ATOM 2892 N N . HIS B 1 146 ? -13.688 7.934 -17.375 1 95.38 146 HIS B N 1
ATOM 2893 C CA . HIS B 1 146 ? -13 9.055 -18 1 95.38 146 HIS B CA 1
ATOM 2894 C C . HIS B 1 146 ? -11.555 9.156 -17.531 1 95.38 146 HIS B C 1
ATOM 2896 O O . HIS B 1 146 ? -10.633 9.172 -18.344 1 95.38 146 HIS B O 1
ATOM 2902 N N . TRP B 1 147 ? -11.406 9.148 -16.281 1 96.19 147 TRP B N 1
ATOM 2903 C CA . TRP B 1 147 ? -10.078 9.344 -15.703 1 96.19 147 TRP B CA 1
ATOM 2904 C C . TRP B 1 147 ? -9.203 8.117 -15.938 1 96.19 147 TRP B C 1
ATOM 2906 O O . TRP B 1 147 ? -8.008 8.25 -16.234 1 96.19 147 TRP B O 1
ATOM 2916 N N . LEU B 1 148 ? -9.742 6.941 -15.836 1 97 148 LEU B N 1
ATOM 2917 C CA . LEU B 1 148 ? -8.969 5.727 -16.062 1 97 148 LEU B CA 1
ATOM 2918 C C . LEU B 1 148 ? -8.539 5.621 -17.531 1 97 148 LEU B C 1
ATOM 2920 O O . LEU B 1 148 ? -7.418 5.195 -17.812 1 97 148 LEU B O 1
ATOM 2924 N N . ASP B 1 149 ? -9.43 6.016 -18.391 1 95.38 149 ASP B N 1
ATOM 2925 C CA . ASP B 1 149 ? -9.078 6.004 -19.797 1 95.38 149 ASP B CA 1
ATOM 2926 C C . ASP B 1 149 ? -7.914 6.957 -20.078 1 95.38 149 ASP B C 1
ATOM 2928 O O . ASP B 1 149 ? -7 6.625 -20.844 1 95.38 149 ASP B O 1
ATOM 2932 N N . PHE B 1 150 ? -7.926 8.07 -19.469 1 94.56 150 PHE B N 1
ATOM 2933 C CA . PHE B 1 150 ? -6.84 9.031 -19.625 1 94.56 150 PHE B CA 1
ATOM 2934 C C . PHE B 1 150 ? -5.547 8.492 -19.016 1 94.56 150 PHE B C 1
ATOM 2936 O O . PHE B 1 150 ? -4.473 8.664 -19.609 1 94.56 150 PHE B O 1
ATOM 2943 N N . ALA B 1 151 ? -5.691 7.965 -17.875 1 94.12 151 ALA B N 1
ATOM 2944 C CA . ALA B 1 151 ? -4.504 7.414 -17.234 1 94.12 151 ALA B CA 1
ATOM 2945 C C . ALA B 1 151 ? -3.852 6.344 -18.094 1 94.12 151 ALA B C 1
ATOM 2947 O O . ALA B 1 151 ? -2.623 6.25 -18.156 1 94.12 151 ALA B O 1
ATOM 2948 N N . VAL B 1 152 ? -4.699 5.523 -18.781 1 92.44 152 VAL B N 1
ATOM 2949 C CA . VAL B 1 152 ? -4.184 4.492 -19.672 1 92.44 152 VAL B CA 1
ATOM 2950 C C . VAL B 1 152 ? -3.504 5.141 -20.875 1 92.44 152 VAL B C 1
ATOM 2952 O O . VAL B 1 152 ? -2.365 4.805 -21.203 1 92.44 152 VAL B O 1
ATOM 2955 N N . ARG B 1 153 ? -4.16 6.066 -21.453 1 92.12 153 ARG B N 1
ATOM 2956 C CA . ARG B 1 153 ? -3.699 6.691 -22.688 1 92.12 153 ARG B CA 1
ATOM 2957 C C . ARG B 1 153 ? -2.408 7.473 -22.469 1 92.12 153 ARG B C 1
ATOM 2959 O O . ARG B 1 153 ? -1.503 7.445 -23.297 1 92.12 153 ARG B O 1
ATOM 2966 N N . LEU B 1 154 ? -2.314 8.086 -21.312 1 91.12 154 LEU B N 1
ATOM 2967 C CA . LEU B 1 154 ? -1.186 8.977 -21.062 1 91.12 154 LEU B CA 1
ATOM 2968 C C . LEU B 1 154 ? -0.188 8.344 -20.109 1 91.12 154 LEU B C 1
ATOM 2970 O O . LEU B 1 154 ? 0.762 8.992 -19.672 1 91.12 154 LEU B O 1
ATOM 2974 N N . ASN B 1 155 ? -0.508 7.109 -19.734 1 88.12 155 ASN B N 1
ATOM 2975 C CA . ASN B 1 155 ? 0.389 6.34 -18.891 1 88.12 155 ASN B CA 1
ATOM 2976 C C . ASN B 1 155 ? 0.691 7.07 -17.578 1 88.12 155 ASN B C 1
ATOM 2978 O O . ASN B 1 155 ? 1.854 7.207 -17.203 1 88.12 155 ASN B O 1
ATOM 2982 N N . TRP B 1 156 ? -0.336 7.539 -16.906 1 87.81 156 TRP B N 1
ATOM 2983 C CA . TRP B 1 156 ? -0.171 8.258 -15.648 1 87.81 156 TRP B CA 1
ATOM 2984 C C . TRP B 1 156 ? 0.133 7.293 -14.508 1 87.81 156 TRP B C 1
ATOM 2986 O O . TRP B 1 156 ? -0.454 6.211 -14.43 1 87.81 156 TRP B O 1
ATOM 2996 N N . SER B 1 157 ? 1.068 7.77 -13.68 1 85.19 157 SER B N 1
ATOM 2997 C CA . SER B 1 157 ? 1.178 7.121 -12.375 1 85.19 157 SER B CA 1
ATOM 2998 C C . SER B 1 157 ? -0.037 7.426 -11.508 1 85.19 157 SER B C 1
ATOM 3000 O O . SER B 1 157 ? -0.845 8.297 -11.844 1 85.19 157 SER B O 1
ATOM 3002 N N . ARG B 1 158 ? -0.173 6.688 -10.453 1 89.69 158 ARG B N 1
ATOM 3003 C CA . ARG B 1 158 ? -1.258 6.949 -9.508 1 89.69 158 ARG B CA 1
ATOM 3004 C C . ARG B 1 158 ? -1.203 8.383 -9 1 89.69 158 ARG B C 1
ATOM 3006 O O . ARG B 1 158 ? -2.232 9.062 -8.906 1 89.69 158 ARG B O 1
ATOM 3013 N N . ASN B 1 159 ? 0.02 8.836 -8.664 1 85.06 159 ASN B N 1
ATOM 3014 C CA . ASN B 1 159 ? 0.177 10.195 -8.164 1 85.06 159 ASN B CA 1
ATOM 3015 C C . ASN B 1 159 ? -0.195 11.234 -9.219 1 85.06 159 ASN B C 1
ATOM 3017 O O . ASN B 1 159 ? -0.817 12.25 -8.906 1 85.06 159 ASN B O 1
ATOM 3021 N N . GLU B 1 160 ? 0.267 10.977 -10.383 1 85.12 160 GLU B N 1
ATOM 3022 C CA . GLU B 1 160 ? -0.089 11.883 -11.469 1 85.12 160 GLU B CA 1
ATOM 3023 C C . GLU B 1 160 ? -1.599 11.914 -11.688 1 85.12 160 GLU B C 1
ATOM 3025 O O . GLU B 1 160 ? -2.178 12.984 -11.891 1 85.12 160 GLU B O 1
ATOM 3030 N N . LEU B 1 161 ? -2.283 10.859 -11.672 1 92.69 161 LEU B N 1
ATOM 3031 C CA . LEU B 1 161 ? -3.736 10.781 -11.781 1 92.69 161 LEU B CA 1
ATOM 3032 C C . LEU B 1 161 ? -4.406 11.602 -10.68 1 92.69 161 LEU B C 1
ATOM 3034 O O . LEU B 1 161 ? -5.316 12.391 -10.953 1 92.69 161 LEU B O 1
ATOM 3038 N N . ARG B 1 162 ? -3.961 11.398 -9.484 1 90.19 162 ARG B N 1
ATOM 3039 C CA . ARG B 1 162 ? -4.488 12.141 -8.344 1 90.19 162 ARG B CA 1
ATOM 3040 C C . ARG B 1 162 ? -4.344 13.641 -8.547 1 90.19 162 ARG B C 1
ATOM 3042 O O . ARG B 1 162 ? -5.277 14.406 -8.281 1 90.19 162 ARG B O 1
ATOM 3049 N N . LYS B 1 163 ? -3.191 13.984 -8.953 1 85.75 163 LYS B N 1
ATOM 3050 C CA . LYS B 1 163 ? -2.924 15.398 -9.219 1 85.75 163 LYS B CA 1
ATOM 3051 C C . LYS B 1 163 ? -3.896 15.953 -10.25 1 85.75 163 LYS B C 1
ATOM 3053 O O . LYS B 1 163 ? -4.441 17.047 -10.07 1 85.75 163 LYS B O 1
ATOM 3058 N N . GLN B 1 164 ? -4.082 15.258 -11.328 1 88.12 164 GLN B N 1
ATOM 3059 C CA . GLN B 1 164 ? -4.953 15.695 -12.414 1 88.12 164 GLN B CA 1
ATOM 3060 C C . GLN B 1 164 ? -6.406 15.781 -11.953 1 88.12 164 GLN B C 1
ATOM 3062 O O . GLN B 1 164 ? -7.121 16.719 -12.312 1 88.12 164 GLN B O 1
ATOM 3067 N N . ILE B 1 165 ? -6.863 14.898 -11.234 1 90.38 165 ILE B N 1
ATOM 3068 C CA . ILE B 1 165 ? -8.219 14.898 -10.703 1 90.38 165 ILE B CA 1
ATOM 3069 C C . ILE B 1 165 ? -8.422 16.125 -9.812 1 90.38 165 ILE B C 1
ATOM 3071 O O . ILE B 1 165 ? -9.43 16.828 -9.93 1 90.38 165 ILE B O 1
ATOM 3075 N N . ARG B 1 166 ? -7.465 16.312 -8.938 1 85 166 ARG B N 1
ATOM 3076 C CA . ARG B 1 166 ? -7.543 17.453 -8.031 1 85 166 ARG B CA 1
ATOM 3077 C C . ARG B 1 166 ? -7.574 18.766 -8.812 1 85 166 ARG B C 1
ATOM 3079 O O . ARG B 1 166 ? -8.312 19.688 -8.461 1 85 166 ARG B O 1
ATOM 3086 N N . ALA B 1 167 ? -6.75 18.859 -9.773 1 80.5 167 ALA B N 1
ATOM 3087 C CA . ALA B 1 167 ? -6.688 20.047 -10.625 1 80.5 167 ALA B CA 1
ATOM 3088 C C . ALA B 1 167 ? -8.016 20.281 -11.344 1 80.5 167 ALA B C 1
ATOM 3090 O O . ALA B 1 167 ? -8.438 21.422 -11.531 1 80.5 167 ALA B O 1
ATOM 3091 N N . SER B 1 168 ? -8.648 19.25 -11.836 1 78.81 168 SER B N 1
ATOM 3092 C CA . SER B 1 168 ? -9.914 19.344 -12.547 1 78.81 168 SER B CA 1
ATOM 3093 C C . SER B 1 168 ? -11.039 19.797 -11.625 1 78.81 168 SER B C 1
ATOM 3095 O O . SER B 1 168 ? -11.961 20.484 -12.047 1 78.81 168 SER B O 1
ATOM 3097 N N . LEU B 1 169 ? -10.953 19.234 -10.5 1 71.5 169 LEU B N 1
ATOM 3098 C CA . LEU B 1 169 ? -11.969 19.609 -9.516 1 71.5 169 LEU B CA 1
ATOM 3099 C C . LEU B 1 169 ? -11.758 21.047 -9.039 1 71.5 169 LEU B C 1
ATOM 3101 O O . LEU B 1 169 ? -12.719 21.75 -8.742 1 71.5 169 LEU B O 1
ATOM 3105 N N . SER B 1 170 ? -10.414 21.359 -8.891 1 60.75 170 SER B N 1
ATOM 3106 C CA . SER B 1 170 ? -10.094 22.719 -8.516 1 60.75 170 SER B CA 1
ATOM 3107 C C . SER B 1 170 ? -10.344 23.688 -9.672 1 60.75 170 SER B C 1
ATOM 3109 O O . SER B 1 170 ? -10.547 24.875 -9.461 1 60.75 170 SER B O 1
ATOM 3111 N N . GLY B 1 171 ? -10.008 23.312 -10.922 1 53.38 171 GLY B N 1
ATOM 3112 C CA . GLY B 1 171 ? -10.195 24.188 -12.062 1 53.38 171 GLY B CA 1
ATOM 3113 C C . GLY B 1 171 ? -11.586 24.781 -12.141 1 53.38 171 GLY B C 1
ATOM 3114 O O . GLY B 1 171 ? -11.906 25.516 -13.086 1 53.38 171 GLY B O 1
ATOM 3115 N N . GLU B 1 172 ? -12.758 24.438 -11.789 1 45.25 172 GLU B N 1
ATOM 3116 C CA . GLU B 1 172 ? -13.578 25.641 -11.633 1 45.25 172 GLU B CA 1
ATOM 3117 C C . GLU B 1 172 ? -12.75 26.812 -11.102 1 45.25 172 GLU B C 1
ATOM 3119 O O . GLU B 1 172 ? -11.594 26.641 -10.711 1 45.25 172 GLU B O 1
ATOM 3124 N N . GLU B 1 173 ? -13.352 28.094 -10.352 1 36.72 173 GLU B N 1
ATOM 3125 C CA . GLU B 1 173 ? -12.492 29.219 -10.023 1 36.72 173 GLU B CA 1
ATOM 3126 C C . GLU B 1 173 ? -11.156 28.75 -9.461 1 36.72 173 GLU B C 1
ATOM 3128 O O . GLU B 1 173 ? -11.062 28.391 -8.281 1 36.72 173 GLU B O 1
ATOM 3133 N N . ASP B 1 174 ? -10.594 28.016 -9.992 1 40.59 174 ASP B N 1
ATOM 3134 C CA . ASP B 1 174 ? -9.227 27.594 -9.703 1 40.59 174 ASP B CA 1
ATOM 3135 C C . ASP B 1 174 ? -8.359 28.797 -9.312 1 40.59 174 ASP B C 1
ATOM 3137 O O . ASP B 1 174 ? -7.812 29.484 -10.18 1 40.59 174 ASP B O 1
ATOM 3141 N N . ASP B 1 175 ? -8.82 29.828 -8.797 1 37 175 ASP B N 1
ATOM 3142 C CA . ASP B 1 175 ? -7.949 30.703 -8.031 1 37 175 ASP B CA 1
ATOM 3143 C C . ASP B 1 175 ? -6.742 29.953 -7.484 1 37 175 ASP B C 1
ATOM 3145 O O . ASP B 1 175 ? -6.824 28.75 -7.234 1 37 175 ASP B O 1
ATOM 3149 N N . LEU B 1 176 ? -5.426 30.328 -7.719 1 39.56 176 LEU B N 1
ATOM 3150 C CA . LEU B 1 176 ? -4.07 30.172 -7.199 1 39.56 176 LEU B CA 1
ATOM 3151 C C . LEU B 1 176 ? -4.086 29.453 -5.848 1 39.56 176 LEU B C 1
ATOM 3153 O O . LEU B 1 176 ? -3.061 29.375 -5.172 1 39.56 176 LEU B O 1
ATOM 3157 N N . ARG B 1 177 ? -5.191 29.234 -5.258 1 38.75 177 ARG B N 1
ATOM 3158 C CA . ARG B 1 177 ? -5.188 28.891 -3.84 1 38.75 177 ARG B CA 1
ATOM 3159 C C . ARG B 1 177 ? -4.785 27.438 -3.621 1 38.75 177 ARG B C 1
ATOM 3161 O O . ARG B 1 177 ? -5.633 26.547 -3.66 1 38.75 177 ARG B O 1
ATOM 3168 N N . CYS B 1 178 ? -3.785 26.938 -4.344 1 40.97 178 CYS B N 1
ATOM 3169 C CA . CYS B 1 178 ? -3.066 25.719 -3.965 1 40.97 178 CYS B CA 1
ATOM 3170 C C . CYS B 1 178 ? -3.23 25.438 -2.477 1 40.97 178 CYS B C 1
ATOM 3172 O O . CYS B 1 178 ? -2.818 26.234 -1.637 1 40.97 178 CYS B O 1
ATOM 3174 N N . GLU B 1 179 ? -4.203 24.797 -2.223 1 43.75 179 GLU B N 1
ATOM 3175 C CA . GLU B 1 179 ? -4.418 24.469 -0.818 1 43.75 179 GLU B CA 1
ATOM 3176 C C . GLU B 1 179 ? -3.287 23.594 -0.277 1 43.75 179 GLU B C 1
ATOM 3178 O O . GLU B 1 179 ? -2.941 22.578 -0.875 1 43.75 179 GLU B O 1
ATOM 3183 N N . VAL B 1 180 ? -2.293 24.297 0.063 1 50.03 180 VAL B N 1
ATOM 3184 C CA . VAL B 1 180 ? -1.187 23.656 0.761 1 50.03 180 VAL B CA 1
ATOM 3185 C C . VAL B 1 180 ? -1.681 23.062 2.082 1 50.03 180 VAL B C 1
ATOM 3187 O O . VAL B 1 180 ? -2.438 23.703 2.811 1 50.03 180 VAL B O 1
ATOM 3190 N N . GLN B 1 181 ? -1.556 21.812 2.191 1 54.06 181 GLN B N 1
ATOM 3191 C CA . GLN B 1 181 ? -1.812 21.172 3.475 1 54.06 181 GLN B CA 1
ATOM 3192 C C . GLN B 1 181 ? -0.635 21.359 4.43 1 54.06 181 GLN B C 1
ATOM 3194 O O . GLN B 1 181 ? 0.512 21.094 4.066 1 54.06 181 GLN B O 1
ATOM 3199 N N . LEU B 1 182 ? -0.791 22.219 5.359 1 60.5 182 LEU B N 1
ATOM 3200 C CA . LEU B 1 182 ? 0.212 22.406 6.402 1 60.5 182 LEU B CA 1
ATOM 3201 C C . LEU B 1 182 ? -0.093 21.547 7.621 1 60.5 182 LEU B C 1
ATOM 3203 O O . LEU B 1 182 ? -1.216 21.562 8.133 1 60.5 182 LEU B O 1
ATOM 3207 N N . ASN B 1 183 ? 0.81 20.688 7.977 1 59.59 183 ASN B N 1
ATOM 3208 C CA . ASN B 1 183 ? 0.703 19.797 9.133 1 59.59 183 ASN B CA 1
ATOM 3209 C C . ASN B 1 183 ? 1.327 20.422 10.375 1 59.59 183 ASN B C 1
ATOM 3211 O O . ASN B 1 183 ? 2.521 20.719 10.391 1 59.59 183 ASN B O 1
ATOM 3215 N N . LEU B 1 184 ? 0.476 20.734 11.328 1 68.94 184 LEU B N 1
ATOM 3216 C CA . LEU B 1 184 ? 0.939 21.25 12.609 1 68.94 184 LEU B CA 1
ATOM 3217 C C . LEU B 1 184 ? 0.952 20.156 13.672 1 68.94 184 LEU B C 1
ATOM 3219 O O . LEU B 1 184 ? -0.021 19.406 13.812 1 68.94 184 LEU B O 1
ATOM 3223 N N . GLN B 1 185 ? 2.016 20.016 14.266 1 63.12 185 GLN B N 1
ATOM 3224 C CA . GLN B 1 185 ? 2.146 19.094 15.398 1 63.12 185 GLN B CA 1
ATOM 3225 C C . GLN B 1 185 ? 1.938 19.828 16.719 1 63.12 185 GLN B C 1
ATOM 3227 O O . GLN B 1 185 ? 2.641 20.797 17.016 1 63.12 185 GLN B O 1
ATOM 3232 N N . LEU B 1 186 ? 0.853 19.5 17.391 1 70.81 186 LEU B N 1
ATOM 3233 C CA . LEU B 1 186 ? 0.633 20.172 18.656 1 70.81 186 LEU B CA 1
ATOM 3234 C C . LEU B 1 186 ? 0.127 19.203 19.703 1 70.81 186 LEU B C 1
ATOM 3236 O O . LEU B 1 186 ? -0.331 18.109 19.375 1 70.81 186 LEU B O 1
ATOM 3240 N N . ASP B 1 187 ? 0.332 19.578 20.953 1 67.88 187 ASP B N 1
ATOM 3241 C CA . ASP B 1 187 ? -0.13 18.75 22.062 1 67.88 187 ASP B CA 1
ATOM 3242 C C . ASP B 1 187 ? -1.642 18.859 22.25 1 67.88 187 ASP B C 1
ATOM 3244 O O . ASP B 1 187 ? -2.264 19.797 21.734 1 67.88 187 ASP B O 1
ATOM 3248 N N . GLU B 1 188 ? -2.26 17.875 22.859 1 69.25 188 GLU B N 1
ATOM 3249 C CA . GLU B 1 188 ? -3.705 17.797 23.062 1 69.25 188 GLU B CA 1
ATOM 3250 C C . GLU B 1 188 ? -4.219 18.984 23.859 1 69.25 188 GLU B C 1
ATOM 3252 O O . GLU B 1 188 ? -5.316 19.484 23.609 1 69.25 188 GLU B O 1
ATOM 3257 N N . LEU B 1 189 ? -3.516 19.359 24.844 1 72.75 189 LEU B N 1
ATOM 3258 C CA . LEU B 1 189 ? -3.943 20.484 25.672 1 72.75 189 LEU B CA 1
ATOM 3259 C C . LEU B 1 189 ? -4.055 21.766 24.859 1 72.75 189 LEU B C 1
ATOM 3261 O O . LEU B 1 189 ? -5.027 22.5 24.984 1 72.75 189 LEU B O 1
ATOM 3265 N N . ARG B 1 190 ? -3.059 21.969 24.016 1 78.06 190 ARG B N 1
ATOM 3266 C CA . ARG B 1 190 ? -3.07 23.125 23.125 1 78.06 190 ARG B CA 1
ATOM 3267 C C . ARG B 1 190 ? -4.246 23.062 22.156 1 78.06 190 ARG B C 1
ATOM 3269 O O . ARG B 1 190 ? -4.93 24.062 21.938 1 78.06 190 ARG B O 1
ATOM 3276 N N . LEU B 1 191 ? -4.426 21.859 21.672 1 80.38 191 LEU B N 1
ATOM 3277 C CA . LEU B 1 191 ? -5.527 21.672 20.734 1 80.38 191 LEU B CA 1
ATOM 3278 C C . LEU B 1 191 ? -6.867 21.969 21.391 1 80.38 191 LEU B C 1
ATOM 3280 O O . LEU B 1 191 ? -7.742 22.594 20.797 1 80.38 191 LEU B O 1
ATOM 3284 N N . GLU B 1 192 ? -7.016 21.562 22.562 1 80.19 192 GLU B N 1
ATOM 3285 C CA . GLU B 1 192 ? -8.266 21.797 23.281 1 80.19 192 GLU B CA 1
ATOM 3286 C C . GLU B 1 192 ? -8.484 23.297 23.547 1 80.19 192 GLU B C 1
ATOM 3288 O O . GLU B 1 192 ? -9.609 23.781 23.438 1 80.19 192 GLU B O 1
ATOM 3293 N N . ARG B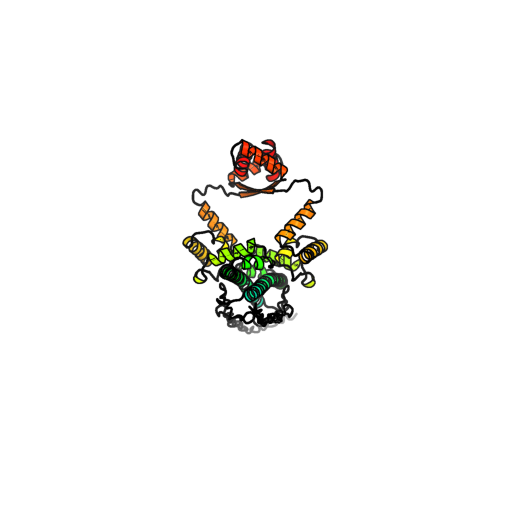 1 193 ? -7.465 23.984 23.891 1 84.56 193 ARG B N 1
ATOM 3294 C CA . ARG B 1 193 ? -7.555 25.422 24.078 1 84.56 193 ARG B CA 1
ATOM 3295 C C . ARG B 1 193 ? -7.984 26.125 22.797 1 84.56 193 ARG B C 1
ATOM 3297 O O . ARG B 1 193 ? -8.805 27.047 22.828 1 84.56 193 ARG B O 1
ATOM 3304 N N . TRP B 1 194 ? -7.371 25.625 21.672 1 86.06 194 TRP B N 1
ATOM 3305 C CA . TRP B 1 194 ? -7.715 26.219 20.391 1 86.06 194 TRP B CA 1
ATOM 3306 C C . TRP B 1 194 ? -9.164 25.906 20.016 1 86.06 194 TRP B C 1
ATOM 3308 O O . TRP B 1 194 ? -9.867 26.766 19.484 1 86.06 194 TRP B O 1
ATOM 3318 N N . ARG B 1 195 ? -9.586 24.75 20.312 1 84.88 195 ARG B N 1
ATOM 3319 C CA . ARG B 1 195 ? -10.953 24.344 20 1 84.88 195 ARG B CA 1
ATOM 3320 C C . ARG B 1 195 ? -11.969 25.172 20.766 1 84.88 195 ARG B C 1
ATOM 3322 O O . ARG B 1 195 ? -13 25.562 20.219 1 84.88 195 ARG B O 1
ATOM 3329 N N . GLU B 1 196 ? -11.641 25.422 22.016 1 87.06 196 GLU B N 1
ATOM 3330 C CA . GLU B 1 196 ? -12.516 26.25 22.859 1 87.06 196 GLU B CA 1
ATOM 3331 C C . GLU B 1 196 ? -12.602 27.672 22.312 1 87.06 196 GLU B C 1
ATOM 3333 O O . GLU B 1 196 ? -13.68 28.266 22.281 1 87.06 196 GLU B O 1
ATOM 3338 N N . ALA B 1 197 ? -11.477 28.188 21.938 1 89.62 197 ALA B N 1
ATOM 3339 C CA . ALA B 1 197 ? -11.453 29.531 21.375 1 89.62 197 ALA B CA 1
ATOM 3340 C C . ALA B 1 197 ? -12.242 29.594 20.078 1 89.62 197 ALA B C 1
ATOM 3342 O O . ALA B 1 197 ? -12.977 30.562 19.828 1 89.62 197 ALA B O 1
ATOM 3343 N N . ALA B 1 198 ? -12.117 28.578 19.266 1 88.69 198 ALA B N 1
ATOM 3344 C CA . ALA B 1 198 ? -12.844 28.5 18 1 88.69 198 ALA B CA 1
ATOM 3345 C C . ALA B 1 198 ? -14.352 28.438 18.234 1 88.69 198 ALA B C 1
ATOM 3347 O O . ALA B 1 198 ? -15.125 29.109 17.547 1 88.69 198 ALA B O 1
ATOM 3348 N N . ARG B 1 199 ? -14.68 27.672 19.172 1 84.69 199 ARG B N 1
ATOM 3349 C CA . ARG B 1 199 ? -16.094 27.531 19.531 1 84.69 199 ARG B CA 1
ATOM 3350 C C . ARG B 1 199 ? -16.672 28.859 20 1 84.69 199 ARG B C 1
ATOM 3352 O O . ARG B 1 199 ? -17.812 29.203 19.672 1 84.69 199 ARG B O 1
ATOM 3359 N N . GLY B 1 200 ? -15.875 29.516 20.828 1 87 200 GLY B N 1
ATOM 3360 C CA . GLY B 1 200 ? -16.297 30.812 21.312 1 87 200 GLY B CA 1
ATOM 3361 C C . GLY B 1 200 ? -16.531 31.828 20.203 1 87 200 GLY B C 1
ATOM 3362 O O . GLY B 1 200 ? -17.297 32.781 20.359 1 87 200 GLY B O 1
ATOM 3363 N N . SER B 1 201 ? -15.875 31.672 19.094 1 88.06 201 SER B N 1
ATOM 3364 C CA . SER B 1 201 ? -16 32.562 17.953 1 88.06 201 SER B CA 1
ATOM 3365 C C . SER B 1 201 ? -16.969 32.031 16.922 1 88.06 201 SER B C 1
ATOM 3367 O O . SER B 1 201 ? -17.109 32.594 15.82 1 88.06 201 SER B O 1
ATOM 3369 N N . ASN B 1 202 ? -17.562 30.766 17.141 1 88.94 202 ASN B N 1
ATOM 3370 C CA . ASN B 1 202 ? -18.516 30.078 16.281 1 88.94 202 ASN B CA 1
ATOM 3371 C C . ASN B 1 202 ? -17.891 29.703 14.938 1 88.94 202 ASN B C 1
ATOM 3373 O O . ASN B 1 202 ? -18.5 29.859 13.883 1 88.94 202 ASN B O 1
ATOM 3377 N N . LEU B 1 203 ? -16.641 29.359 14.883 1 85.94 203 LEU B N 1
ATOM 3378 C CA . LEU B 1 203 ? -15.906 28.891 13.711 1 85.94 203 LEU B CA 1
ATOM 3379 C C . LEU B 1 203 ? -15.414 27.453 13.922 1 85.94 203 LEU B C 1
ATOM 3381 O O . LEU B 1 203 ? -15.273 27 15.055 1 85.94 203 LEU B O 1
ATOM 3385 N N . THR B 1 204 ? -15.195 26.797 12.836 1 86.12 204 THR B N 1
ATOM 3386 C CA . THR B 1 204 ? -14.461 25.531 12.938 1 86.12 204 THR B CA 1
ATOM 3387 C C . THR B 1 204 ? -13.016 25.797 13.344 1 86.12 204 THR B C 1
ATOM 3389 O O . THR B 1 204 ? -12.492 26.891 13.141 1 86.12 204 THR B O 1
ATOM 3392 N N . LEU B 1 205 ? -12.414 24.766 13.945 1 87.31 205 LEU B N 1
ATOM 3393 C CA . LEU B 1 205 ? -11.023 24.891 14.367 1 87.31 205 LEU B CA 1
ATOM 3394 C C . LEU B 1 205 ? -10.148 25.375 13.219 1 87.31 205 LEU B C 1
ATOM 3396 O O . LEU B 1 205 ? -9.359 26.312 13.391 1 87.31 205 LEU B O 1
ATOM 3400 N N . THR B 1 206 ? -10.281 24.828 12.133 1 83.88 206 THR B N 1
ATOM 3401 C CA . THR B 1 206 ? -9.422 25.156 11 1 83.88 206 THR B CA 1
ATOM 3402 C C . THR B 1 206 ? -9.711 26.562 10.492 1 83.88 206 THR B C 1
ATOM 3404 O O . THR B 1 206 ? -8.789 27.312 10.18 1 83.88 206 THR B O 1
ATOM 3407 N N . ASP B 1 207 ? -10.922 26.859 10.398 1 84.38 207 ASP B N 1
ATOM 3408 C CA . ASP B 1 207 ? -11.289 28.203 9.961 1 84.38 207 ASP B CA 1
ATOM 3409 C C . ASP B 1 207 ? -10.789 29.25 10.953 1 84.38 207 ASP B C 1
ATOM 3411 O O . ASP B 1 207 ? -10.352 30.328 10.555 1 84.38 207 ASP B O 1
ATOM 3415 N N . TRP B 1 208 ? -11.023 28.891 12.203 1 88.62 208 TRP B N 1
ATOM 3416 C CA . TRP B 1 208 ? -10.562 29.812 13.242 1 88.62 208 TRP B CA 1
ATOM 3417 C C . TRP B 1 208 ? -9.062 30.047 13.133 1 88.62 208 TRP B C 1
ATOM 3419 O O . TRP B 1 208 ? -8.594 31.188 13.172 1 88.62 208 TRP B O 1
ATOM 3429 N N . ILE B 1 209 ? -8.289 28.984 13.016 1 87 209 ILE B N 1
ATOM 3430 C CA . ILE B 1 209 ? -6.836 29.062 12.906 1 87 209 ILE B CA 1
ATOM 3431 C C . ILE B 1 209 ? -6.461 29.938 11.711 1 87 209 ILE B C 1
ATOM 3433 O O . ILE B 1 209 ? -5.609 30.828 11.82 1 87 209 ILE B O 1
ATOM 3437 N N . LEU B 1 210 ? -7.07 29.703 10.594 1 85.69 210 LEU B N 1
ATOM 3438 C CA . LEU B 1 210 ? -6.785 30.484 9.398 1 85.69 210 LEU B CA 1
ATOM 3439 C C . LEU B 1 210 ? -7.055 31.969 9.641 1 85.69 210 LEU B C 1
ATOM 3441 O O . LEU B 1 210 ? -6.258 32.812 9.242 1 85.69 210 LEU B O 1
ATOM 3445 N N . SER B 1 211 ? -8.156 32.219 10.273 1 88.12 211 SER B N 1
ATOM 3446 C CA . SER B 1 211 ? -8.531 33.625 10.547 1 88.12 211 SER B CA 1
ATOM 3447 C C . SER B 1 211 ? -7.531 34.281 11.477 1 88.12 211 SER B C 1
ATOM 3449 O O . SER B 1 211 ? -7.164 35.438 11.273 1 88.12 211 SER B O 1
ATOM 3451 N N . VAL B 1 212 ? -7.152 33.594 12.555 1 89.5 212 VAL B N 1
ATOM 3452 C CA . VAL B 1 212 ? -6.223 34.125 13.539 1 89.5 212 VAL B CA 1
ATOM 3453 C C . VAL B 1 212 ? -4.875 34.406 12.883 1 89.5 212 VAL B C 1
ATOM 3455 O O . VAL B 1 212 ? -4.289 35.469 13.094 1 89.5 212 VAL B O 1
ATOM 3458 N N . VAL B 1 213 ? -4.363 33.5 12.055 1 88.19 213 VAL B N 1
ATOM 3459 C CA . VAL B 1 213 ? -3.043 33.594 11.445 1 88.19 213 VAL B CA 1
ATOM 3460 C C . VAL B 1 213 ? -3.066 34.688 10.367 1 88.19 213 VAL B C 1
ATOM 3462 O O . VAL B 1 213 ? -2.121 35.469 10.242 1 88.19 213 VAL B O 1
ATOM 3465 N N . ASP B 1 214 ? -4.172 34.688 9.68 1 87.81 214 ASP B N 1
ATOM 3466 C CA . ASP B 1 214 ? -4.324 35.75 8.68 1 87.81 214 ASP B CA 1
ATOM 3467 C C . ASP B 1 214 ? -4.309 37.125 9.336 1 87.81 214 ASP B C 1
ATOM 3469 O O . ASP B 1 214 ? -3.793 38.094 8.75 1 87.81 214 ASP B O 1
ATOM 3473 N N . GLY B 1 215 ? -4.98 37.219 10.438 1 85.25 215 GLY B N 1
ATOM 3474 C CA . GLY B 1 215 ? -5.043 38.469 11.164 1 85.25 215 GLY B CA 1
ATOM 3475 C C . GLY B 1 215 ? -3.693 38.938 11.68 1 85.25 215 GLY B C 1
ATOM 3476 O O . GLY B 1 215 ? -3.52 40.094 12.016 1 85.25 215 GLY B O 1
ATOM 3477 N N . ALA B 1 216 ? -2.768 37.938 11.805 1 84.06 216 ALA B N 1
ATOM 3478 C CA . ALA B 1 216 ? -1.45 38.281 12.352 1 84.06 216 ALA B CA 1
ATOM 3479 C C . ALA B 1 216 ? -0.49 38.688 11.25 1 84.06 216 ALA B C 1
ATOM 3481 O O . ALA B 1 216 ? 0.644 39.094 11.523 1 84.06 216 ALA B O 1
ATOM 3482 N N . VAL B 1 217 ? -0.923 38.5 9.984 1 83.06 217 VAL B N 1
ATOM 3483 C CA . VAL B 1 217 ? -0.087 38.938 8.867 1 83.06 217 VAL B CA 1
ATOM 3484 C C . VAL B 1 217 ? -0.379 40.375 8.516 1 83.06 217 VAL B C 1
ATOM 3486 O O . VAL B 1 217 ? -1.531 40.812 8.555 1 83.06 217 VAL B O 1
#

Foldseek 3Di:
DDPPPPDPPPPDPPPPPPPPPPPPDPPPPPLADQPLPCDVVFSWTDHPPDIDHDPDADPVNVVVVVVVVVLVVQVVLLVLLVVLLVLCVPPPPVSVVVCVPDPDDPVSSVLSVLLNVQDDPVLDDSQAGSLLSSLCSVDDPVVSSVLVVVCNVVVDDSVRSNVVVVCVVCPPCVPPPPPDDDDDDDDPVVLVVLCVVCVVVPHHSVVSVVVVVVVVD/DDPPPPPPPPPPPPPPPPPPPPPPDPPPPPLPDQPLPCDVVFSWTDHPPDIDHDPDADPVNVVSVVVVVVLCVQVVLLVLLVVLLVLCVPPPPVSVVVCVPDPDDPVSSVLSVLLNVQADPVLDDSQAGSLLSSLCSVDDPVVSSVLVVVCNVVVDDSVRSNVVVVCVVCPPCVPPPPPDDDDDDDDPVVLVVLCVVCVVVPHHSVVSVVVVVVVVD

Radius of gyration: 31.03 Å; Cα contacts (8 Å, |Δi|>4): 438; chains: 2; bounding box: 133×91×90 Å

Sequence (434 aa):
MVASGRTASKGRGNGATPVRPTAGDATPVDSGQPSDTTYGGLEVSAERTRLRIPRDLSLEAWCRLGGRILAVCDSSVWWIGDWLVFGQNQYGDRYRRAMKETKLDYQTLRNYAWVARKFEPSRRRDSLTFQHHMEVAALSEAEQDHWLDFAVRLNWSRNELRKQIRASLSGEEDDLRCEVQLNLQLDELRLERWREAARGSNLTLTDWILSVVDGAVMVASGRTASKGRGNGATPVRPTAGDATPVDSGQPSDTTYGGLEVSAERTRLRIPRDLSLEAWCRLGGRILAVCDSSVWWIGDWLVFGQNQYGDRYRRAMKETKLDYQTLRNYAWVARKFEPSRRRDSLTFQHHMEVAALSEAEQDHWLDFAVRLNWSRNELRKQIRASLSGEEDDLRCEVQLNLQLDELRLERWREAARGSNLTLTDWILSVVDGAV

Organism: Streptomyces niveus (NCBI:txid193462)

Solvent-accessible surface area 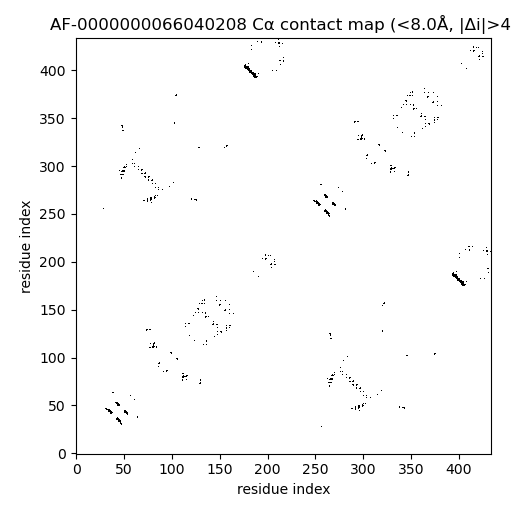(backbone atoms only — not comparable to full-atom values): 25054 Å² total; per-residue (Å²): 138,85,81,75,77,77,77,77,77,77,74,79,76,76,76,73,75,76,75,70,77,74,79,70,79,75,70,67,75,76,75,75,59,60,46,67,44,60,54,89,80,36,78,31,36,44,43,65,62,37,44,44,69,60,92,84,62,49,69,68,58,50,50,52,50,47,51,51,44,52,49,50,35,43,20,30,52,34,31,50,7,38,52,44,46,50,38,49,74,71,44,53,73,60,33,60,60,58,49,68,74,47,76,60,52,68,66,60,54,50,48,37,23,50,37,43,67,66,38,53,63,88,70,54,58,81,91,50,53,62,63,45,52,52,71,37,47,87,50,55,71,69,54,31,51,52,50,50,52,46,31,62,76,67,63,48,35,52,66,54,46,50,51,52,53,50,48,60,68,43,53,53,93,53,60,72,50,49,56,45,70,45,76,40,74,35,25,44,64,58,49,50,52,48,42,51,48,14,52,76,70,75,37,53,55,65,56,33,50,52,51,51,47,54,70,72,92,139,87,82,78,74,81,78,77,79,76,78,77,76,78,74,76,71,76,75,67,77,74,79,69,80,75,71,66,74,75,76,74,61,58,46,68,45,59,56,88,82,36,78,28,34,44,43,65,62,35,45,45,70,59,89,85,63,51,70,66,56,48,51,53,49,48,51,52,44,51,48,50,36,43,19,30,51,36,32,49,6,38,51,45,46,51,38,49,73,71,43,52,73,61,32,59,60,59,49,68,73,47,76,60,52,69,67,62,55,51,50,36,24,51,38,44,67,67,38,55,63,88,71,55,59,82,91,51,53,63,63,44,51,50,73,36,47,87,50,55,71,70,54,32,50,51,51,52,51,47,30,61,75,66,65,47,35,51,67,54,46,50,51,51,51,49,47,58,70,42,54,52,96,49,62,74,50,49,57,46,71,46,74,39,74,36,25,46,65,58,50,50,51,48,43,52,49,13,53,75,70,73,37,52,54,65,57,33,50,51,52,53,46,56,69,73,93

Secondary structure (DSSP, 8-state):
------------------------------TTS-EE--BTTB--EE-SS-EE--TT--HHHHHHHHHHHHHHHHHHHHHHHHHHHHHHHHHTHHHHHHHTTSSS-HHHHHHHHHHHHHS-GGG--TTS-HHHHHHHTTS-HHHHHHHHHHHHHTT--HHHHHHHHHHHHH-SS--S---EEEEEEE-HHHHHHHHHHHHHTT--HHHHHHHHHHHT-/------------------------------TTS-EE--BTTB--EE-SS-EE--TT--HHHHHHHHHHHHHHHHHHHHHHHHHHHHHHHHHTHHHHHHHTTSSS-HHHHHHHHHHHHHS-GGG--TTS-HHHHHHHTTS-HHHHHHHHHHHHHTT--HHHHHHHHHHHHH-TT--S---EEEEEEE-HHHHHHHHHHHHHTT--HHHHHHHHHHHT-

pLDDT: mean 75.0, std 24.67, range [19.62, 97.19]